Protein AF-A0A9W7DXG7-F1 (afdb_monomer_lite)

Organism: NCBI:txid2557542

Radius of gyration: 35.59 Å; chains: 1; bounding box: 80×54×127 Å

InterPro domains:
  IPR000323 Copper type II, ascorbate-dependent monooxygenase, N-terminal [PF01082] (88-221)
  IPR000945 Dopamine beta-hydroxylase-like [PTHR10157] (84-386)
  IPR006593 Cytochrome b561/ferric reductase, transmembrane domain [PF03188] (459-557)
  IPR006593 Cytochrome b561/ferric reductase, transmembrane domain [PS50939] (401-593)
  IPR006593 Cytochrome b561/ferric reductase, transmembrane domain [SM00665] (430-556)
  IPR008977 PHM/PNGase F domain superfamily [SSF49742] (87-237)
  IPR008977 PHM/PNGase F domain superfamily [SSF49742] (253-392)
  IPR014784 Copper type II, ascorbate-dependent monooxygenase-like, C-terminal [G3DSA:2.60.120.230] (261-411)
  IPR024548 Copper type II ascorbate-dependent monooxygenase, C-terminal [PF03712] (253-395)
  IPR036939 Copper type II, ascorbate-dependent monooxygenase, N-terminal domain superfamily [G3DSA:2.60.120.310] (73-242)
  IPR057626 Temptin, Cys/Cys disulfide domain [PF24784] (24-61)

Sequence (615 aa):
MGIKLSTATETLCRLLAMFVQKGRDSDGDGLTNGVELGDPNCIWSEGDTPSESSGLSHPGVSTGSDIQRSRDTCEGVDTKDLKLKPIDLNFPSYTIPSATTTYAKYAFDLANIMITDYPDSTHSPHYGIKFEPIVDSDQVHHMILYACDEKPTALTGSPQVIDKMPCTALRYAWAVGAKDFCLPIKTKAGNEDAIDTVVGVKVALETRWHALEIHYNNPDGLTNVVDNSGVRITFVDSGDPTTSSSDSIDFQSAGYLYMGSALPSLFVPGNQRHHHVQTPDCTFRQLPSSGVTAYAFILHAHGLGRQLWTEVSRDGEYLRDAGCDTQFDFDLQQTIGFADTFQIYDTDTFTAHCIYDSSERDYTTPGGDETENEMCINFLIYYPEVEGMQNKCLKAGHTVVPNIIEKECESGHTSGVYVYELSLPGWVVSHALLMIVSWCLLLPFGASSAGILRDRLGDPRWFKLHRGVQVLGLGLVLVAFFVAYSNVHEHFKGGSADLHKRVGTVVIVLAVLQPLNAFFRPHDKTSGVRKVWSTAHRSFGWVCVILGIVNCPLGMKGAVRAGYATNVGWLWSAFSFALVCMFVAVIILGLSSKKQKVGGTSGQADVMNKLNAGL

Structure (mmCIF, N/CA/C/O backbone):
data_AF-A0A9W7DXG7-F1
#
_entry.id   AF-A0A9W7DXG7-F1
#
loop_
_atom_site.group_PDB
_atom_site.id
_atom_site.type_symbol
_atom_site.label_atom_id
_atom_site.label_alt_id
_atom_site.label_comp_id
_atom_site.label_asym_id
_atom_site.label_entity_id
_atom_site.label_seq_id
_atom_site.pdbx_PDB_ins_code
_atom_site.Cartn_x
_atom_site.Cartn_y
_atom_site.Cartn_z
_atom_site.occupancy
_atom_site.B_iso_or_equiv
_atom_site.auth_seq_id
_atom_site.auth_comp_id
_atom_site.auth_asym_id
_atom_site.auth_atom_id
_atom_site.pdbx_PDB_model_num
ATOM 1 N N . MET A 1 1 ? -38.363 8.249 0.225 1.00 28.86 1 MET A N 1
ATOM 2 C CA . MET A 1 1 ? -39.112 7.745 -0.945 1.00 28.86 1 MET A CA 1
ATOM 3 C C . MET A 1 1 ? -38.195 6.718 -1.587 1.00 28.86 1 MET A C 1
ATOM 5 O O . MET A 1 1 ? -37.197 7.109 -2.166 1.00 28.86 1 MET A O 1
ATOM 9 N N . GLY A 1 2 ? -38.400 5.432 -1.290 1.00 26.36 2 GLY A N 1
ATOM 10 C CA . GLY A 1 2 ? -37.477 4.372 -1.702 1.00 26.36 2 GLY A CA 1
ATOM 11 C C . GLY A 1 2 ? -37.660 4.053 -3.180 1.00 26.36 2 GLY A C 1
ATOM 12 O O . GLY A 1 2 ? -38.775 3.738 -3.599 1.00 26.36 2 GLY A O 1
ATOM 13 N N . ILE A 1 3 ? -36.588 4.159 -3.959 1.00 24.00 3 ILE A N 1
ATOM 14 C CA . ILE A 1 3 ? -36.568 3.703 -5.346 1.00 24.00 3 ILE A CA 1
ATOM 15 C C . ILE A 1 3 ? -36.545 2.173 -5.296 1.00 24.00 3 ILE A C 1
ATOM 17 O O . ILE A 1 3 ? -35.549 1.569 -4.914 1.00 24.00 3 ILE A O 1
ATOM 21 N N . LYS A 1 4 ? -37.676 1.540 -5.622 1.00 25.00 4 LYS A N 1
ATOM 22 C CA . LYS A 1 4 ? -37.728 0.103 -5.904 1.00 25.00 4 LYS A CA 1
ATOM 23 C C . LYS A 1 4 ? -37.122 -0.121 -7.286 1.00 25.00 4 LYS A C 1
ATOM 25 O O . LYS A 1 4 ? -37.764 0.191 -8.287 1.00 25.00 4 LYS A O 1
ATOM 30 N N . LEU A 1 5 ? -35.907 -0.659 -7.329 1.00 27.61 5 LEU A N 1
ATOM 31 C CA . LEU A 1 5 ? -35.357 -1.264 -8.540 1.00 27.61 5 LEU A CA 1
ATOM 32 C C . LEU A 1 5 ? -36.223 -2.477 -8.922 1.00 27.61 5 LEU A C 1
ATOM 34 O O . LEU A 1 5 ? -36.683 -3.230 -8.064 1.00 27.61 5 LEU A O 1
ATOM 38 N N . SER A 1 6 ? -36.543 -2.589 -10.211 1.00 29.00 6 SER A N 1
ATOM 39 C CA . SER A 1 6 ? -37.453 -3.607 -10.741 1.00 29.00 6 SER A CA 1
ATOM 40 C C . SER A 1 6 ? -36.841 -5.010 -10.674 1.00 29.00 6 SER A C 1
ATOM 42 O O . SER A 1 6 ? -35.636 -5.180 -10.810 1.00 29.00 6 SER A O 1
ATOM 44 N N . THR A 1 7 ? -37.682 -6.033 -10.562 1.00 34.44 7 THR A N 1
ATOM 45 C CA . THR A 1 7 ? -37.323 -7.459 -10.427 1.00 34.44 7 THR A CA 1
ATOM 46 C C . THR A 1 7 ? -36.470 -8.047 -11.566 1.00 34.44 7 THR A C 1
ATOM 48 O O . THR A 1 7 ? -35.993 -9.174 -11.456 1.00 34.44 7 THR A O 1
ATOM 51 N N . ALA A 1 8 ? -36.248 -7.306 -12.658 1.00 28.70 8 ALA A N 1
ATOM 52 C CA . ALA A 1 8 ? -35.338 -7.701 -13.734 1.00 28.70 8 ALA A CA 1
ATOM 53 C C . ALA A 1 8 ? -33.858 -7.394 -13.415 1.00 28.70 8 ALA A C 1
ATOM 55 O O . ALA A 1 8 ? -32.985 -8.152 -13.831 1.00 28.70 8 ALA A O 1
ATOM 56 N N . THR A 1 9 ? -33.565 -6.352 -12.626 1.00 34.72 9 THR A N 1
ATOM 57 C CA . THR A 1 9 ? -32.193 -5.980 -12.229 1.00 34.72 9 THR A CA 1
ATOM 58 C C . THR A 1 9 ? -31.649 -6.861 -11.099 1.00 34.72 9 THR A C 1
ATOM 60 O O . THR A 1 9 ? -30.470 -7.198 -11.106 1.00 34.72 9 THR A O 1
ATOM 63 N N . GLU A 1 10 ? -32.506 -7.349 -10.192 1.00 32.84 10 GLU A N 1
ATOM 64 C CA . GLU A 1 10 ? -32.099 -8.305 -9.142 1.00 32.84 10 GLU A CA 1
ATOM 65 C C . GLU A 1 10 ? -31.620 -9.649 -9.708 1.00 32.84 10 GLU A C 1
ATOM 67 O O . GLU A 1 10 ? -30.749 -10.286 -9.123 1.00 32.84 10 GLU A O 1
ATOM 72 N N . THR A 1 11 ? -32.162 -10.090 -10.846 1.00 30.52 11 THR A N 1
ATOM 73 C CA . THR A 1 11 ? -31.768 -11.372 -11.456 1.00 30.52 11 THR A CA 1
ATOM 74 C C . THR A 1 11 ? -30.463 -11.241 -12.250 1.00 30.52 11 THR A C 1
ATOM 76 O O . THR A 1 11 ? -29.689 -12.192 -12.306 1.00 30.52 11 THR A O 1
ATOM 79 N N . LEU A 1 12 ? -30.174 -10.053 -12.802 1.00 32.06 12 LEU A N 1
ATOM 80 C CA . LEU A 1 12 ? -28.917 -9.773 -13.502 1.00 32.06 12 LEU A CA 1
ATOM 81 C C . LEU A 1 12 ? -27.744 -9.595 -12.518 1.00 32.06 12 LEU A C 1
ATOM 83 O O . LEU A 1 12 ? -26.686 -10.176 -12.737 1.00 32.06 12 LEU A O 1
ATOM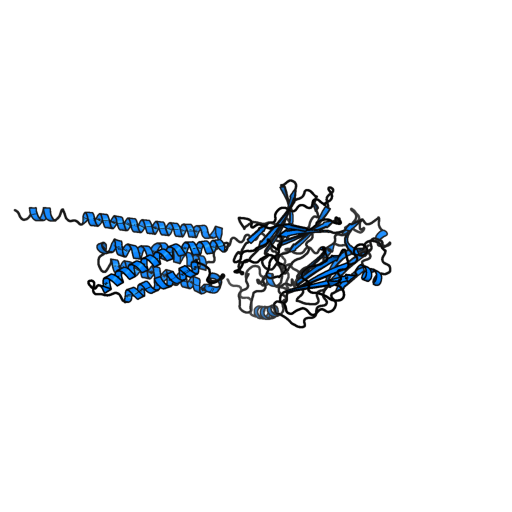 87 N N . CYS A 1 13 ? -27.957 -8.910 -11.384 1.00 33.81 13 CYS A N 1
ATOM 88 C CA . CYS A 1 13 ? -26.966 -8.826 -10.298 1.00 33.81 13 CYS A CA 1
ATOM 89 C C . CYS A 1 13 ? -26.618 -10.203 -9.710 1.00 33.81 13 CYS A C 1
ATOM 91 O O . CYS A 1 13 ? -25.453 -10.472 -9.433 1.00 33.81 13 CYS A O 1
ATOM 93 N N . ARG A 1 14 ? -27.606 -11.100 -9.567 1.00 35.88 14 ARG A N 1
ATOM 94 C CA . ARG A 1 14 ? -27.397 -12.474 -9.067 1.00 35.88 14 ARG A CA 1
ATOM 95 C C . ARG A 1 14 ? -26.564 -13.351 -10.005 1.00 35.88 14 ARG A C 1
ATOM 97 O O . ARG A 1 14 ? -25.935 -14.292 -9.541 1.00 35.88 14 ARG A O 1
ATOM 104 N N . LEU A 1 15 ? -26.560 -13.060 -11.306 1.00 31.09 15 LEU A N 1
ATOM 105 C CA . LEU A 1 15 ? -25.755 -13.782 -12.298 1.00 31.09 15 LEU A CA 1
ATOM 106 C C . LEU A 1 15 ? -24.360 -13.170 -12.480 1.00 31.09 15 LEU A C 1
ATOM 108 O O . LEU A 1 15 ? -23.407 -13.912 -12.696 1.00 31.09 15 LEU A O 1
ATOM 112 N N . LEU A 1 16 ? -24.229 -11.847 -12.347 1.00 36.28 16 LEU A N 1
ATOM 113 C CA . LEU A 1 16 ? -22.948 -11.146 -12.461 1.00 36.28 16 LEU A CA 1
ATOM 114 C C . LEU A 1 16 ? -22.055 -11.366 -11.229 1.00 36.28 16 LEU A C 1
ATOM 116 O O . LEU A 1 16 ? -20.872 -11.635 -11.387 1.00 36.28 16 LEU A O 1
ATOM 120 N N . ALA A 1 17 ? -22.605 -11.396 -10.012 1.00 38.28 17 ALA A N 1
ATOM 121 C CA . ALA A 1 17 ? -21.808 -11.625 -8.800 1.00 38.28 17 ALA A CA 1
ATOM 122 C C . ALA A 1 17 ? -21.100 -13.000 -8.744 1.00 38.28 17 ALA A C 1
ATOM 124 O O . ALA A 1 17 ? -20.135 -13.153 -8.003 1.00 38.28 17 ALA A O 1
ATOM 125 N N . MET A 1 18 ? -21.547 -13.989 -9.533 1.00 36.69 18 MET A N 1
ATOM 126 C CA . MET A 1 18 ? -20.892 -15.303 -9.647 1.00 36.69 18 MET A CA 1
ATOM 127 C C . MET A 1 18 ? -19.745 -15.347 -10.674 1.00 36.69 18 MET A C 1
ATOM 129 O O . MET A 1 18 ? -19.008 -16.327 -10.692 1.00 36.69 18 MET A O 1
ATOM 133 N N . PHE A 1 19 ? -19.594 -14.329 -11.532 1.00 37.56 19 PHE A N 1
ATOM 134 C CA . PHE A 1 19 ? -18.641 -14.341 -12.657 1.00 37.56 19 PHE A CA 1
ATOM 135 C C . PHE A 1 19 ? -17.805 -13.063 -12.811 1.00 37.56 19 PHE A C 1
ATOM 137 O O . PHE A 1 19 ? -16.930 -13.003 -13.673 1.00 37.56 19 PHE A O 1
ATOM 144 N N . VAL A 1 20 ? -18.064 -12.033 -12.012 1.00 48.97 20 VAL A N 1
ATOM 145 C CA . VAL A 1 20 ? -17.341 -10.764 -12.080 1.00 48.97 20 VAL A CA 1
ATOM 146 C C . VAL A 1 20 ? -16.058 -10.886 -11.257 1.00 48.97 20 VAL A C 1
ATOM 148 O O . VAL A 1 20 ? -16.105 -10.996 -10.033 1.00 48.97 20 VAL A O 1
ATOM 151 N N . GLN A 1 21 ? -14.907 -10.879 -11.937 1.00 53.44 21 GLN A N 1
ATOM 152 C CA . GLN A 1 21 ? -13.589 -10.708 -11.314 1.00 53.44 21 GLN A CA 1
ATOM 153 C C . GLN A 1 21 ? -13.597 -9.385 -10.535 1.00 53.44 21 GLN A C 1
ATOM 155 O O . GLN A 1 21 ? -13.496 -8.325 -11.139 1.00 53.44 21 GLN A O 1
ATOM 160 N N . LYS A 1 22 ? -13.778 -9.413 -9.212 1.00 55.50 22 LYS A N 1
ATOM 161 C CA . LYS A 1 22 ? -14.031 -8.202 -8.408 1.00 55.50 22 LYS A CA 1
ATOM 162 C C . LYS A 1 22 ? -12.882 -7.175 -8.443 1.00 55.50 22 LYS A C 1
ATOM 164 O O . LYS A 1 22 ? -13.164 -5.986 -8.406 1.00 55.50 22 LYS A O 1
ATOM 169 N N . GLY A 1 23 ? -11.631 -7.609 -8.618 1.00 49.66 23 GLY A N 1
ATOM 170 C CA . GLY A 1 23 ? -10.463 -6.724 -8.798 1.00 49.66 23 GLY A CA 1
ATOM 171 C C . GLY A 1 23 ? -10.243 -6.216 -10.231 1.00 49.66 23 GLY A C 1
ATOM 172 O O . GLY A 1 23 ? -9.299 -5.481 -10.498 1.00 49.66 23 GLY A O 1
ATOM 173 N N . ARG A 1 24 ? -11.085 -6.614 -11.189 1.00 54.41 24 ARG A N 1
ATOM 174 C CA . ARG A 1 24 ? -11.030 -6.100 -12.562 1.00 54.41 24 ARG A CA 1
ATOM 175 C C . ARG A 1 24 ? -11.796 -4.788 -12.638 1.00 54.41 24 ARG A C 1
ATOM 177 O O . ARG A 1 24 ? -12.843 -4.669 -12.024 1.00 54.41 24 ARG A O 1
ATOM 184 N N . ASP A 1 25 ? -11.308 -3.848 -13.426 1.00 61.94 25 ASP A N 1
ATOM 185 C CA . ASP A 1 25 ? -12.090 -2.715 -13.919 1.00 61.94 25 ASP A CA 1
ATOM 186 C C . ASP A 1 25 ? -12.645 -3.118 -15.296 1.00 61.94 25 ASP A C 1
ATOM 188 O O . ASP A 1 25 ? -11.898 -3.225 -16.276 1.00 61.94 25 ASP A O 1
ATOM 192 N N . SER A 1 26 ? -13.919 -3.522 -15.353 1.00 66.94 26 SER A N 1
ATOM 193 C CA . SER A 1 26 ? -14.477 -4.137 -16.570 1.00 66.94 26 SER A CA 1
ATOM 194 C C . SER A 1 26 ? -14.909 -3.130 -17.626 1.00 66.94 26 SER A C 1
ATOM 196 O O . SER A 1 26 ? -14.967 -3.498 -18.803 1.00 66.94 26 SER A O 1
ATOM 198 N N . ASP A 1 27 ? -15.242 -1.902 -17.235 1.00 60.53 27 ASP A N 1
ATOM 199 C CA . ASP A 1 27 ? -15.662 -0.837 -18.148 1.00 60.53 27 ASP A CA 1
ATOM 200 C C . ASP A 1 27 ? -14.615 0.266 -18.338 1.00 60.53 27 ASP A C 1
ATOM 202 O O . ASP A 1 27 ? -14.785 1.117 -19.215 1.00 60.53 27 ASP A O 1
ATOM 206 N N . GLY A 1 28 ? -13.486 0.174 -17.637 1.00 55.25 28 GLY A N 1
ATOM 207 C CA . GLY A 1 28 ? -12.324 1.029 -17.818 1.00 55.25 28 GLY A CA 1
ATOM 208 C C . GLY A 1 28 ? -12.497 2.415 -17.210 1.00 55.25 28 GLY A C 1
ATOM 209 O O . GLY A 1 28 ? -11.799 3.333 -17.653 1.00 55.25 28 GLY A O 1
ATOM 210 N N . ASP A 1 29 ? -13.437 2.587 -16.276 1.00 57.03 29 ASP A N 1
ATOM 211 C CA . ASP A 1 29 ? -13.742 3.876 -15.651 1.00 57.03 29 ASP A CA 1
ATOM 212 C C . ASP A 1 29 ? -12.848 4.201 -14.437 1.00 57.03 29 ASP A C 1
ATOM 214 O O . ASP A 1 29 ? -12.920 5.293 -13.867 1.00 57.03 29 ASP A O 1
ATOM 218 N N . GLY A 1 30 ? -11.913 3.303 -14.115 1.00 53.09 30 GLY A N 1
ATOM 219 C CA . GLY A 1 30 ? -10.924 3.470 -13.059 1.00 53.09 30 GLY A CA 1
ATOM 220 C C . GLY A 1 30 ? -11.408 3.019 -11.683 1.00 53.09 30 GLY A C 1
ATOM 221 O O . GLY A 1 30 ? -10.684 3.230 -10.704 1.00 53.09 30 GLY A O 1
ATOM 222 N N . LEU A 1 31 ? -12.594 2.416 -11.582 1.00 57.03 31 LEU A N 1
ATOM 223 C CA . LEU A 1 31 ? -13.074 1.726 -10.390 1.00 57.03 31 LEU A CA 1
ATOM 224 C C . LEU A 1 31 ? -12.994 0.210 -10.606 1.00 57.03 31 LEU A C 1
ATOM 226 O O . LEU A 1 31 ? -13.303 -0.309 -11.671 1.00 57.03 31 LEU A O 1
ATOM 230 N N . THR A 1 32 ? -12.556 -0.532 -9.587 1.00 59.28 32 THR A N 1
ATOM 231 C CA . THR A 1 32 ? -12.656 -1.994 -9.639 1.00 59.28 32 THR A CA 1
ATOM 232 C C . THR A 1 32 ? -14.119 -2.391 -9.484 1.00 59.28 32 THR A C 1
ATOM 234 O O . THR A 1 32 ? -14.858 -1.773 -8.714 1.00 59.28 32 THR A O 1
ATOM 237 N N . ASN A 1 33 ? -14.529 -3.479 -10.132 1.00 64.81 33 ASN A N 1
ATOM 238 C CA . ASN A 1 33 ? -15.883 -4.011 -10.022 1.00 64.81 33 ASN A CA 1
ATOM 239 C C . ASN A 1 33 ? -16.317 -4.175 -8.543 1.00 64.81 33 ASN A C 1
ATOM 241 O O . ASN A 1 33 ? -17.496 -4.058 -8.217 1.00 64.81 33 ASN A O 1
ATOM 245 N N . GLY A 1 34 ? -15.375 -4.462 -7.636 1.00 62.50 34 GLY A N 1
ATOM 246 C CA . GLY A 1 34 ? -15.578 -4.518 -6.189 1.00 62.50 34 GLY A CA 1
ATOM 247 C C . GLY A 1 34 ? -15.951 -3.165 -5.583 1.00 62.50 34 GLY A C 1
ATOM 248 O O . GLY A 1 34 ? -16.954 -3.081 -4.875 1.00 62.50 34 GLY A O 1
ATOM 249 N N . VAL A 1 35 ? -15.212 -2.095 -5.892 1.00 62.59 35 VAL A N 1
ATOM 250 C CA . VAL A 1 35 ? -15.539 -0.719 -5.466 1.00 62.59 35 VAL A CA 1
ATOM 251 C C . VAL A 1 35 ? -16.931 -0.315 -5.952 1.00 62.59 35 VAL A C 1
ATOM 253 O O . VAL A 1 35 ? -17.748 0.176 -5.173 1.00 62.59 35 VAL A O 1
ATOM 256 N N . GLU A 1 36 ? -17.231 -0.593 -7.215 1.00 64.50 36 GLU A N 1
ATOM 257 C CA . GLU A 1 36 ? -18.503 -0.249 -7.851 1.00 64.50 36 GLU A CA 1
ATOM 258 C C . GLU A 1 36 ? -19.708 -0.970 -7.235 1.00 64.50 36 GLU A C 1
ATOM 260 O O . GLU A 1 36 ? -20.794 -0.401 -7.099 1.00 64.50 36 GLU A O 1
ATOM 265 N N . LEU A 1 37 ? -19.508 -2.221 -6.814 1.00 65.25 37 LEU A N 1
ATOM 266 C CA . LEU A 1 37 ? -20.517 -3.048 -6.151 1.00 65.25 37 LEU A CA 1
ATOM 267 C C . LEU A 1 37 ? -20.562 -2.854 -4.627 1.00 65.25 37 LEU A C 1
ATOM 269 O O . LEU A 1 37 ? -21.396 -3.474 -3.962 1.00 65.25 37 LEU A O 1
ATOM 273 N N . GLY A 1 38 ? -19.708 -1.989 -4.071 1.00 57.62 38 GLY A N 1
ATOM 274 C CA . GLY A 1 38 ? -19.673 -1.688 -2.639 1.00 57.62 38 GLY A CA 1
ATOM 275 C C . GLY A 1 38 ? -18.957 -2.737 -1.789 1.00 57.62 38 GLY A C 1
ATOM 276 O O . GLY A 1 38 ? -19.137 -2.790 -0.569 1.00 57.62 38 GLY A O 1
ATOM 277 N N . ASP A 1 39 ? -18.154 -3.579 -2.428 1.00 59.25 39 ASP A N 1
ATOM 278 C CA . ASP A 1 39 ? -17.340 -4.637 -1.834 1.00 59.25 39 ASP A CA 1
ATOM 279 C C . ASP A 1 39 ? -15.874 -4.549 -2.310 1.00 59.25 39 ASP A C 1
ATOM 281 O O . ASP A 1 39 ? -15.373 -5.479 -2.946 1.00 59.25 39 ASP A O 1
ATOM 285 N N . PRO A 1 40 ? -15.162 -3.440 -2.024 1.00 52.28 40 PRO A N 1
ATOM 286 C CA . PRO A 1 40 ? -13.775 -3.252 -2.457 1.00 52.28 40 PRO A CA 1
ATOM 287 C C . PRO A 1 40 ? -12.810 -4.280 -1.853 1.00 52.28 40 PRO A C 1
ATOM 289 O O . PRO A 1 40 ? -11.766 -4.546 -2.419 1.00 52.28 40 PRO A O 1
ATOM 292 N N . ASN A 1 41 ? -13.161 -4.887 -0.715 1.00 50.66 41 ASN A N 1
ATOM 293 C CA . ASN A 1 41 ? -12.306 -5.858 -0.024 1.00 50.66 41 ASN A CA 1
ATOM 294 C C . ASN A 1 41 ? -12.676 -7.321 -0.333 1.00 50.66 41 ASN A C 1
ATOM 296 O O . ASN A 1 41 ? -12.194 -8.224 0.345 1.00 50.66 41 ASN A O 1
ATOM 300 N N . CYS A 1 42 ? -13.557 -7.570 -1.308 1.00 48.19 42 CYS A N 1
ATOM 301 C CA . CYS A 1 42 ? -13.970 -8.914 -1.730 1.00 48.19 42 CYS A CA 1
ATOM 302 C C . CYS A 1 42 ? -14.543 -9.818 -0.612 1.00 48.19 42 CYS A C 1
ATOM 304 O O . CYS A 1 42 ? -14.434 -11.043 -0.689 1.00 48.19 42 CYS A O 1
ATOM 306 N N . ILE A 1 43 ? -15.189 -9.247 0.408 1.00 51.19 43 ILE A N 1
ATOM 307 C CA . ILE A 1 43 ? -15.702 -9.973 1.587 1.00 51.19 43 ILE A CA 1
ATOM 308 C C . ILE A 1 43 ? -17.205 -10.279 1.517 1.00 51.19 43 ILE A C 1
ATOM 310 O O . ILE A 1 43 ? -17.727 -11.027 2.348 1.00 51.19 43 ILE A O 1
ATOM 314 N N . TRP A 1 44 ? -17.925 -9.711 0.548 1.00 54.47 44 TRP A N 1
ATOM 315 C CA . TRP A 1 44 ? -19.373 -9.873 0.434 1.00 54.47 44 TRP A CA 1
ATOM 316 C C . TRP A 1 44 ? -19.778 -11.295 0.020 1.00 54.47 44 TRP A C 1
ATOM 318 O O . TRP A 1 44 ? -19.272 -11.837 -0.969 1.00 54.47 44 TRP A O 1
ATOM 328 N N . SER A 1 45 ? -20.752 -11.862 0.743 1.00 49.81 45 SER A N 1
ATOM 329 C CA . SER A 1 45 ? -21.379 -13.162 0.469 1.00 49.81 45 SER A CA 1
ATOM 330 C C . SER A 1 45 ? -22.854 -13.017 0.074 1.00 49.81 45 SER A C 1
ATOM 332 O O . SER A 1 45 ? -23.528 -12.045 0.420 1.00 49.81 45 SER A O 1
ATOM 334 N N . GLU A 1 46 ? -23.380 -14.004 -0.659 1.00 40.31 46 GLU A N 1
ATOM 335 C CA . GLU A 1 46 ? -24.747 -13.968 -1.187 1.00 40.31 46 GLU A CA 1
ATOM 336 C C . GLU A 1 46 ? -25.794 -13.813 -0.064 1.00 40.31 46 GLU A C 1
ATOM 338 O O . GLU A 1 46 ? -25.983 -14.700 0.768 1.00 40.31 46 GLU A O 1
ATOM 343 N N . GLY A 1 47 ? -26.506 -12.680 -0.071 1.00 53.75 47 GLY A N 1
ATOM 344 C CA . GLY A 1 47 ? -27.537 -12.338 0.917 1.00 53.75 47 GLY A CA 1
ATOM 345 C C . GLY A 1 47 ? -27.135 -11.255 1.922 1.00 53.75 47 GLY A C 1
ATOM 346 O O . GLY A 1 47 ? -28.015 -10.739 2.615 1.00 53.75 47 GLY A O 1
ATOM 347 N N . ASP A 1 48 ? -25.859 -10.867 1.962 1.00 50.91 48 ASP A N 1
ATOM 348 C CA . ASP A 1 48 ? -25.364 -9.804 2.837 1.00 50.91 48 ASP A CA 1
ATOM 349 C C . ASP A 1 48 ? -25.552 -8.405 2.229 1.00 50.91 48 ASP A C 1
ATOM 351 O O . ASP A 1 48 ? -25.873 -8.235 1.050 1.00 50.91 48 ASP A O 1
ATOM 355 N N . THR A 1 49 ? -25.369 -7.368 3.049 1.00 48.78 49 THR A N 1
ATOM 356 C CA . THR A 1 49 ? -25.282 -5.980 2.563 1.00 48.78 49 THR A CA 1
ATOM 357 C C . THR A 1 49 ? -23.810 -5.661 2.279 1.00 48.78 49 THR A C 1
ATOM 359 O O . THR A 1 49 ? -22.987 -5.971 3.141 1.00 48.78 49 THR A O 1
ATOM 362 N N . PRO A 1 50 ? -23.455 -5.081 1.116 1.00 53.94 50 PRO A N 1
ATOM 363 C CA . PRO A 1 50 ? -22.074 -4.697 0.819 1.00 53.94 50 PRO A CA 1
ATOM 364 C C . PRO A 1 50 ? -21.521 -3.724 1.868 1.00 53.94 50 PRO A C 1
ATOM 366 O O . PRO A 1 50 ? -22.285 -2.978 2.489 1.00 53.94 50 PRO A O 1
ATOM 369 N N . SER A 1 51 ? -20.201 -3.747 2.073 1.00 50.06 51 SER A N 1
ATOM 370 C CA . SER A 1 51 ? -19.511 -2.889 3.049 1.00 50.06 51 SER A CA 1
ATOM 371 C C . SER A 1 51 ? -19.759 -1.400 2.815 1.00 50.06 51 SER A C 1
ATOM 373 O O . SER A 1 51 ? -19.849 -0.633 3.772 1.00 50.06 51 SER A O 1
ATOM 375 N N . GLU A 1 52 ? -19.949 -1.018 1.554 1.00 51.00 52 GLU A N 1
ATOM 376 C CA . GLU A 1 52 ? -20.309 0.323 1.125 1.00 51.00 52 GLU A CA 1
ATOM 377 C C . GLU A 1 52 ? -21.656 0.273 0.398 1.00 51.00 52 GLU A C 1
ATOM 379 O O . GLU A 1 52 ? -21.908 -0.589 -0.435 1.00 51.00 52 GLU A O 1
ATOM 384 N N . SER A 1 53 ? -22.566 1.190 0.725 1.00 53.38 53 SER A N 1
ATOM 385 C CA . SER A 1 53 ? -23.931 1.207 0.156 1.00 53.38 53 SER A CA 1
ATOM 386 C C . SER A 1 53 ? -24.254 2.488 -0.616 1.00 53.38 53 SER A C 1
ATOM 388 O O . SER A 1 53 ? -25.373 2.682 -1.095 1.00 53.38 53 SER A O 1
ATOM 390 N N . SER A 1 54 ? -23.273 3.381 -0.726 1.00 42.25 54 SER A N 1
ATOM 391 C CA . SER A 1 54 ? -23.383 4.700 -1.343 1.00 42.25 54 SER A CA 1
ATOM 392 C C . SER A 1 54 ? -22.285 4.887 -2.377 1.00 42.25 54 SER A C 1
ATOM 394 O O . SER A 1 54 ? -21.171 4.436 -2.155 1.00 42.25 54 SER A O 1
ATOM 396 N N . GLY A 1 55 ? -22.592 5.578 -3.478 1.00 48.84 55 GLY A N 1
ATOM 397 C CA . GLY A 1 55 ? -21.636 5.750 -4.579 1.00 48.84 55 GLY A CA 1
ATOM 398 C C . GLY A 1 55 ? -21.478 4.511 -5.464 1.00 48.84 55 GLY A C 1
ATOM 399 O O . GLY A 1 55 ? -20.534 4.456 -6.235 1.00 48.84 55 GLY A O 1
ATOM 400 N N . LEU A 1 56 ? -22.399 3.545 -5.356 1.00 56.25 56 LEU A N 1
ATOM 401 C CA . LEU A 1 56 ? -22.409 2.337 -6.179 1.00 56.25 56 LEU A CA 1
ATOM 402 C C . LEU A 1 56 ? -22.636 2.670 -7.655 1.00 56.25 56 LEU A C 1
ATOM 404 O O . LEU A 1 56 ? -23.510 3.481 -7.990 1.00 56.25 56 LEU A O 1
ATOM 408 N N . SER A 1 57 ? -21.909 1.973 -8.514 1.00 59.56 57 SER A N 1
ATOM 409 C CA . SER A 1 57 ? -21.999 2.038 -9.969 1.00 59.56 57 SER A CA 1
ATOM 410 C C . SER A 1 57 ? -22.222 0.643 -10.551 1.00 59.56 57 SER A C 1
ATOM 412 O O . SER A 1 57 ? -22.508 -0.314 -9.826 1.00 59.56 57 SER A O 1
ATOM 414 N N . HIS A 1 58 ? -22.241 0.536 -11.877 1.00 65.56 58 HIS A N 1
ATOM 415 C CA . HIS A 1 58 ? -22.420 -0.745 -12.538 1.00 65.56 58 HIS A CA 1
ATOM 416 C C . HIS A 1 58 ? -21.099 -1.138 -13.204 1.00 65.56 58 HIS A C 1
ATOM 418 O O . HIS A 1 58 ? -20.737 -0.416 -14.124 1.00 65.56 58 HIS A O 1
ATOM 424 N N . PRO A 1 59 ? -20.536 -2.330 -12.907 1.00 59.97 59 PRO A N 1
ATOM 425 C CA . PRO A 1 59 ? -19.260 -2.834 -13.447 1.00 59.97 59 PRO A CA 1
ATOM 426 C C . PRO A 1 59 ? -19.179 -3.140 -14.941 1.00 59.97 59 PRO A C 1
ATOM 428 O O . PRO A 1 59 ? -18.707 -4.177 -15.385 1.00 59.97 59 PRO A O 1
ATOM 431 N N . GLY A 1 60 ? -19.790 -2.312 -15.754 1.00 58.75 60 GLY A N 1
ATOM 432 C CA . GLY A 1 60 ? -20.011 -2.526 -17.175 1.00 58.75 60 GLY A CA 1
ATOM 433 C C . GLY A 1 60 ? -20.629 -1.297 -17.833 1.00 58.75 60 GLY A C 1
ATOM 434 O O . GLY A 1 60 ? -21.039 -1.372 -18.991 1.00 58.75 60 GLY A O 1
ATOM 435 N N . VAL A 1 61 ? -20.778 -0.205 -17.080 1.00 60.53 61 VAL A N 1
ATOM 436 C CA . VAL A 1 61 ? -21.341 1.066 -17.508 1.00 60.53 61 VAL A CA 1
ATOM 437 C C . VAL A 1 61 ? -20.524 2.167 -16.847 1.00 60.53 61 VAL A C 1
ATOM 439 O O . VAL A 1 61 ? -20.811 2.548 -15.712 1.00 60.53 61 VAL A O 1
ATOM 442 N N . SER A 1 62 ? -19.600 2.734 -17.622 1.00 61.31 62 SER A N 1
ATOM 443 C CA . SER A 1 62 ? -18.726 3.795 -17.141 1.00 61.31 62 SER A CA 1
ATOM 444 C C . SER A 1 62 ? -19.529 4.937 -16.524 1.00 61.31 62 SER A C 1
ATOM 446 O O . SER A 1 62 ? -20.418 5.544 -17.146 1.00 61.31 62 SER A O 1
ATOM 448 N N . THR A 1 63 ? -19.242 5.227 -15.260 1.00 53.28 63 THR A N 1
ATOM 449 C CA . THR A 1 63 ? -19.873 6.344 -14.571 1.00 53.28 63 THR A CA 1
ATOM 450 C C . THR A 1 63 ? -19.145 7.615 -14.955 1.00 53.28 63 THR A C 1
ATOM 452 O O . THR A 1 63 ? -18.027 7.859 -14.537 1.00 53.28 63 THR A O 1
ATOM 455 N N . GLY A 1 64 ? -19.772 8.429 -15.810 1.00 40.34 64 GLY A N 1
ATOM 456 C CA . GLY A 1 64 ? -19.186 9.620 -16.445 1.00 40.34 64 GLY A CA 1
ATOM 457 C C . GLY A 1 64 ? -18.746 10.778 -15.528 1.00 40.34 64 GLY A C 1
ATOM 458 O O . GLY A 1 64 ? -18.878 11.937 -15.917 1.00 40.34 64 GLY A O 1
ATOM 459 N N . SER A 1 65 ? -18.256 10.508 -14.319 1.00 40.12 65 SER A N 1
ATOM 460 C CA . SER A 1 65 ? -17.302 11.356 -13.616 1.00 40.12 65 SER A CA 1
ATOM 461 C C . SER A 1 65 ? -15.901 10.809 -13.871 1.00 40.12 65 SER A C 1
ATOM 463 O O . SER A 1 65 ? -15.495 9.856 -13.215 1.00 40.12 65 SER A O 1
ATOM 465 N N . ASP A 1 66 ? -15.172 11.427 -14.800 1.00 35.62 66 ASP A N 1
ATOM 466 C CA . ASP A 1 66 ? -13.753 11.171 -15.065 1.00 35.62 66 ASP A CA 1
ATOM 467 C C . ASP A 1 66 ? -12.895 11.463 -13.813 1.00 35.62 66 ASP A C 1
ATOM 469 O O . ASP A 1 66 ? -12.180 12.464 -13.742 1.00 35.62 66 ASP A O 1
ATOM 473 N N . ILE A 1 67 ? -12.934 10.609 -12.789 1.00 41.62 67 ILE A N 1
ATOM 474 C CA . ILE A 1 67 ? -11.788 10.477 -11.894 1.00 41.62 67 ILE A CA 1
ATOM 475 C C . ILE A 1 67 ? -10.805 9.631 -12.697 1.00 41.62 67 ILE A C 1
ATOM 477 O O . ILE A 1 67 ? -10.812 8.412 -12.580 1.00 41.62 67 ILE A O 1
ATOM 481 N N . GLN A 1 68 ? -9.992 10.261 -13.555 1.00 44.88 68 GLN A N 1
ATOM 482 C CA . GLN A 1 68 ? -8.878 9.583 -14.227 1.00 44.88 68 GLN A CA 1
ATOM 483 C C . GLN A 1 68 ? -7.895 9.067 -13.159 1.00 44.88 68 GLN A C 1
ATOM 485 O O . GLN A 1 68 ? -6.907 9.724 -12.838 1.00 44.88 68 GLN A O 1
ATOM 490 N N . ARG A 1 69 ? -8.187 7.901 -12.565 1.00 48.19 69 ARG A N 1
ATOM 491 C CA . ARG A 1 69 ? -7.296 7.208 -11.623 1.00 48.19 69 ARG A CA 1
ATOM 492 C C . ARG A 1 69 ? -6.104 6.578 -12.331 1.00 48.19 69 ARG A C 1
ATOM 494 O O . ARG A 1 69 ? -5.076 6.355 -11.707 1.00 48.19 69 ARG A O 1
ATOM 501 N N . SER A 1 70 ? -6.236 6.324 -13.630 1.00 50.19 70 SER A N 1
ATOM 502 C CA . SER A 1 70 ? -5.162 5.866 -14.499 1.00 50.19 70 SER A CA 1
ATOM 503 C C . SER A 1 70 ? -4.896 6.921 -15.566 1.00 50.19 70 SER A C 1
ATOM 505 O O . SER A 1 70 ? -5.765 7.179 -16.403 1.00 50.19 70 SER A O 1
ATOM 507 N N . ARG A 1 71 ? -3.698 7.506 -15.577 1.00 56.72 71 ARG A N 1
ATOM 508 C CA . ARG A 1 71 ? -3.161 8.077 -16.813 1.00 56.72 71 ARG A CA 1
ATOM 509 C C . ARG A 1 71 ? -2.482 6.953 -17.560 1.00 56.72 71 ARG A C 1
ATOM 511 O O . ARG A 1 71 ? -1.519 6.383 -17.050 1.00 56.72 71 ARG A O 1
ATOM 518 N N . ASP A 1 72 ? -3.008 6.628 -18.733 1.00 63.41 72 ASP A N 1
ATOM 519 C CA . ASP A 1 72 ? -2.348 5.675 -19.607 1.00 63.41 72 ASP A CA 1
ATOM 520 C C . ASP A 1 72 ? -0.997 6.265 -20.020 1.00 63.41 72 ASP A C 1
ATOM 522 O O . ASP A 1 72 ? -0.919 7.245 -20.757 1.00 63.41 72 ASP A O 1
ATOM 526 N N . THR A 1 73 ? 0.085 5.683 -19.504 1.00 67.81 73 THR A N 1
ATOM 527 C CA . THR A 1 73 ? 1.448 6.118 -19.833 1.00 67.81 73 THR A CA 1
ATOM 528 C C . THR A 1 73 ? 1.780 5.951 -21.318 1.00 67.81 73 THR A C 1
ATOM 530 O O . THR A 1 73 ? 2.735 6.560 -21.796 1.00 67.81 73 THR A O 1
ATOM 533 N N . CYS A 1 74 ? 1.003 5.148 -22.051 1.00 70.00 74 CYS A N 1
ATOM 534 C CA . CYS A 1 74 ? 1.128 4.945 -23.489 1.00 70.00 74 CYS A CA 1
ATOM 535 C C . CYS A 1 74 ? 0.331 5.956 -24.326 1.00 70.00 74 CYS A C 1
ATOM 537 O O . CYS A 1 74 ? 0.516 6.014 -25.546 1.00 70.00 74 CYS A O 1
ATOM 539 N N . GLU A 1 75 ? -0.535 6.767 -23.715 1.00 65.06 75 GLU A N 1
ATOM 540 C CA . GLU A 1 75 ? -1.306 7.779 -24.431 1.00 65.06 75 GLU A CA 1
ATOM 541 C C . GLU A 1 75 ? -0.380 8.874 -24.988 1.00 65.06 75 GLU A C 1
ATOM 543 O O . GLU A 1 75 ? 0.430 9.462 -24.275 1.00 65.06 75 GLU A O 1
ATOM 548 N N . GLY A 1 76 ? -0.483 9.148 -26.293 1.00 60.41 76 GLY A N 1
ATOM 549 C CA . GLY A 1 76 ? 0.316 10.184 -26.959 1.00 60.41 76 GLY A CA 1
ATOM 550 C C . GLY A 1 76 ? 1.774 9.807 -27.252 1.00 60.41 76 GLY A C 1
ATOM 551 O O . GLY A 1 76 ? 2.522 10.647 -27.750 1.00 60.41 76 GLY A O 1
ATOM 552 N N . VAL A 1 77 ? 2.187 8.561 -26.998 1.00 66.00 77 VAL A N 1
ATOM 553 C CA . VAL A 1 77 ? 3.532 8.078 -27.337 1.00 66.00 77 VAL A CA 1
ATOM 554 C C . VAL A 1 77 ? 3.638 7.848 -28.854 1.00 66.00 77 VAL A C 1
ATOM 556 O O . VAL A 1 77 ? 3.154 6.841 -29.376 1.00 66.00 77 VAL A O 1
ATOM 559 N N . ASP A 1 78 ? 4.273 8.777 -29.582 1.00 68.31 78 ASP A N 1
ATOM 560 C CA . ASP A 1 78 ? 4.562 8.616 -31.016 1.00 68.31 78 ASP A CA 1
ATOM 561 C C . ASP A 1 78 ? 5.875 7.844 -31.229 1.00 68.31 78 ASP A C 1
ATOM 563 O O . ASP A 1 78 ? 6.947 8.240 -30.771 1.00 68.31 78 ASP A O 1
ATOM 567 N N . THR A 1 79 ? 5.777 6.713 -31.926 1.00 73.12 79 THR A N 1
ATOM 568 C CA . THR A 1 79 ? 6.889 5.795 -32.215 1.00 73.12 79 THR A CA 1
ATOM 569 C C . THR A 1 79 ? 7.134 5.609 -33.710 1.00 73.12 79 THR A C 1
ATOM 571 O O . THR A 1 79 ? 7.894 4.720 -34.084 1.00 73.12 79 THR A O 1
ATOM 574 N N . LYS A 1 80 ? 6.510 6.410 -34.588 1.00 71.62 80 LYS A N 1
ATOM 575 C CA . LYS A 1 80 ? 6.540 6.190 -36.050 1.00 71.62 80 LYS A CA 1
ATOM 576 C C . LYS A 1 80 ? 7.948 6.131 -36.648 1.00 71.62 80 LYS A C 1
ATOM 578 O O . LYS A 1 80 ? 8.158 5.378 -37.596 1.00 71.62 80 LYS A O 1
ATOM 583 N N . ASP A 1 81 ? 8.895 6.867 -36.073 1.00 72.38 81 ASP A N 1
ATOM 584 C CA . ASP A 1 81 ? 10.291 6.907 -36.529 1.00 72.38 81 ASP A CA 1
ATOM 585 C C . ASP A 1 81 ? 11.192 5.868 -35.838 1.00 72.38 81 ASP A C 1
ATOM 587 O O . ASP A 1 81 ? 12.386 5.771 -36.130 1.00 72.38 81 ASP A O 1
ATOM 591 N N . LEU A 1 82 ? 10.641 5.068 -34.920 1.00 79.00 82 LEU A N 1
ATOM 592 C CA . LEU A 1 82 ? 11.375 4.040 -34.191 1.00 79.00 82 LEU A CA 1
ATOM 593 C C . LEU A 1 82 ? 11.068 2.656 -34.751 1.00 79.00 82 LEU A C 1
ATOM 595 O O . LEU A 1 82 ? 9.919 2.245 -34.914 1.00 79.00 82 LEU A O 1
ATOM 599 N N . LYS A 1 83 ? 12.120 1.870 -34.969 1.00 85.19 83 LYS A N 1
ATOM 600 C CA . LYS A 1 83 ? 11.972 0.459 -35.316 1.00 85.19 83 LYS A CA 1
ATOM 601 C C . LYS A 1 83 ? 11.822 -0.380 -34.051 1.00 85.19 83 LYS A C 1
ATOM 603 O O . LYS A 1 83 ? 12.806 -0.774 -33.424 1.00 85.19 83 LYS A O 1
ATOM 608 N N . LEU A 1 84 ? 10.572 -0.647 -33.698 1.00 87.38 84 LEU A N 1
ATOM 609 C CA . LEU A 1 84 ? 10.211 -1.391 -32.498 1.00 87.38 84 LEU A CA 1
ATOM 610 C C . LEU A 1 84 ? 10.408 -2.901 -32.674 1.00 87.38 84 LEU A C 1
ATOM 612 O O . LEU A 1 84 ? 10.067 -3.468 -33.715 1.00 87.38 84 LEU A O 1
ATOM 616 N N . LYS A 1 85 ? 10.930 -3.556 -31.636 1.00 89.44 85 LYS A N 1
ATOM 617 C CA . LYS A 1 85 ? 11.160 -5.005 -31.587 1.00 89.44 85 LYS A CA 1
ATOM 618 C C . LYS A 1 85 ? 10.528 -5.575 -30.303 1.00 89.44 85 LYS A C 1
ATOM 620 O O . LYS A 1 85 ? 10.970 -5.198 -29.220 1.00 89.44 85 LYS A O 1
ATOM 625 N N . PRO A 1 86 ? 9.484 -6.421 -30.378 1.00 93.00 86 PRO A N 1
ATOM 626 C CA . PRO A 1 86 ? 8.864 -7.030 -29.197 1.00 93.00 86 PRO A CA 1
ATOM 627 C C . PRO A 1 86 ? 9.576 -8.322 -28.760 1.00 93.00 86 PRO A C 1
ATOM 629 O O . PRO A 1 86 ? 10.022 -9.106 -29.591 1.00 93.00 86 PRO A O 1
ATOM 632 N N . ILE A 1 87 ? 9.664 -8.591 -27.462 1.00 93.00 87 ILE A N 1
ATOM 633 C CA . ILE A 1 87 ? 10.199 -9.847 -26.921 1.00 93.00 87 ILE A CA 1
ATOM 634 C C . ILE A 1 87 ? 9.372 -10.313 -25.726 1.00 93.00 87 ILE A C 1
ATOM 636 O O . ILE A 1 87 ? 9.052 -9.521 -24.842 1.00 93.00 87 ILE A O 1
ATOM 640 N N . ASP A 1 88 ? 9.063 -11.604 -25.697 1.00 95.19 88 ASP A N 1
ATOM 641 C CA . ASP A 1 88 ? 8.197 -12.218 -24.693 1.00 95.19 88 ASP A CA 1
ATOM 642 C C . ASP A 1 88 ? 9.042 -12.991 -23.677 1.00 95.19 88 ASP A C 1
ATOM 644 O O . ASP A 1 88 ? 9.781 -13.913 -24.029 1.00 95.19 88 ASP A O 1
ATOM 648 N N . LEU A 1 89 ? 8.943 -12.607 -22.404 1.00 95.25 89 LEU A N 1
ATOM 649 C CA . LEU A 1 89 ? 9.609 -13.263 -21.280 1.00 95.25 89 LEU A CA 1
ATOM 650 C C . LEU A 1 89 ? 8.576 -14.006 -20.439 1.00 95.25 89 LEU A C 1
ATOM 652 O O . LEU A 1 89 ? 8.169 -13.553 -19.368 1.00 95.25 89 LEU A O 1
ATOM 656 N N . ASN A 1 90 ? 8.147 -15.157 -20.946 1.00 96.56 90 ASN A N 1
ATOM 657 C CA . ASN A 1 90 ? 7.150 -16.001 -20.296 1.00 96.56 90 ASN A CA 1
ATOM 658 C C . ASN A 1 90 ? 7.796 -17.077 -19.436 1.00 96.56 90 ASN A C 1
ATOM 660 O O . ASN A 1 90 ? 8.836 -17.649 -19.781 1.00 96.56 90 ASN A O 1
ATOM 664 N N . PHE A 1 91 ? 7.137 -17.404 -18.331 1.00 96.56 91 PHE A N 1
ATOM 665 C CA . PHE A 1 91 ? 7.445 -18.624 -17.612 1.00 96.56 91 PHE A CA 1
ATOM 666 C C . PHE A 1 91 ? 7.242 -19.830 -18.544 1.00 96.56 91 PHE A C 1
ATOM 668 O O . PHE A 1 91 ? 6.231 -19.916 -19.256 1.00 96.56 91 PHE A O 1
ATOM 675 N N . PRO A 1 92 ? 8.176 -20.801 -18.556 1.00 94.75 92 PRO A N 1
ATOM 676 C CA . PRO A 1 92 ? 7.842 -22.121 -19.072 1.00 94.75 92 PRO A CA 1
ATOM 677 C C . PRO A 1 92 ? 6.731 -22.711 -18.192 1.00 94.75 92 PRO A C 1
ATOM 679 O O . PRO A 1 92 ? 6.595 -22.310 -17.038 1.00 94.75 92 PRO A O 1
ATOM 682 N N . SER A 1 93 ? 5.962 -23.672 -18.715 1.00 94.69 93 SER A N 1
ATOM 683 C CA . SER A 1 93 ? 4.759 -24.164 -18.027 1.00 94.69 93 SER A CA 1
ATOM 684 C C . SER A 1 93 ? 5.044 -24.536 -16.575 1.00 94.69 93 SER A C 1
ATOM 686 O O . SER A 1 93 ? 5.842 -25.434 -16.290 1.00 94.69 93 SER A O 1
ATOM 688 N N . TYR A 1 94 ? 4.388 -23.817 -15.669 1.00 96.00 94 TYR A N 1
ATOM 689 C CA . TYR A 1 94 ? 4.623 -23.882 -14.237 1.00 96.00 94 TYR A CA 1
ATOM 690 C C . TYR A 1 94 ? 3.345 -24.298 -13.522 1.00 96.00 94 TYR A C 1
ATOM 692 O O . TYR A 1 94 ? 2.296 -23.695 -13.712 1.00 96.00 94 TYR A O 1
ATOM 700 N N . THR A 1 95 ? 3.407 -25.342 -12.695 1.00 96.75 95 THR A N 1
ATOM 701 C CA . THR A 1 95 ? 2.264 -25.722 -11.858 1.00 96.75 95 THR A CA 1
ATOM 702 C C . THR A 1 95 ? 2.289 -24.908 -10.574 1.00 96.75 95 THR A C 1
ATOM 704 O O . THR A 1 95 ? 3.190 -25.082 -9.750 1.00 96.75 95 THR A O 1
ATOM 707 N N . ILE A 1 96 ? 1.290 -24.045 -10.403 1.00 95.62 96 ILE A N 1
ATOM 708 C CA . ILE A 1 96 ? 1.163 -23.169 -9.238 1.00 95.62 96 ILE A CA 1
ATOM 709 C C . ILE A 1 96 ? 0.915 -24.040 -7.992 1.00 95.62 96 ILE A C 1
ATOM 711 O O . ILE A 1 96 ? 0.023 -24.898 -8.011 1.00 95.62 96 ILE A O 1
ATOM 715 N N . PRO A 1 97 ? 1.690 -23.866 -6.905 1.00 94.81 97 PRO A N 1
ATOM 716 C CA . PRO A 1 97 ? 1.433 -24.553 -5.646 1.00 94.81 97 PRO A CA 1
ATOM 717 C C . PRO A 1 97 ? 0.054 -24.211 -5.070 1.00 94.81 97 PRO A C 1
ATOM 719 O O . PRO A 1 97 ? -0.445 -23.099 -5.215 1.00 94.81 97 PRO A O 1
ATOM 722 N N . SER A 1 98 ? -0.534 -25.145 -4.321 1.00 93.19 98 SER A N 1
ATOM 723 C CA . SER A 1 98 ? -1.810 -24.930 -3.619 1.00 93.19 98 SER A CA 1
ATOM 724 C C . SER A 1 98 ? -1.678 -24.093 -2.339 1.00 93.19 98 SER A C 1
ATOM 726 O O . SER A 1 98 ? -2.590 -24.083 -1.516 1.00 93.19 98 SER A O 1
ATOM 728 N N . ALA A 1 99 ? -0.511 -23.492 -2.098 1.00 89.75 99 ALA A N 1
ATOM 729 C CA . ALA A 1 99 ? -0.298 -22.594 -0.972 1.00 89.75 99 ALA A CA 1
ATOM 730 C C . ALA A 1 99 ? -0.959 -21.245 -1.267 1.00 89.75 99 ALA A C 1
ATOM 732 O O . ALA A 1 99 ? -0.920 -20.792 -2.407 1.00 89.75 99 ALA A O 1
ATOM 733 N N . THR A 1 100 ? -1.497 -20.594 -0.233 1.00 83.50 100 THR A N 1
ATOM 734 C CA . THR A 1 100 ? -2.195 -19.304 -0.351 1.00 83.50 100 THR A CA 1
ATOM 735 C C . THR A 1 100 ? -1.366 -18.235 -1.050 1.00 83.50 100 THR A C 1
ATOM 737 O O . THR A 1 100 ? -1.894 -17.486 -1.858 1.00 83.50 100 THR A O 1
ATOM 740 N N . THR A 1 101 ? -0.063 -18.201 -0.793 1.00 85.25 101 THR A N 1
ATOM 741 C CA . THR A 1 101 ? 0.853 -17.228 -1.382 1.00 85.25 101 THR A CA 1
ATOM 742 C C . THR A 1 101 ? 2.088 -17.955 -1.896 1.00 85.25 101 THR A C 1
ATOM 744 O O . THR A 1 101 ? 2.685 -18.757 -1.175 1.00 85.25 101 THR A O 1
ATOM 747 N N . THR A 1 102 ? 2.483 -17.690 -3.142 1.00 91.06 102 THR A N 1
ATOM 748 C CA . THR A 1 102 ? 3.713 -18.242 -3.732 1.00 91.06 102 THR A CA 1
ATOM 749 C C . THR A 1 102 ? 4.458 -17.185 -4.538 1.00 91.06 102 THR A C 1
ATOM 751 O O . THR A 1 102 ? 3.879 -16.570 -5.423 1.00 91.06 102 THR A O 1
ATOM 754 N N . TYR A 1 103 ? 5.767 -17.053 -4.310 1.00 91.62 103 TYR A N 1
ATOM 755 C CA . TYR A 1 103 ? 6.662 -16.218 -5.118 1.00 91.62 103 TYR A CA 1
ATOM 756 C C . TYR A 1 103 ? 7.582 -17.100 -5.958 1.00 91.62 103 TYR A C 1
ATOM 758 O O . TYR A 1 103 ? 8.616 -17.578 -5.476 1.00 91.62 103 TYR A O 1
ATOM 766 N N . ALA A 1 104 ? 7.212 -17.326 -7.214 1.00 95.31 104 ALA A N 1
ATOM 767 C CA . ALA A 1 104 ? 8.033 -18.092 -8.141 1.00 95.31 104 ALA A CA 1
ATOM 768 C C . ALA A 1 104 ? 8.924 -17.158 -8.960 1.00 95.31 104 ALA A C 1
ATOM 770 O O . ALA A 1 104 ? 8.530 -16.055 -9.326 1.00 95.31 104 ALA A O 1
ATOM 771 N N . LYS A 1 105 ? 10.144 -17.601 -9.248 1.00 96.38 105 LYS A N 1
ATOM 772 C CA . LYS A 1 105 ? 11.179 -16.804 -9.905 1.00 96.38 105 LYS A CA 1
ATOM 773 C C . LYS A 1 105 ? 11.790 -17.600 -11.049 1.00 96.38 105 LYS A C 1
ATOM 775 O O . LYS A 1 105 ? 12.079 -18.787 -10.883 1.00 96.38 105 LYS A O 1
ATOM 780 N N . TYR A 1 106 ? 12.043 -16.954 -12.179 1.00 96.75 106 TYR A N 1
ATOM 781 C CA . TYR A 1 106 ? 12.693 -17.579 -13.329 1.00 96.75 106 TYR A CA 1
ATOM 782 C C . TYR A 1 106 ? 13.599 -16.590 -14.056 1.00 96.75 106 TYR A C 1
ATOM 784 O O . TYR A 1 106 ? 13.241 -15.426 -14.226 1.00 96.75 106 TYR A O 1
ATOM 792 N N . ALA A 1 107 ? 14.784 -17.045 -14.467 1.00 95.88 107 ALA A N 1
ATOM 793 C CA . ALA A 1 107 ? 15.775 -16.201 -15.119 1.00 95.88 107 ALA A CA 1
ATOM 794 C C . ALA A 1 107 ? 15.939 -16.492 -16.614 1.00 95.88 107 ALA A C 1
ATOM 796 O O . ALA A 1 107 ? 16.083 -17.639 -17.040 1.00 95.88 107 ALA A O 1
ATOM 797 N N . PHE A 1 108 ? 16.025 -15.413 -17.383 1.00 94.38 108 PHE A N 1
ATOM 798 C CA . PHE A 1 108 ? 16.201 -15.370 -18.825 1.00 94.38 108 PHE A CA 1
ATOM 799 C C . PHE A 1 108 ? 17.609 -14.882 -19.177 1.00 94.38 108 PHE A C 1
ATOM 801 O O . PHE A 1 108 ? 18.102 -13.897 -18.618 1.00 94.38 108 PHE A O 1
ATOM 808 N N . ASP A 1 109 ? 18.243 -15.545 -20.146 1.00 92.94 109 ASP A N 1
ATOM 809 C CA . ASP A 1 109 ? 19.448 -15.043 -20.817 1.00 92.94 109 ASP A CA 1
ATOM 810 C C . ASP A 1 109 ? 19.022 -14.075 -21.927 1.00 92.94 109 ASP A C 1
ATOM 812 O O . ASP A 1 109 ? 19.031 -14.416 -23.112 1.00 92.94 109 ASP A O 1
ATOM 816 N N . LEU A 1 110 ? 18.561 -12.889 -21.528 1.00 90.38 110 LEU A N 1
ATOM 817 C CA . LEU A 1 110 ? 17.916 -11.939 -22.431 1.00 90.38 110 LEU A CA 1
ATOM 818 C C . LEU A 1 110 ? 18.844 -11.500 -23.567 1.00 90.38 110 LEU A C 1
ATOM 820 O O . LEU A 1 110 ? 18.404 -11.411 -24.709 1.00 90.38 110 LEU A O 1
ATOM 824 N N . ALA A 1 111 ? 20.140 -11.315 -23.296 1.00 87.19 111 ALA A N 1
ATOM 825 C CA . ALA A 1 111 ? 21.088 -10.985 -24.360 1.00 87.19 111 ALA A CA 1
ATOM 826 C C . ALA A 1 111 ? 21.190 -12.103 -25.410 1.00 87.19 111 ALA A C 1
ATOM 828 O O . ALA A 1 111 ? 21.242 -11.812 -26.601 1.00 87.19 111 ALA A O 1
ATOM 829 N N . ASN A 1 112 ? 21.187 -13.377 -24.999 1.00 88.75 112 ASN A N 1
ATOM 830 C CA . ASN A 1 112 ? 21.221 -14.488 -25.949 1.00 88.75 112 ASN A CA 1
ATOM 831 C C . ASN A 1 112 ? 19.912 -14.620 -26.744 1.00 88.75 112 ASN A C 1
ATOM 833 O O . ASN A 1 112 ? 19.963 -14.897 -27.942 1.00 88.75 112 ASN A O 1
ATOM 837 N N . ILE A 1 113 ? 18.757 -14.405 -26.102 1.00 89.50 113 ILE A N 1
ATOM 838 C CA . ILE A 1 113 ? 17.457 -14.407 -26.794 1.00 89.50 113 ILE A CA 1
ATOM 839 C C . ILE A 1 113 ? 17.441 -13.294 -27.848 1.00 89.50 113 ILE A C 1
ATOM 841 O O . ILE A 1 113 ? 17.163 -13.565 -29.010 1.00 89.50 113 ILE A O 1
ATOM 845 N N . MET A 1 114 ? 17.861 -12.075 -27.493 1.00 85.81 114 MET A N 1
ATOM 846 C CA . MET A 1 114 ? 17.911 -10.962 -28.445 1.00 85.81 114 MET A CA 1
ATOM 847 C C . MET A 1 114 ? 18.864 -11.211 -29.619 1.00 85.81 114 MET A C 1
ATOM 849 O O . MET A 1 114 ? 18.482 -10.961 -30.756 1.00 85.81 114 MET A O 1
ATOM 853 N N . ILE A 1 115 ? 20.065 -11.751 -29.377 1.00 83.88 115 ILE A N 1
ATOM 854 C CA . ILE A 1 115 ? 21.009 -12.109 -30.455 1.00 83.88 115 ILE A CA 1
ATOM 855 C C . ILE A 1 115 ? 20.404 -13.160 -31.400 1.00 83.88 115 ILE A C 1
ATOM 857 O O . ILE A 1 115 ? 20.681 -13.148 -32.598 1.00 83.88 115 ILE A O 1
ATOM 861 N N . THR A 1 116 ? 19.601 -14.081 -30.865 1.00 87.81 116 THR A N 1
ATOM 862 C CA . THR A 1 116 ? 18.993 -15.171 -31.641 1.00 87.81 116 THR A CA 1
ATOM 863 C C . THR A 1 116 ? 17.802 -14.683 -32.463 1.00 87.81 116 THR A C 1
ATOM 865 O O . THR A 1 116 ? 17.716 -14.991 -33.651 1.00 87.81 116 THR A O 1
ATOM 868 N N . ASP A 1 117 ? 16.908 -13.914 -31.844 1.00 88.94 117 ASP A N 1
ATOM 869 C CA . ASP A 1 117 ? 15.645 -13.483 -32.450 1.00 88.94 117 ASP A CA 1
ATOM 870 C C . ASP A 1 117 ? 15.831 -12.266 -33.367 1.00 88.94 117 ASP A C 1
ATOM 872 O O . ASP A 1 117 ? 15.107 -12.099 -34.351 1.00 88.94 117 ASP A O 1
ATOM 876 N N . TYR A 1 118 ? 16.838 -11.437 -33.081 1.00 88.50 118 TYR A N 1
ATOM 877 C CA . TYR A 1 118 ? 17.146 -10.208 -33.807 1.00 88.50 118 TYR A CA 1
ATOM 878 C C . TYR A 1 118 ? 18.617 -10.165 -34.252 1.00 88.50 118 TYR A C 1
ATOM 880 O O . TYR A 1 118 ? 19.340 -9.250 -33.868 1.00 88.50 118 TYR A O 1
ATOM 888 N N . PRO A 1 119 ? 19.083 -11.091 -35.111 1.00 83.75 119 PRO A N 1
ATOM 889 C CA . PRO A 1 119 ? 20.496 -11.188 -35.501 1.00 83.75 119 PRO A CA 1
ATOM 890 C C . PRO A 1 119 ? 21.029 -9.945 -36.234 1.00 83.75 119 PRO A C 1
ATOM 892 O O . PRO A 1 119 ? 22.236 -9.716 -36.258 1.00 83.75 119 PRO A O 1
ATOM 895 N N . ASP A 1 120 ? 20.135 -9.135 -36.808 1.00 81.62 120 ASP A N 1
ATOM 896 C CA . ASP A 1 120 ? 20.461 -7.872 -37.477 1.00 81.62 120 ASP A CA 1
ATOM 897 C C . ASP A 1 120 ? 20.522 -6.669 -36.512 1.00 81.62 120 ASP A C 1
ATOM 899 O O . ASP A 1 120 ? 20.752 -5.542 -36.954 1.00 81.62 120 ASP A O 1
ATOM 903 N N . SER A 1 121 ? 20.268 -6.859 -35.208 1.00 81.19 121 SER A N 1
ATOM 904 C CA . SER A 1 121 ? 20.438 -5.792 -34.215 1.00 81.19 121 SER A CA 1
ATOM 905 C C . SER A 1 121 ? 21.901 -5.400 -34.072 1.00 81.19 121 SER A C 1
ATOM 907 O O . SER A 1 121 ? 22.797 -6.245 -34.135 1.00 81.19 121 SER A O 1
ATOM 909 N N . THR A 1 122 ? 22.150 -4.122 -33.824 1.00 74.69 122 THR A N 1
ATOM 910 C CA . THR A 1 122 ? 23.502 -3.644 -33.566 1.00 74.69 122 THR A CA 1
ATOM 911 C C . THR A 1 122 ? 23.985 -4.071 -32.176 1.00 74.69 122 THR A C 1
ATOM 913 O O . THR A 1 122 ? 23.215 -4.517 -31.328 1.00 74.69 122 THR A O 1
ATOM 916 N N . HIS A 1 123 ? 25.287 -3.929 -31.916 1.00 75.94 123 HIS A N 1
ATOM 917 C CA . HIS A 1 123 ? 25.846 -4.136 -30.575 1.00 75.94 123 HIS A CA 1
ATOM 918 C C . HIS A 1 123 ? 25.627 -2.922 -29.641 1.00 75.94 123 HIS A C 1
ATOM 920 O O . HIS A 1 123 ? 26.251 -2.844 -28.582 1.00 75.94 123 HIS A O 1
ATOM 926 N N . SER A 1 124 ? 24.788 -1.959 -30.036 1.00 78.75 124 SER A N 1
ATOM 927 C CA . SER A 1 124 ? 24.457 -0.779 -29.236 1.00 78.75 124 SER A CA 1
ATOM 928 C C . SER A 1 124 ? 23.402 -1.095 -28.167 1.00 78.75 124 SER A C 1
ATOM 930 O O . SER A 1 124 ? 22.659 -2.068 -28.304 1.00 78.75 124 SER A O 1
ATOM 932 N N . PRO A 1 125 ? 23.296 -0.289 -27.094 1.00 83.50 125 PRO A N 1
ATOM 933 C CA . PRO A 1 125 ? 22.331 -0.536 -26.029 1.00 83.50 125 PRO A CA 1
ATOM 934 C C . PRO A 1 125 ? 20.884 -0.603 -26.533 1.00 83.50 125 PRO A C 1
ATOM 936 O O . PRO A 1 125 ? 20.453 0.201 -27.367 1.00 83.50 125 PRO A O 1
ATOM 939 N N . HIS A 1 126 ? 20.134 -1.554 -25.977 1.00 87.94 126 HIS A N 1
ATOM 940 C CA . HIS A 1 126 ? 18.716 -1.751 -26.256 1.00 87.94 126 HIS A CA 1
ATOM 941 C C . HIS A 1 126 ? 17.863 -1.184 -25.124 1.00 87.94 126 HIS A C 1
ATOM 943 O O . HIS A 1 126 ? 18.077 -1.512 -23.951 1.00 87.94 126 HIS A O 1
ATOM 949 N N . TYR A 1 127 ? 16.882 -0.366 -25.495 1.00 88.44 127 TYR A N 1
ATOM 950 C CA . TYR A 1 127 ? 16.025 0.372 -24.573 1.00 88.44 127 TYR A CA 1
ATOM 951 C C . TYR A 1 127 ? 14.592 -0.144 -24.665 1.00 88.44 127 TYR A C 1
ATOM 953 O O . TYR A 1 127 ? 13.936 0.041 -25.687 1.00 88.44 127 TYR A O 1
ATOM 961 N N . GLY A 1 128 ? 14.107 -0.798 -23.611 1.00 90.69 128 GLY A N 1
ATOM 962 C CA . GLY A 1 128 ? 12.701 -1.155 -23.449 1.00 90.69 128 GLY A CA 1
ATOM 963 C C . GLY A 1 128 ? 11.874 0.105 -23.218 1.00 90.69 128 GLY A C 1
ATOM 964 O O . GLY A 1 128 ? 12.138 0.840 -22.267 1.00 90.69 128 GLY A O 1
ATOM 965 N N . ILE A 1 129 ? 10.906 0.356 -24.095 1.00 86.19 129 ILE A N 1
ATOM 966 C CA . ILE A 1 129 ? 10.065 1.564 -24.084 1.00 86.19 129 ILE A CA 1
ATOM 967 C C . ILE A 1 129 ? 8.597 1.265 -23.774 1.00 86.19 129 ILE A C 1
ATOM 969 O O . ILE A 1 129 ? 7.854 2.179 -23.434 1.00 86.19 129 ILE A O 1
ATOM 973 N N . LYS A 1 130 ? 8.176 0.001 -23.889 1.00 88.00 130 LYS A N 1
ATOM 974 C CA . LYS A 1 130 ? 6.834 -0.459 -23.532 1.00 88.00 130 LYS A CA 1
ATOM 975 C C . LYS A 1 130 ? 6.917 -1.838 -22.882 1.00 88.00 130 LYS A C 1
ATOM 977 O O . LYS A 1 130 ? 7.635 -2.707 -23.377 1.00 88.00 130 LYS A O 1
ATOM 982 N N . PHE A 1 131 ? 6.177 -2.019 -21.796 1.00 90.44 131 PHE A N 1
ATOM 983 C CA . PHE A 1 131 ? 6.079 -3.254 -21.028 1.00 90.44 131 PHE A CA 1
ATOM 984 C C . PHE A 1 131 ? 4.611 -3.647 -20.883 1.00 90.44 131 PHE A C 1
ATOM 986 O O . PHE A 1 131 ? 3.802 -2.865 -20.384 1.00 90.44 131 PHE A O 1
ATOM 993 N N . GLU A 1 132 ? 4.283 -4.855 -21.321 1.00 91.62 132 GLU A N 1
ATOM 994 C CA . GLU A 1 132 ? 2.918 -5.372 -21.378 1.00 91.62 132 GLU A CA 1
ATOM 995 C C . GLU A 1 132 ? 2.837 -6.648 -20.527 1.00 91.62 132 GLU A C 1
ATOM 997 O O . GLU A 1 132 ? 3.628 -7.577 -20.743 1.00 91.62 132 GLU A O 1
ATOM 1002 N N . PRO A 1 133 ? 1.913 -6.730 -19.558 1.00 90.94 133 PRO A N 1
ATOM 1003 C CA . PRO A 1 133 ? 1.711 -7.946 -18.783 1.00 90.94 133 PRO A CA 1
ATOM 1004 C C . PRO A 1 133 ? 1.084 -9.037 -19.666 1.00 90.94 133 PRO A C 1
ATOM 1006 O O . PRO A 1 133 ? 0.105 -8.804 -20.373 1.00 90.94 133 PRO A O 1
ATOM 1009 N N . ILE A 1 134 ? 1.616 -10.256 -19.606 1.00 93.75 134 ILE A N 1
ATOM 1010 C CA . ILE A 1 134 ? 0.989 -11.446 -20.188 1.00 93.75 134 ILE A CA 1
ATOM 1011 C C . ILE A 1 134 ? 0.459 -12.279 -19.026 1.00 93.75 134 ILE A C 1
ATOM 1013 O O . ILE A 1 134 ? 1.244 -12.889 -18.306 1.00 93.75 134 ILE A O 1
ATOM 1017 N N . VAL A 1 135 ? -0.860 -12.296 -18.839 1.00 91.50 135 VAL A N 1
ATOM 1018 C CA . VAL A 1 135 ? -1.519 -13.011 -17.736 1.00 91.50 135 VAL A CA 1
ATOM 1019 C C . VAL A 1 135 ? -2.298 -14.200 -18.290 1.00 91.50 135 VAL A C 1
ATOM 1021 O O . VAL A 1 135 ? -3.250 -14.027 -19.048 1.00 91.50 135 VAL A O 1
ATOM 1024 N N . ASP A 1 136 ? -1.870 -15.402 -17.918 1.00 91.69 136 ASP A N 1
ATOM 1025 C CA . ASP A 1 136 ? -2.458 -16.689 -18.312 1.00 91.69 136 ASP A CA 1
ATOM 1026 C C . ASP A 1 136 ? -3.315 -17.306 -17.190 1.00 91.69 136 ASP A C 1
ATOM 1028 O O . ASP A 1 136 ? -4.244 -18.069 -17.452 1.00 91.69 136 ASP A O 1
ATOM 1032 N N . SER A 1 137 ? -3.044 -16.943 -15.931 1.00 88.94 137 SER A N 1
ATOM 1033 C CA . SER A 1 137 ? -3.735 -17.465 -14.750 1.00 88.94 137 SER A CA 1
ATOM 1034 C C . SER A 1 137 ? -4.337 -16.355 -13.894 1.00 88.94 137 SER A C 1
ATOM 1036 O O . SER A 1 137 ? -3.664 -15.379 -13.562 1.00 88.94 137 SER A O 1
ATOM 1038 N N . ASP A 1 138 ? -5.569 -16.570 -13.424 1.00 86.31 138 ASP A N 1
ATOM 1039 C CA . ASP A 1 138 ? -6.263 -15.688 -12.472 1.00 86.31 138 ASP A CA 1
ATOM 1040 C C . ASP A 1 138 ? -5.547 -15.580 -11.114 1.00 86.31 138 ASP A C 1
ATOM 1042 O O . ASP A 1 138 ? -5.876 -14.722 -10.303 1.00 86.31 138 ASP A O 1
ATOM 1046 N N . GLN A 1 139 ? -4.595 -16.474 -10.830 1.00 85.94 139 GLN A N 1
ATOM 1047 C CA . GLN A 1 139 ? -3.837 -16.459 -9.577 1.00 85.94 139 GLN A CA 1
ATOM 1048 C C . GLN A 1 139 ? -2.694 -15.440 -9.594 1.00 85.94 139 GLN A C 1
ATOM 1050 O O . GLN A 1 139 ? -2.110 -15.179 -8.546 1.00 85.94 139 GLN A O 1
ATOM 1055 N N . VAL A 1 140 ? -2.328 -14.893 -10.758 1.00 88.69 140 VAL A N 1
ATOM 1056 C CA . VAL A 1 140 ? -1.238 -13.919 -10.878 1.00 88.69 140 VAL A CA 1
ATOM 1057 C C . VAL A 1 140 ? -1.668 -12.591 -10.271 1.00 88.69 140 VAL A C 1
ATOM 1059 O O . VAL A 1 140 ? -2.555 -11.915 -10.784 1.00 88.69 140 VAL A O 1
ATOM 1062 N N . HIS A 1 141 ? -0.998 -12.200 -9.193 1.00 84.00 141 HIS A N 1
ATOM 1063 C CA . HIS A 1 141 ? -1.305 -10.970 -8.476 1.00 84.00 141 HIS A CA 1
ATOM 1064 C C . HIS A 1 141 ? -0.363 -9.824 -8.854 1.00 84.00 141 HIS A C 1
ATOM 1066 O O . HIS A 1 141 ? -0.796 -8.690 -9.038 1.00 84.00 141 HIS A O 1
ATOM 1072 N N . HIS A 1 142 ? 0.942 -10.093 -8.945 1.00 87.31 142 HIS A N 1
ATOM 1073 C CA . HIS A 1 142 ? 1.920 -9.116 -9.421 1.00 87.31 142 HIS A CA 1
ATOM 1074 C C . HIS A 1 142 ? 3.138 -9.787 -10.061 1.00 87.31 142 HIS A C 1
ATOM 1076 O O . HIS A 1 142 ? 3.449 -10.949 -9.790 1.00 87.31 142 HIS A O 1
ATOM 1082 N N . MET A 1 143 ? 3.830 -9.032 -10.912 1.00 92.44 143 MET A N 1
ATOM 1083 C CA . MET A 1 143 ? 5.016 -9.448 -11.651 1.00 92.44 143 MET A CA 1
ATOM 1084 C C . MET A 1 143 ? 6.116 -8.403 -11.501 1.00 92.44 143 MET A C 1
ATOM 1086 O O . MET A 1 143 ? 5.869 -7.206 -11.648 1.00 92.44 143 MET A O 1
ATOM 1090 N N . ILE A 1 144 ? 7.342 -8.850 -11.231 1.00 92.25 144 ILE A N 1
ATOM 1091 C CA . ILE A 1 144 ? 8.491 -7.962 -11.056 1.00 92.25 144 ILE A CA 1
ATOM 1092 C C . ILE A 1 144 ? 9.681 -8.487 -11.853 1.00 92.25 144 ILE A C 1
ATOM 1094 O O . ILE A 1 144 ? 10.141 -9.608 -11.646 1.00 92.25 144 ILE A O 1
ATOM 1098 N N . LEU A 1 145 ? 10.204 -7.667 -12.762 1.00 93.50 145 LEU A N 1
ATOM 1099 C CA . LEU A 1 145 ? 11.383 -7.980 -13.561 1.00 93.50 145 LEU A CA 1
ATOM 1100 C C . LEU A 1 145 ? 12.615 -7.295 -12.976 1.00 93.50 145 LEU A C 1
ATOM 1102 O O . LEU A 1 145 ? 12.643 -6.075 -12.804 1.00 93.50 145 LEU A O 1
ATOM 1106 N N . TYR A 1 146 ? 13.666 -8.073 -12.761 1.00 91.94 146 TYR A N 1
ATOM 1107 C CA . TYR A 1 146 ? 14.961 -7.604 -12.290 1.00 91.94 146 TYR A CA 1
ATOM 1108 C C . TYR A 1 146 ? 16.055 -7.881 -13.315 1.00 91.94 146 TYR A C 1
ATOM 1110 O O . TYR A 1 146 ? 16.033 -8.893 -14.007 1.00 91.94 146 TYR A O 1
ATOM 1118 N N . ALA A 1 147 ? 17.055 -7.016 -13.351 1.00 90.44 147 ALA A N 1
ATOM 1119 C CA . ALA A 1 147 ? 18.353 -7.237 -13.959 1.00 90.44 147 ALA A CA 1
ATOM 1120 C C . ALA A 1 147 ? 19.322 -7.849 -12.936 1.00 90.44 147 ALA A C 1
ATOM 1122 O O . ALA A 1 147 ? 19.310 -7.493 -11.752 1.00 90.44 147 ALA A O 1
ATOM 1123 N N . CYS A 1 148 ? 20.175 -8.754 -13.409 1.00 90.00 148 CYS A N 1
ATOM 1124 C CA . CYS A 1 148 ? 21.161 -9.463 -12.604 1.00 90.00 148 CYS A CA 1
ATOM 1125 C C . CYS A 1 148 ? 22.583 -9.125 -13.075 1.00 90.00 148 CYS A C 1
ATOM 1127 O O . CYS A 1 148 ? 22.865 -9.190 -14.274 1.00 90.00 148 CYS A O 1
ATOM 1129 N N . ASP A 1 149 ? 23.483 -8.848 -12.130 1.00 87.69 149 ASP A N 1
ATOM 1130 C CA . ASP A 1 149 ? 24.904 -8.591 -12.419 1.00 87.69 149 ASP A CA 1
ATOM 1131 C C . ASP A 1 149 ? 25.624 -9.861 -12.903 1.00 87.69 149 ASP A C 1
ATOM 1133 O O . ASP A 1 149 ? 26.491 -9.828 -13.776 1.00 87.69 149 ASP A O 1
ATOM 1137 N N . GLU A 1 150 ? 25.226 -11.012 -12.358 1.00 89.19 150 GLU A N 1
ATOM 1138 C CA . GLU A 1 150 ? 25.777 -12.327 -12.677 1.00 89.19 150 GLU A CA 1
ATOM 1139 C C . GLU A 1 150 ? 24.667 -13.322 -13.027 1.00 89.19 150 GLU A C 1
ATOM 1141 O O . GLU A 1 150 ? 23.486 -13.091 -12.768 1.00 89.19 150 GLU A O 1
ATOM 1146 N N . LYS A 1 151 ? 25.047 -14.474 -13.596 1.00 92.56 151 LYS A N 1
ATOM 1147 C CA . LYS A 1 151 ? 24.108 -15.558 -13.905 1.00 92.56 151 LYS A CA 1
ATOM 1148 C C . LYS A 1 151 ? 23.462 -16.095 -12.615 1.00 92.56 151 LYS A C 1
ATOM 1150 O O . LYS A 1 151 ? 24.154 -16.766 -11.838 1.00 92.56 151 LYS A O 1
ATOM 1155 N N . PRO A 1 152 ? 22.140 -15.941 -12.414 1.00 92.62 152 PRO A N 1
ATOM 1156 C CA . PRO A 1 152 ? 21.463 -16.448 -11.226 1.00 92.62 152 PRO A CA 1
ATOM 1157 C C . PRO A 1 152 ? 21.205 -17.953 -11.376 1.00 92.62 152 PRO A C 1
ATOM 1159 O O . PRO A 1 152 ? 20.105 -18.384 -11.700 1.00 92.62 152 PRO A O 1
ATOM 1162 N N . THR A 1 153 ? 22.233 -18.778 -11.162 1.00 91.56 153 THR A N 1
ATOM 1163 C CA . THR A 1 153 ? 22.200 -20.227 -11.459 1.00 91.56 153 THR A CA 1
ATOM 1164 C C . THR A 1 153 ? 21.005 -20.949 -10.822 1.00 91.56 153 THR A C 1
ATOM 1166 O O . THR A 1 153 ? 20.416 -21.821 -11.457 1.00 91.56 153 THR A O 1
ATOM 1169 N N . ALA A 1 154 ? 20.599 -20.539 -9.615 1.00 90.06 154 ALA A N 1
ATOM 1170 C CA . ALA A 1 154 ? 19.441 -21.091 -8.913 1.00 90.06 154 ALA A CA 1
ATOM 1171 C C . ALA A 1 154 ? 18.098 -20.854 -9.626 1.00 90.06 154 ALA A C 1
ATOM 1173 O O . ALA A 1 154 ? 17.154 -21.570 -9.341 1.00 90.06 154 ALA A O 1
ATOM 1174 N N . LEU A 1 155 ? 18.004 -19.881 -10.535 1.00 93.06 155 LEU A N 1
ATOM 1175 C CA . LEU A 1 155 ? 16.778 -19.509 -11.252 1.00 93.06 155 LEU A CA 1
ATOM 1176 C C . LEU A 1 155 ? 16.787 -19.937 -12.727 1.00 93.06 155 LEU A C 1
ATOM 1178 O O . LEU A 1 155 ? 15.873 -19.595 -13.475 1.00 93.06 155 LEU A O 1
ATOM 1182 N N . THR A 1 156 ? 17.832 -20.642 -13.173 1.00 90.62 156 THR A N 1
ATOM 1183 C CA . THR A 1 156 ? 17.967 -21.073 -14.573 1.00 90.62 156 THR A CA 1
ATOM 1184 C C . THR A 1 156 ? 17.428 -22.485 -14.793 1.00 90.62 156 THR A C 1
ATOM 1186 O O . THR A 1 156 ? 17.632 -23.370 -13.966 1.00 90.62 156 THR A O 1
ATOM 1189 N N . GLY A 1 157 ? 16.781 -22.715 -15.939 1.00 89.62 157 GLY A N 1
ATOM 1190 C CA . GLY A 1 157 ? 16.283 -24.028 -16.369 1.00 89.62 157 GLY A CA 1
ATOM 1191 C C . GLY A 1 157 ? 14.805 -24.279 -16.057 1.00 89.62 157 GLY A C 1
ATOM 1192 O O . GLY A 1 157 ? 14.086 -24.742 -16.935 1.00 89.62 157 GLY A O 1
ATOM 1193 N N . SER A 1 158 ? 14.333 -23.931 -14.857 1.00 92.56 158 SER A N 1
ATOM 1194 C CA . SER A 1 158 ? 12.903 -23.952 -14.515 1.00 92.56 158 SER A CA 1
ATOM 1195 C C . SER A 1 158 ? 12.561 -22.904 -13.447 1.00 92.56 158 SER A C 1
ATOM 1197 O O . SER A 1 158 ? 13.461 -22.506 -12.704 1.00 92.56 158 SER A O 1
ATOM 1199 N N . PRO A 1 159 ? 11.289 -22.482 -13.325 1.00 95.56 159 PRO A N 1
ATOM 1200 C CA . PRO A 1 159 ? 10.843 -21.605 -12.250 1.00 95.56 159 PRO A CA 1
ATOM 1201 C C . PRO A 1 159 ? 11.081 -22.239 -10.878 1.00 95.56 159 PRO A C 1
ATOM 1203 O O . PRO A 1 159 ? 10.913 -23.449 -10.707 1.00 95.56 159 PRO A O 1
ATOM 1206 N N . GLN A 1 160 ? 11.488 -21.422 -9.908 1.00 94.94 160 GLN A N 1
ATOM 1207 C CA . GLN A 1 160 ? 11.824 -21.850 -8.550 1.00 94.94 160 GLN A CA 1
ATOM 1208 C C . GLN A 1 160 ? 11.173 -20.950 -7.505 1.00 94.94 160 GLN A C 1
ATOM 1210 O O . GLN A 1 160 ? 11.082 -19.737 -7.687 1.00 94.94 160 GLN A O 1
ATOM 1215 N N . VAL A 1 161 ? 10.791 -21.540 -6.374 1.00 92.75 161 VAL A N 1
ATOM 1216 C CA . VAL A 1 161 ? 10.367 -20.803 -5.180 1.00 92.75 161 VAL A CA 1
ATOM 1217 C C . VAL A 1 161 ? 11.567 -20.731 -4.245 1.00 92.75 161 VAL A C 1
ATOM 1219 O O . VAL A 1 161 ? 11.949 -21.728 -3.634 1.00 92.75 161 VAL A O 1
ATOM 1222 N N . ILE A 1 162 ? 12.202 -19.562 -4.190 1.00 88.19 162 ILE A N 1
ATOM 1223 C CA . ILE A 1 162 ? 13.304 -19.276 -3.267 1.00 88.19 162 ILE A CA 1
ATOM 1224 C C . ILE A 1 162 ? 13.010 -17.989 -2.500 1.00 88.19 162 ILE A C 1
ATOM 1226 O O . ILE A 1 162 ? 12.427 -17.052 -3.052 1.00 88.19 162 ILE A O 1
ATOM 1230 N N . ASP A 1 163 ? 13.467 -17.939 -1.251 1.00 80.00 163 ASP A N 1
ATOM 1231 C CA . ASP A 1 163 ? 13.146 -16.849 -0.324 1.00 80.00 163 ASP A CA 1
ATOM 1232 C C . ASP A 1 163 ? 13.667 -15.486 -0.794 1.00 80.00 163 ASP A C 1
ATOM 1234 O O . ASP A 1 163 ? 13.032 -14.465 -0.569 1.00 80.00 163 ASP A O 1
ATOM 1238 N N . LYS A 1 164 ? 14.838 -15.440 -1.441 1.00 81.00 164 LYS A N 1
ATOM 1239 C CA . LYS A 1 164 ? 15.488 -14.177 -1.823 1.00 81.00 164 LYS A CA 1
ATOM 1240 C C . LYS A 1 164 ? 15.698 -14.084 -3.321 1.00 81.00 164 LYS A C 1
ATOM 1242 O O . LYS A 1 164 ? 16.235 -15.007 -3.929 1.00 81.00 164 LYS A O 1
ATOM 1247 N N . MET A 1 165 ? 15.347 -12.934 -3.892 1.00 87.81 165 MET A N 1
ATOM 1248 C CA . MET A 1 165 ? 15.718 -12.589 -5.259 1.00 87.81 165 MET A CA 1
ATOM 1249 C C . MET A 1 165 ? 17.237 -12.306 -5.325 1.00 87.81 165 MET A C 1
ATOM 1251 O O . MET A 1 165 ? 17.711 -11.403 -4.632 1.00 87.81 165 MET A O 1
ATOM 1255 N N . PRO A 1 166 ? 18.024 -13.060 -6.123 1.00 86.81 166 PRO A N 1
ATOM 1256 C CA . PRO A 1 166 ? 19.464 -12.831 -6.283 1.00 86.81 166 PRO A CA 1
ATOM 1257 C C . PRO A 1 166 ? 19.795 -11.598 -7.138 1.00 86.81 166 PRO A C 1
ATOM 1259 O O . PRO A 1 166 ? 20.954 -11.206 -7.215 1.00 86.81 166 PRO A O 1
ATOM 1262 N N . CYS A 1 167 ? 18.794 -11.000 -7.784 1.00 88.75 167 CYS A N 1
ATOM 1263 C CA . CYS A 1 167 ? 18.917 -9.854 -8.677 1.00 88.75 167 CYS A CA 1
ATOM 1264 C C . CYS A 1 167 ? 18.326 -8.605 -8.007 1.00 88.75 167 CYS A C 1
ATOM 1266 O O . CYS A 1 167 ? 17.300 -8.679 -7.334 1.00 88.75 167 CYS A O 1
ATOM 1268 N N . THR A 1 168 ? 18.981 -7.453 -8.125 1.00 79.50 168 THR A N 1
ATOM 1269 C CA . THR A 1 168 ? 18.656 -6.283 -7.284 1.00 79.50 168 THR A CA 1
ATOM 1270 C C . THR A 1 168 ? 18.147 -5.080 -8.067 1.00 79.50 168 THR A C 1
ATOM 1272 O O . THR A 1 168 ? 17.441 -4.251 -7.485 1.00 79.50 168 THR A O 1
ATOM 1275 N N . ALA A 1 169 ? 18.463 -4.992 -9.361 1.00 86.06 169 ALA A N 1
ATOM 1276 C CA . ALA A 1 169 ? 18.105 -3.869 -10.216 1.00 86.06 169 ALA A CA 1
ATOM 1277 C C . ALA A 1 169 ? 16.710 -4.071 -10.820 1.00 86.06 169 ALA A C 1
ATOM 1279 O O . ALA A 1 169 ? 16.544 -4.851 -11.748 1.00 86.06 169 ALA A O 1
ATOM 1280 N N . LEU A 1 170 ? 15.695 -3.385 -10.298 1.00 87.25 170 LEU A N 1
ATOM 1281 C CA . LEU A 1 170 ? 14.341 -3.410 -10.864 1.00 87.25 170 LEU A CA 1
ATOM 1282 C C . LEU A 1 170 ? 14.318 -2.802 -12.265 1.00 87.25 170 LEU A C 1
ATOM 1284 O O . LEU A 1 170 ? 14.910 -1.751 -12.510 1.00 87.25 170 LEU A O 1
ATOM 1288 N N . ARG A 1 171 ? 13.617 -3.483 -13.166 1.00 88.50 171 ARG A N 1
ATOM 1289 C CA . ARG A 1 171 ? 13.426 -3.095 -14.565 1.00 88.50 171 ARG A CA 1
ATOM 1290 C C . ARG A 1 171 ? 11.958 -2.876 -14.906 1.00 88.50 171 ARG A C 1
ATOM 1292 O O . ARG A 1 171 ? 11.674 -2.073 -15.782 1.00 88.50 171 ARG A O 1
ATOM 1299 N N . TYR A 1 172 ? 11.050 -3.568 -14.221 1.00 89.75 172 TYR A N 1
ATOM 1300 C CA . TYR A 1 172 ? 9.609 -3.432 -14.407 1.00 89.75 172 TYR A CA 1
ATOM 1301 C C . TYR A 1 172 ? 8.859 -3.999 -13.198 1.00 89.75 172 TYR A C 1
ATOM 1303 O O . TYR A 1 172 ? 9.305 -4.987 -12.615 1.00 89.75 172 TYR A O 1
ATOM 1311 N N . ALA A 1 173 ? 7.732 -3.390 -12.839 1.00 88.31 173 ALA A N 1
ATOM 1312 C CA . ALA A 1 173 ? 6.805 -3.891 -11.832 1.00 88.31 173 ALA A CA 1
ATOM 1313 C C . ALA A 1 173 ? 5.370 -3.695 -12.328 1.00 88.31 173 ALA A C 1
ATOM 1315 O O . ALA A 1 173 ? 5.046 -2.662 -12.914 1.00 88.31 173 ALA A O 1
ATOM 1316 N N . TRP A 1 174 ? 4.527 -4.686 -12.075 1.00 87.75 174 TRP A N 1
ATOM 1317 C CA . TRP A 1 174 ? 3.121 -4.700 -12.452 1.00 87.75 174 TRP A CA 1
ATOM 1318 C C . TRP A 1 174 ? 2.314 -5.422 -11.385 1.00 87.75 174 TRP A C 1
ATOM 1320 O O . TRP A 1 174 ? 2.786 -6.427 -10.860 1.00 87.75 174 TRP A O 1
ATOM 1330 N N . ALA A 1 175 ? 1.101 -4.961 -11.108 1.00 78.94 175 ALA A N 1
ATOM 1331 C CA . ALA A 1 175 ? 0.117 -5.689 -10.318 1.00 78.94 175 ALA A CA 1
ATOM 1332 C C . ALA A 1 175 ? -1.225 -5.738 -11.050 1.00 78.94 175 ALA A C 1
ATOM 1334 O O . ALA A 1 175 ? -1.442 -5.002 -12.017 1.00 78.94 175 ALA A O 1
ATOM 1335 N N . VAL A 1 176 ? -2.123 -6.594 -10.565 1.00 71.06 176 VAL A N 1
ATOM 1336 C CA . VAL A 1 176 ? -3.487 -6.708 -11.083 1.00 71.06 176 VAL A CA 1
ATOM 1337 C C . VAL A 1 176 ? -4.163 -5.329 -11.182 1.00 71.06 176 VAL A C 1
ATOM 1339 O O . VAL A 1 176 ? -3.863 -4.404 -10.425 1.00 71.06 176 VAL A O 1
ATOM 1342 N N . GLY A 1 177 ? -4.972 -5.153 -12.230 1.00 67.75 177 GLY A N 1
ATOM 1343 C CA . GLY A 1 177 ? -5.619 -3.881 -12.570 1.00 67.75 177 GLY A CA 1
ATOM 1344 C C . GLY A 1 177 ? -4.752 -2.886 -13.358 1.00 67.75 177 GLY A C 1
ATOM 1345 O O . GLY A 1 177 ? -5.302 -2.027 -14.047 1.00 67.75 177 GLY A O 1
ATOM 1346 N N . ALA A 1 178 ? -3.418 -2.999 -13.339 1.00 71.75 178 ALA A N 1
ATOM 1347 C CA . ALA A 1 178 ? -2.550 -2.086 -14.085 1.00 71.75 178 ALA A CA 1
ATOM 1348 C C . ALA A 1 178 ? -2.534 -2.377 -15.598 1.00 71.75 178 ALA A C 1
ATOM 1350 O O . ALA A 1 178 ? -2.500 -3.533 -16.031 1.00 71.75 178 ALA A O 1
ATOM 1351 N N . LYS A 1 179 ? -2.515 -1.310 -16.406 1.00 75.44 179 LYS A N 1
ATOM 1352 C CA . LYS A 1 179 ? -2.379 -1.365 -17.872 1.00 75.44 179 LYS A CA 1
ATOM 1353 C C . LYS A 1 179 ? -0.905 -1.452 -18.297 1.00 75.44 179 LYS A C 1
ATOM 1355 O O . LYS A 1 179 ? -0.002 -1.553 -17.463 1.00 75.44 179 LYS A O 1
ATOM 1360 N N . ASP A 1 180 ? -0.679 -1.414 -19.606 1.00 81.56 180 ASP A N 1
ATOM 1361 C CA . ASP A 1 180 ? 0.644 -1.305 -20.214 1.00 81.56 180 ASP A CA 1
ATOM 1362 C C . ASP A 1 180 ? 1.423 -0.114 -19.634 1.00 81.56 180 ASP A C 1
ATOM 1364 O O . ASP A 1 180 ? 0.869 0.954 -19.363 1.00 81.56 180 ASP A O 1
ATOM 1368 N N . PHE A 1 181 ? 2.732 -0.294 -19.475 1.00 81.44 181 PHE A N 1
ATOM 1369 C CA . PHE A 1 181 ? 3.631 0.773 -19.055 1.00 81.44 181 PHE A CA 1
ATOM 1370 C C . PHE A 1 181 ? 4.492 1.218 -20.232 1.00 81.44 181 PHE A C 1
ATOM 1372 O O . PHE A 1 181 ? 5.315 0.443 -20.723 1.00 81.44 181 PHE A O 1
ATOM 1379 N N . CYS A 1 182 ? 4.330 2.466 -20.661 1.00 78.00 182 CYS A N 1
ATOM 1380 C CA . CYS A 1 182 ? 5.183 3.100 -21.654 1.00 78.00 182 CYS A CA 1
ATOM 1381 C C . CYS A 1 182 ? 6.076 4.161 -21.018 1.00 78.00 182 CYS A C 1
ATOM 1383 O O . CYS A 1 182 ? 5.692 4.872 -20.088 1.00 78.00 182 CYS A O 1
ATOM 1385 N N . LEU A 1 183 ? 7.291 4.269 -21.544 1.00 79.88 183 LEU A N 1
ATOM 1386 C CA . LEU A 1 183 ? 8.255 5.265 -21.112 1.00 79.88 183 LEU A CA 1
ATOM 1387 C C . LEU A 1 183 ? 8.179 6.527 -21.987 1.00 79.88 183 LEU A C 1
ATOM 1389 O O . LEU A 1 183 ? 7.803 6.440 -23.158 1.00 79.88 183 LEU A O 1
ATOM 1393 N N . PRO A 1 184 ? 8.540 7.706 -21.442 1.00 74.12 184 PRO A N 1
ATOM 1394 C CA . PRO A 1 184 ? 8.425 8.964 -22.167 1.00 74.12 184 PRO A CA 1
ATOM 1395 C C . PRO A 1 184 ? 9.242 9.001 -23.464 1.00 74.12 184 PRO A C 1
ATOM 1397 O O . PRO A 1 184 ? 10.446 8.733 -23.470 1.00 74.12 184 PRO A O 1
ATOM 1400 N N . ILE A 1 185 ? 8.603 9.457 -24.539 1.00 72.06 185 ILE A N 1
ATOM 1401 C CA . ILE A 1 185 ? 9.252 9.849 -25.793 1.00 72.06 185 ILE A CA 1
ATOM 1402 C C . ILE A 1 185 ? 8.975 11.334 -26.001 1.00 72.06 185 ILE A C 1
ATOM 1404 O O . ILE A 1 185 ? 7.828 11.773 -25.922 1.00 72.06 185 ILE A O 1
ATOM 1408 N N . LYS A 1 186 ? 10.028 12.120 -26.223 1.00 72.50 186 LYS A N 1
ATOM 1409 C CA . LYS A 1 186 ? 9.920 13.565 -26.448 1.00 72.50 186 LYS A CA 1
ATOM 1410 C C . LYS A 1 186 ? 10.197 13.892 -27.901 1.00 72.50 186 LYS A C 1
ATOM 14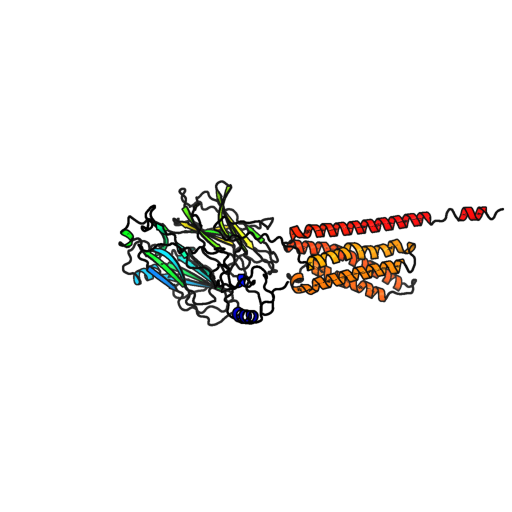12 O O . LYS A 1 186 ? 11.160 13.388 -28.477 1.00 72.50 186 LYS A O 1
ATOM 1417 N N . THR A 1 187 ? 9.381 14.776 -28.457 1.00 68.12 187 THR A N 1
ATOM 1418 C CA . THR A 1 187 ? 9.529 15.311 -29.810 1.00 68.12 187 THR A CA 1
ATOM 1419 C C . THR A 1 187 ? 10.210 16.677 -29.779 1.00 68.12 187 THR A C 1
ATOM 1421 O O . THR A 1 187 ? 10.295 17.339 -28.738 1.00 68.12 187 THR A O 1
ATOM 1424 N N . LYS A 1 188 ? 10.746 17.104 -30.921 1.00 68.94 188 LYS A N 1
ATOM 1425 C CA . LYS A 1 188 ? 11.470 18.366 -31.051 1.00 68.94 188 LYS A CA 1
ATOM 1426 C C . LYS A 1 188 ? 10.528 19.548 -30.886 1.00 68.94 188 LYS A C 1
ATOM 1428 O O . LYS A 1 188 ? 9.455 19.611 -31.484 1.00 68.94 188 LYS A O 1
ATOM 1433 N N . ALA A 1 189 ? 10.972 20.554 -30.137 1.00 65.44 189 ALA A N 1
ATOM 1434 C CA . ALA A 1 189 ? 10.221 21.793 -29.983 1.00 65.44 189 ALA A CA 1
ATOM 1435 C C . ALA A 1 189 ? 9.949 22.442 -31.356 1.00 65.44 189 ALA A C 1
ATOM 1437 O O . ALA A 1 189 ? 10.877 22.828 -32.068 1.00 65.44 189 ALA A O 1
ATOM 1438 N N . GLY A 1 190 ? 8.669 22.569 -31.720 1.00 65.31 190 GLY A N 1
ATOM 1439 C CA . GLY A 1 190 ? 8.237 23.112 -33.013 1.00 65.31 190 GLY A CA 1
ATOM 1440 C C . GLY A 1 190 ? 8.207 22.108 -34.174 1.00 65.31 190 GLY A C 1
ATOM 1441 O O . GLY A 1 190 ? 7.920 22.523 -35.296 1.00 65.31 190 GLY A O 1
ATOM 1442 N N . ASN A 1 191 ? 8.480 20.821 -33.927 1.00 65.62 191 ASN A N 1
ATOM 1443 C CA . ASN A 1 191 ? 8.292 19.729 -34.881 1.00 65.62 191 ASN A CA 1
ATOM 1444 C C . ASN A 1 191 ? 7.832 18.454 -34.151 1.00 65.62 191 ASN A C 1
ATOM 1446 O O . ASN A 1 191 ? 8.649 17.628 -33.745 1.00 65.62 191 ASN A O 1
ATOM 1450 N N . GLU A 1 192 ? 6.516 18.315 -33.993 1.00 64.00 192 GLU A N 1
ATOM 1451 C CA . GLU A 1 192 ? 5.884 17.197 -33.277 1.00 64.00 192 GLU A CA 1
ATOM 1452 C C . GLU A 1 192 ? 6.084 15.842 -33.970 1.00 64.00 192 GLU A C 1
ATOM 1454 O O . GLU A 1 192 ? 5.964 14.815 -33.314 1.00 64.00 192 GLU A O 1
ATOM 1459 N N . ASP A 1 193 ? 6.449 15.833 -35.255 1.00 66.06 193 ASP A N 1
ATOM 1460 C CA . ASP A 1 193 ? 6.721 14.607 -36.009 1.00 66.06 193 ASP A CA 1
ATOM 1461 C C . ASP A 1 193 ? 8.164 14.102 -35.836 1.00 66.06 193 ASP A C 1
ATOM 1463 O O . ASP A 1 193 ? 8.461 13.002 -36.274 1.00 66.06 193 ASP A O 1
ATOM 1467 N N . ALA A 1 194 ? 9.079 14.878 -35.236 1.00 69.88 194 ALA A N 1
ATOM 1468 C CA . ALA A 1 194 ? 10.482 14.480 -35.084 1.00 69.88 194 ALA A CA 1
ATOM 1469 C C . ALA A 1 194 ? 10.825 14.155 -33.630 1.00 69.88 194 ALA A C 1
ATOM 1471 O O . ALA A 1 194 ? 10.720 15.015 -32.755 1.00 69.88 194 ALA A O 1
ATOM 1472 N N . ILE A 1 195 ? 11.312 12.942 -33.379 1.00 73.94 195 ILE A N 1
ATOM 1473 C CA . ILE A 1 195 ? 11.754 12.503 -32.050 1.00 73.94 195 ILE A CA 1
ATOM 1474 C C . ILE A 1 195 ? 13.078 13.188 -31.669 1.00 73.94 195 ILE A C 1
ATOM 1476 O O . ILE A 1 195 ? 13.999 13.293 -32.478 1.00 73.94 195 ILE A O 1
ATOM 1480 N N . ASP A 1 196 ? 13.164 13.662 -30.425 1.00 79.25 196 ASP A N 1
ATOM 1481 C CA . ASP A 1 196 ? 14.349 14.298 -29.833 1.00 79.25 196 ASP A CA 1
ATOM 1482 C C . ASP A 1 196 ? 14.994 13.405 -28.768 1.00 79.25 196 ASP A C 1
ATOM 1484 O O . ASP A 1 196 ? 16.204 13.186 -28.773 1.00 79.25 196 ASP A O 1
ATOM 1488 N N . THR A 1 197 ? 14.183 12.848 -27.861 1.00 82.50 197 THR A N 1
ATOM 1489 C CA . THR A 1 197 ? 14.661 12.035 -26.734 1.00 82.50 197 THR A CA 1
ATOM 1490 C C . THR A 1 197 ? 13.811 10.786 -26.554 1.00 82.50 197 THR A C 1
ATOM 1492 O O . THR A 1 197 ? 12.582 10.866 -26.532 1.00 82.50 197 THR A O 1
ATOM 1495 N N . VAL A 1 198 ? 14.463 9.646 -26.335 1.00 84.19 198 VAL A N 1
ATOM 1496 C CA . VAL A 1 198 ? 13.818 8.388 -25.943 1.00 84.19 198 VAL A CA 1
ATOM 1497 C C . VAL A 1 198 ? 14.272 8.023 -24.537 1.00 84.19 198 VAL A C 1
ATOM 1499 O O . VAL A 1 198 ? 15.458 7.786 -24.300 1.00 84.19 198 VAL A O 1
ATOM 1502 N N . VAL A 1 199 ? 13.326 7.958 -23.600 1.00 84.88 199 VAL A N 1
ATOM 1503 C CA . VAL A 1 199 ? 13.566 7.394 -22.271 1.00 84.88 199 VAL A CA 1
ATOM 1504 C C . VAL A 1 199 ? 13.226 5.910 -22.322 1.00 84.88 199 VAL A C 1
ATOM 1506 O O . VAL A 1 199 ? 12.157 5.527 -22.786 1.00 84.88 199 VAL A O 1
ATOM 1509 N N . GLY A 1 200 ? 14.131 5.058 -21.850 1.00 87.81 200 GLY A N 1
ATOM 1510 C CA . GLY A 1 200 ? 13.934 3.614 -21.890 1.00 87.81 200 GLY A CA 1
ATOM 1511 C C . GLY A 1 200 ? 14.635 2.887 -20.754 1.00 87.81 200 GLY A C 1
ATOM 1512 O O . GLY A 1 200 ? 15.609 3.371 -20.186 1.00 87.81 200 GLY A O 1
ATOM 1513 N N . VAL A 1 201 ? 14.170 1.690 -20.428 1.00 88.94 201 VAL A N 1
ATOM 1514 C CA . VAL A 1 201 ? 14.868 0.798 -19.500 1.00 88.94 201 VAL A CA 1
ATOM 1515 C C . VAL A 1 201 ? 15.922 0.023 -20.287 1.00 88.94 201 VAL A C 1
ATOM 1517 O O . VAL A 1 201 ? 15.598 -0.617 -21.285 1.00 88.94 201 VAL A O 1
ATOM 1520 N N . LYS A 1 202 ? 17.186 0.040 -19.860 1.00 87.12 202 LYS A N 1
ATOM 1521 C CA . LYS A 1 202 ? 18.227 -0.781 -20.499 1.00 87.12 202 LYS A CA 1
ATOM 1522 C C . LYS A 1 202 ? 17.942 -2.269 -20.267 1.00 87.12 202 LYS A C 1
ATOM 1524 O O . LYS A 1 202 ? 17.885 -2.710 -19.120 1.00 87.12 202 LYS A O 1
ATOM 1529 N N . VAL A 1 203 ? 17.775 -3.033 -21.349 1.00 81.75 203 VAL A N 1
ATOM 1530 C CA . VAL A 1 203 ? 17.347 -4.448 -21.294 1.00 81.75 203 VAL A CA 1
ATOM 1531 C C . VAL A 1 203 ? 18.347 -5.444 -21.891 1.00 81.75 203 VAL A C 1
ATOM 1533 O O . VAL A 1 203 ? 18.228 -6.634 -21.620 1.00 81.75 203 VAL A O 1
ATOM 1536 N N . ALA A 1 204 ? 19.354 -5.025 -22.668 1.00 71.31 204 ALA A N 1
ATOM 1537 C CA . ALA A 1 204 ? 20.341 -5.970 -23.207 1.00 71.31 204 ALA A CA 1
ATOM 1538 C C . ALA A 1 204 ? 21.719 -5.370 -23.528 1.00 71.31 204 ALA A C 1
ATOM 1540 O O . ALA A 1 204 ? 21.893 -4.156 -23.610 1.00 71.31 204 ALA A O 1
ATOM 1541 N N . LEU A 1 205 ? 22.679 -6.284 -23.735 1.00 66.19 205 LEU A N 1
ATOM 1542 C CA . LEU A 1 205 ? 24.107 -6.117 -24.062 1.00 66.19 205 LEU A CA 1
ATOM 1543 C C . LEU A 1 205 ? 25.016 -5.596 -22.942 1.00 66.19 205 LEU A C 1
ATOM 1545 O O . LEU A 1 205 ? 26.123 -6.110 -22.803 1.00 66.19 205 LEU A O 1
ATOM 1549 N N . GLU A 1 206 ? 24.541 -4.697 -22.085 1.00 66.44 206 GLU A N 1
ATOM 1550 C CA . GLU A 1 206 ? 25.226 -4.380 -20.817 1.00 66.44 206 GLU A CA 1
ATOM 1551 C C . GLU A 1 206 ? 24.739 -5.280 -19.671 1.00 66.44 206 GLU A C 1
ATOM 1553 O O . GLU A 1 206 ? 25.497 -5.610 -18.763 1.00 66.44 206 GLU A O 1
ATOM 1558 N N . THR A 1 207 ? 23.487 -5.748 -19.738 1.00 74.06 207 THR A N 1
ATOM 1559 C CA . THR A 1 207 ? 22.870 -6.611 -18.722 1.00 74.06 207 THR A CA 1
ATOM 1560 C C . THR A 1 207 ? 22.347 -7.886 -19.374 1.00 74.06 207 THR A C 1
ATOM 1562 O O . THR A 1 207 ? 21.375 -7.870 -20.126 1.00 74.06 207 THR A O 1
ATOM 1565 N N . ARG A 1 208 ? 23.038 -9.010 -19.146 1.00 87.00 208 ARG A N 1
ATOM 1566 C CA . ARG A 1 208 ? 22.750 -10.281 -19.834 1.00 87.00 208 ARG A CA 1
ATOM 1567 C C . ARG A 1 208 ? 21.549 -11.017 -19.251 1.00 87.00 208 ARG A C 1
ATOM 1569 O O . ARG A 1 208 ? 20.733 -11.549 -20.000 1.00 87.00 208 ARG A O 1
ATOM 1576 N N . TRP A 1 209 ? 21.477 -11.074 -17.927 1.00 92.19 209 TRP A N 1
ATOM 1577 C CA . TRP A 1 209 ? 20.524 -11.903 -17.202 1.00 92.19 209 TRP A CA 1
ATOM 1578 C C . TRP A 1 209 ? 19.422 -11.052 -16.595 1.00 92.19 209 TRP A C 1
ATOM 1580 O O . TRP A 1 209 ? 19.701 -10.041 -15.952 1.00 92.19 209 TRP A O 1
ATOM 1590 N N . HIS A 1 210 ? 18.183 -11.499 -16.776 1.00 94.19 210 HIS A N 1
ATOM 1591 C CA . HIS A 1 210 ? 17.010 -10.898 -16.156 1.00 94.19 210 HIS A CA 1
ATOM 1592 C C . HIS A 1 210 ? 16.209 -11.969 -15.430 1.00 94.19 210 HIS A C 1
ATOM 1594 O O . HIS A 1 210 ?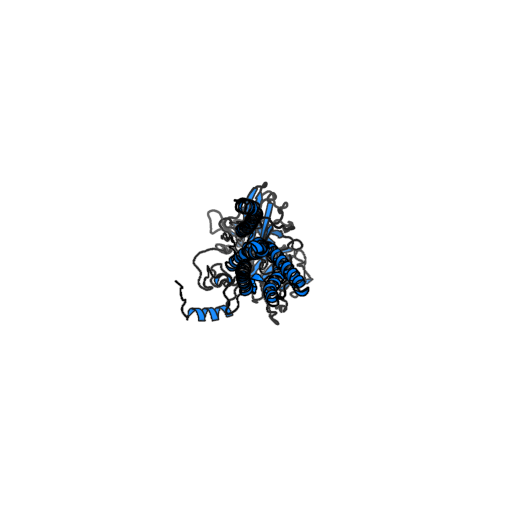 16.069 -13.073 -15.946 1.00 94.19 210 HIS A O 1
ATOM 1600 N N . ALA A 1 211 ? 15.694 -11.668 -14.244 1.00 95.81 211 ALA A N 1
ATOM 1601 C CA . ALA A 1 211 ? 14.860 -12.571 -13.464 1.00 95.81 211 ALA A CA 1
ATOM 1602 C C . ALA A 1 211 ? 13.460 -11.982 -13.308 1.00 95.81 211 ALA A C 1
ATOM 1604 O O . ALA A 1 211 ? 13.318 -10.862 -12.825 1.00 95.81 211 ALA A O 1
ATOM 1605 N N . LEU A 1 212 ? 12.445 -12.740 -13.711 1.00 96.38 212 LEU A N 1
ATOM 1606 C CA . LEU A 1 212 ? 11.046 -12.415 -13.474 1.00 96.38 212 LEU A CA 1
ATOM 1607 C C . LEU A 1 212 ? 10.580 -13.140 -12.210 1.00 96.38 212 LEU A C 1
ATOM 1609 O O . LEU A 1 212 ? 10.738 -14.357 -12.093 1.00 96.38 212 LEU A O 1
ATOM 1613 N N . GLU A 1 213 ? 10.023 -12.386 -11.273 1.00 95.75 213 GLU A N 1
ATOM 1614 C CA . GLU A 1 213 ? 9.264 -12.881 -10.132 1.00 95.75 213 GLU A CA 1
ATOM 1615 C C . GLU A 1 213 ? 7.776 -12.744 -10.422 1.00 95.75 213 GLU A C 1
ATOM 1617 O O . GLU A 1 213 ? 7.330 -11.680 -10.844 1.00 95.75 213 GLU A O 1
ATOM 1622 N N . ILE A 1 214 ? 7.019 -13.808 -10.176 1.00 95.00 214 ILE A N 1
ATOM 1623 C CA . ILE A 1 214 ? 5.562 -13.798 -10.224 1.00 95.00 214 ILE A CA 1
ATOM 1624 C C . ILE A 1 214 ? 5.054 -14.191 -8.843 1.00 95.00 214 ILE A C 1
ATOM 1626 O O . ILE A 1 214 ? 5.388 -15.264 -8.323 1.00 95.00 214 ILE A O 1
ATOM 1630 N N . HIS A 1 215 ? 4.254 -13.306 -8.259 1.00 90.69 215 HIS A N 1
ATOM 1631 C CA . HIS A 1 215 ? 3.509 -13.573 -7.043 1.00 90.69 215 HIS A CA 1
ATOM 1632 C C . HIS A 1 215 ? 2.130 -14.115 -7.397 1.00 90.69 215 HIS A C 1
ATOM 1634 O O . HIS A 1 215 ? 1.353 -13.461 -8.099 1.00 90.69 215 HIS A O 1
ATOM 1640 N N . TYR A 1 216 ? 1.835 -15.299 -6.871 1.00 89.81 216 TYR A N 1
ATOM 1641 C CA . TYR A 1 216 ? 0.536 -15.938 -6.972 1.00 89.81 216 TYR A CA 1
ATOM 1642 C C . TYR A 1 216 ? -0.224 -15.832 -5.655 1.00 89.81 216 TYR A C 1
ATOM 1644 O O . TYR A 1 216 ? 0.293 -16.261 -4.619 1.00 89.81 216 TYR A O 1
ATOM 1652 N N . ASN A 1 217 ? -1.459 -15.341 -5.730 1.00 83.81 217 ASN A N 1
ATOM 1653 C CA . ASN A 1 217 ? -2.436 -15.386 -4.649 1.00 83.81 217 ASN A CA 1
ATOM 1654 C C . ASN A 1 217 ? -3.460 -16.494 -4.951 1.00 83.81 217 ASN A C 1
ATOM 1656 O O . ASN A 1 217 ? -4.196 -16.408 -5.931 1.00 83.81 217 ASN A O 1
ATOM 1660 N N . ASN A 1 218 ? -3.478 -17.543 -4.127 1.00 85.94 218 ASN A N 1
ATOM 1661 C CA . ASN A 1 218 ? -4.311 -18.741 -4.272 1.00 85.94 218 ASN A CA 1
ATOM 1662 C C . ASN A 1 218 ? -5.073 -19.069 -2.975 1.00 85.94 218 ASN A C 1
ATOM 1664 O O . ASN A 1 218 ? -4.832 -20.107 -2.346 1.00 85.94 218 ASN A O 1
ATOM 1668 N N . PRO A 1 219 ? -5.990 -18.186 -2.537 1.00 80.25 219 PRO A N 1
ATOM 1669 C CA . PRO A 1 219 ? -6.709 -18.340 -1.271 1.00 80.25 219 PRO A CA 1
ATOM 1670 C C . PRO A 1 219 ? -7.581 -19.600 -1.225 1.00 80.25 219 PRO A C 1
ATOM 1672 O O . PRO A 1 219 ? -7.735 -20.200 -0.161 1.00 80.25 219 PRO A O 1
ATOM 1675 N N . ASP A 1 220 ? -8.083 -20.048 -2.377 1.00 85.50 220 ASP A N 1
ATOM 1676 C CA . ASP A 1 220 ? -8.930 -21.238 -2.500 1.00 85.50 220 ASP A CA 1
ATOM 1677 C C . ASP A 1 220 ? -8.138 -22.558 -2.496 1.00 85.50 220 ASP A C 1
ATOM 1679 O O . ASP A 1 220 ? -8.726 -23.644 -2.488 1.00 85.50 220 ASP A O 1
ATOM 1683 N N . GLY A 1 221 ? -6.801 -22.497 -2.505 1.00 89.69 221 GLY A N 1
ATOM 1684 C CA . GLY A 1 221 ? -5.939 -23.678 -2.481 1.00 89.69 221 GLY A CA 1
ATOM 1685 C C . GLY A 1 221 ? -6.115 -24.575 -3.709 1.00 89.69 221 GLY A C 1
ATOM 1686 O O . GLY A 1 221 ? -6.058 -25.806 -3.601 1.00 89.69 221 GLY A O 1
ATOM 1687 N N . LEU A 1 222 ? -6.346 -23.973 -4.879 1.00 90.12 222 LEU A N 1
ATOM 1688 C CA . LEU A 1 222 ? -6.527 -24.681 -6.142 1.00 90.12 222 LEU A CA 1
ATOM 1689 C C . LEU A 1 222 ? -5.301 -25.548 -6.459 1.00 90.12 222 LEU A C 1
ATOM 1691 O O . LEU A 1 222 ? -4.159 -25.186 -6.172 1.00 90.12 222 LEU A O 1
ATOM 1695 N N . THR A 1 223 ? -5.540 -26.710 -7.069 1.00 94.31 223 THR A N 1
ATOM 1696 C CA . THR A 1 223 ? -4.493 -27.671 -7.450 1.00 94.31 223 THR A CA 1
ATOM 1697 C C . THR A 1 223 ? -4.480 -27.877 -8.958 1.00 94.31 223 THR A C 1
ATOM 1699 O O . THR A 1 223 ? -5.517 -27.779 -9.610 1.00 94.31 223 THR A O 1
ATOM 1702 N N . ASN A 1 224 ? -3.313 -28.223 -9.510 1.00 93.56 224 ASN A N 1
ATOM 1703 C CA . ASN A 1 224 ? -3.110 -28.468 -10.946 1.00 93.56 224 ASN A CA 1
ATOM 1704 C C . ASN A 1 224 ? -3.402 -27.254 -11.848 1.00 93.56 224 ASN A C 1
ATOM 1706 O O . ASN A 1 224 ? -3.665 -27.429 -13.037 1.00 93.56 224 ASN A O 1
ATOM 1710 N N . VAL A 1 225 ? -3.337 -26.038 -11.301 1.00 94.75 225 VAL A N 1
ATOM 1711 C CA . VAL A 1 225 ? -3.365 -24.810 -12.100 1.00 94.75 225 VAL A CA 1
ATOM 1712 C C . VAL A 1 225 ? -1.999 -24.657 -12.762 1.00 94.75 225 VAL A C 1
ATOM 1714 O O . VAL A 1 225 ? -0.970 -24.717 -12.085 1.00 94.75 225 VAL A O 1
ATOM 1717 N N . VAL A 1 226 ? -1.987 -24.523 -14.085 1.00 95.69 226 VAL A N 1
ATOM 1718 C CA . VAL A 1 226 ? -0.771 -24.305 -14.874 1.00 95.69 226 VAL A CA 1
ATOM 1719 C C . VAL A 1 226 ? -0.751 -22.856 -15.326 1.00 95.69 226 VAL A C 1
ATOM 1721 O O . VAL A 1 226 ? -1.784 -22.340 -15.736 1.00 95.69 226 VAL A O 1
ATOM 1724 N N . ASP A 1 227 ? 0.415 -22.233 -15.228 1.00 95.88 227 ASP A N 1
ATOM 1725 C CA . ASP A 1 227 ? 0.664 -20.857 -15.628 1.00 95.88 227 ASP A CA 1
ATOM 1726 C C . ASP A 1 227 ? 1.797 -20.774 -16.661 1.00 95.88 227 ASP A C 1
ATOM 1728 O O . ASP A 1 227 ? 2.816 -21.476 -16.562 1.00 95.88 227 ASP A O 1
ATOM 1732 N N . ASN A 1 228 ? 1.601 -19.896 -17.643 1.00 96.56 228 ASN A N 1
ATOM 1733 C CA . ASN A 1 228 ? 2.584 -19.470 -18.634 1.00 96.56 228 ASN A CA 1
ATOM 1734 C C . ASN A 1 228 ? 2.685 -17.932 -18.735 1.00 96.56 228 ASN A C 1
ATOM 1736 O O . ASN A 1 228 ? 3.041 -17.391 -19.789 1.00 96.56 228 ASN A O 1
ATOM 1740 N N . SER A 1 229 ? 2.380 -17.226 -17.645 1.00 96.94 229 SER A N 1
ATOM 1741 C CA . SER A 1 229 ? 2.396 -15.766 -17.562 1.00 96.94 229 SER A CA 1
ATOM 1742 C C . SER A 1 229 ? 3.804 -15.190 -17.715 1.00 96.94 229 SER A C 1
ATOM 1744 O O . SER A 1 229 ? 4.822 -15.882 -17.607 1.00 96.94 229 SER A O 1
ATOM 1746 N N . GLY A 1 230 ? 3.878 -13.899 -18.019 1.00 96.31 230 GLY A N 1
ATOM 1747 C CA . GLY A 1 230 ? 5.124 -13.235 -18.357 1.00 96.31 230 GLY A CA 1
ATOM 1748 C C . GLY A 1 230 ? 4.978 -11.746 -18.608 1.00 96.31 230 GLY A C 1
ATOM 1749 O O . GLY A 1 230 ? 3.962 -11.126 -18.311 1.00 96.31 230 GLY A O 1
ATOM 1750 N N . VAL A 1 231 ? 6.011 -11.179 -19.216 1.00 95.94 231 VAL A N 1
ATOM 1751 C CA . VAL A 1 231 ? 6.013 -9.789 -19.674 1.00 95.94 231 VAL A CA 1
ATOM 1752 C C . VAL A 1 231 ? 6.486 -9.727 -21.119 1.00 95.94 231 VAL A C 1
ATOM 1754 O O . VAL A 1 231 ? 7.494 -10.342 -21.471 1.00 95.94 231 VAL A O 1
ATOM 1757 N N . ARG A 1 232 ? 5.780 -8.962 -21.950 1.00 94.94 232 ARG A N 1
ATOM 1758 C CA . ARG A 1 232 ? 6.266 -8.542 -23.263 1.00 94.94 232 ARG A CA 1
ATOM 1759 C C . ARG A 1 232 ? 6.961 -7.200 -23.132 1.00 94.94 232 ARG A C 1
ATOM 1761 O O . ARG A 1 232 ? 6.412 -6.250 -22.585 1.00 94.94 232 ARG A O 1
ATOM 1768 N N . ILE A 1 233 ? 8.174 -7.123 -23.656 1.00 93.56 233 ILE A N 1
ATOM 1769 C CA . ILE A 1 233 ? 8.973 -5.904 -23.699 1.00 93.56 233 ILE A CA 1
ATOM 1770 C C . ILE A 1 233 ? 9.091 -5.487 -25.155 1.00 93.56 233 ILE A C 1
ATOM 1772 O O . ILE A 1 233 ? 9.624 -6.228 -25.974 1.00 93.56 233 ILE A O 1
ATOM 1776 N N . THR A 1 234 ? 8.647 -4.284 -25.486 1.00 91.62 234 THR A N 1
ATOM 1777 C CA . THR A 1 234 ? 8.946 -3.673 -26.781 1.00 91.62 234 THR A CA 1
ATOM 1778 C C . THR A 1 234 ? 10.118 -2.721 -26.618 1.00 91.62 234 THR A C 1
ATOM 1780 O O . THR A 1 234 ? 10.076 -1.804 -25.794 1.00 91.62 234 THR A O 1
ATOM 1783 N N . PHE A 1 235 ? 11.179 -2.947 -27.390 1.00 90.31 235 PHE A N 1
ATOM 1784 C CA . PHE A 1 235 ? 12.428 -2.204 -27.279 1.00 90.31 235 PHE A CA 1
ATOM 1785 C C . PHE A 1 235 ? 12.868 -1.565 -28.596 1.00 90.31 235 PHE A C 1
ATOM 1787 O O . PHE A 1 235 ? 12.415 -1.935 -29.682 1.00 90.31 235 PHE A O 1
ATOM 1794 N N . VAL A 1 236 ? 13.788 -0.610 -28.470 1.00 88.62 236 VAL A N 1
ATOM 1795 C CA . VAL A 1 236 ? 14.454 0.091 -29.569 1.00 88.62 236 VAL A CA 1
ATOM 1796 C C . VAL A 1 236 ? 15.953 -0.176 -29.516 1.00 88.62 236 VAL A C 1
ATOM 1798 O O . VAL A 1 236 ? 16.569 -0.171 -28.448 1.00 88.62 236 VAL A O 1
ATOM 1801 N N . ASP A 1 237 ? 16.531 -0.415 -30.689 1.00 87.88 237 ASP A N 1
ATOM 1802 C CA . ASP A 1 237 ? 17.972 -0.526 -30.905 1.00 87.88 237 ASP A CA 1
ATOM 1803 C C . ASP A 1 237 ? 18.543 0.868 -31.200 1.00 87.88 237 ASP A C 1
ATOM 1805 O O . ASP A 1 237 ? 18.283 1.443 -32.262 1.00 87.88 237 ASP A O 1
ATOM 1809 N N . SER A 1 238 ? 19.300 1.421 -30.248 1.00 84.94 238 SER A N 1
ATOM 1810 C CA . SER A 1 238 ? 19.851 2.782 -30.353 1.00 84.94 238 SER A CA 1
ATOM 1811 C C . SER A 1 238 ? 20.879 2.945 -31.477 1.00 84.94 238 SER A C 1
ATOM 1813 O O . SER A 1 238 ? 21.166 4.067 -31.889 1.00 84.94 238 SER A O 1
ATOM 1815 N N . GLY A 1 239 ? 21.434 1.843 -31.992 1.00 81.00 239 GLY A N 1
ATOM 1816 C CA . GLY A 1 239 ? 22.380 1.858 -33.103 1.00 81.00 239 GLY A CA 1
ATOM 1817 C C . GLY A 1 239 ? 21.754 1.614 -34.472 1.00 81.00 239 GLY A C 1
ATOM 1818 O O . GLY A 1 239 ? 22.487 1.663 -35.462 1.00 81.00 239 GLY A O 1
ATOM 1819 N N . ASP A 1 240 ? 20.448 1.330 -34.562 1.00 78.56 240 ASP A N 1
ATOM 1820 C CA . ASP A 1 240 ? 19.823 1.051 -35.857 1.00 78.56 240 ASP A CA 1
ATOM 1821 C C . ASP A 1 240 ? 19.901 2.312 -36.762 1.00 78.56 240 ASP A C 1
ATOM 1823 O O . ASP A 1 240 ? 19.470 3.402 -36.369 1.00 78.56 240 ASP A O 1
ATOM 1827 N N . PRO A 1 241 ? 20.477 2.201 -37.980 1.00 66.12 241 PRO A N 1
ATOM 1828 C CA . PRO A 1 241 ? 20.689 3.339 -38.877 1.00 66.12 241 PRO A CA 1
ATOM 1829 C C . PRO A 1 241 ? 19.404 4.063 -39.288 1.00 66.12 241 PRO A C 1
ATOM 1831 O O . PRO A 1 241 ? 19.456 5.229 -39.673 1.00 66.12 241 PRO A O 1
ATOM 1834 N N . THR A 1 242 ? 18.257 3.379 -39.237 1.00 64.62 242 THR A N 1
ATOM 1835 C CA . THR A 1 242 ? 16.951 3.956 -39.583 1.00 64.62 242 THR A CA 1
ATOM 1836 C C . THR A 1 242 ? 16.426 4.874 -38.481 1.00 64.62 242 THR A C 1
ATOM 1838 O O . THR A 1 242 ? 15.914 5.949 -38.791 1.00 64.62 242 THR A O 1
ATOM 1841 N N . THR A 1 243 ? 16.700 4.538 -37.218 1.00 60.91 243 THR A N 1
ATOM 1842 C CA . THR A 1 243 ? 16.503 5.390 -36.032 1.00 60.91 243 THR A CA 1
ATOM 1843 C C . THR A 1 243 ? 17.462 6.588 -36.006 1.00 60.91 243 THR A C 1
ATOM 1845 O O . THR A 1 243 ? 17.229 7.561 -35.303 1.00 60.91 243 THR A O 1
ATOM 1848 N N . SER A 1 244 ? 18.551 6.529 -36.779 1.00 52.44 244 SER A N 1
ATOM 1849 C CA . SER A 1 244 ? 19.601 7.557 -36.875 1.00 52.44 244 SER A CA 1
ATOM 1850 C C . SER A 1 244 ? 19.403 8.544 -38.042 1.00 52.44 244 SER A C 1
ATOM 1852 O O . SER A 1 244 ? 20.291 9.345 -38.337 1.00 52.44 244 SER A O 1
ATOM 1854 N N . SER A 1 245 ? 18.274 8.460 -38.761 1.00 48.94 245 SER A N 1
ATOM 1855 C CA . SER A 1 245 ? 18.034 9.244 -39.985 1.00 48.94 245 SER A CA 1
ATOM 1856 C C . SER A 1 245 ? 17.449 10.645 -39.748 1.00 48.94 245 SER A C 1
ATOM 1858 O O . SER A 1 245 ? 17.579 11.510 -40.617 1.00 48.94 245 SER A O 1
ATOM 1860 N N . SER A 1 246 ? 16.899 10.908 -38.561 1.00 49.75 246 SER A N 1
ATOM 1861 C CA . SER A 1 246 ? 16.689 12.253 -38.019 1.00 49.75 246 SER A CA 1
ATOM 1862 C C . SER A 1 246 ? 17.841 12.571 -37.065 1.00 49.75 246 SER A C 1
ATOM 1864 O O . SER A 1 246 ? 18.234 11.688 -36.312 1.00 49.75 246 SER A O 1
ATOM 1866 N N . ASP A 1 247 ? 18.397 13.786 -37.111 1.00 57.28 247 ASP A N 1
ATOM 1867 C CA . ASP A 1 247 ? 19.277 14.389 -36.089 1.00 57.28 247 ASP A CA 1
ATOM 1868 C C . ASP A 1 247 ? 19.412 13.577 -34.779 1.00 57.28 247 ASP A C 1
ATOM 1870 O O . ASP A 1 247 ? 18.407 13.355 -34.112 1.00 57.28 247 ASP A O 1
ATOM 1874 N N . SER A 1 248 ? 20.635 13.175 -34.410 1.00 72.06 248 SER A N 1
ATOM 1875 C CA . SER A 1 248 ? 20.962 12.283 -33.276 1.00 72.06 248 SER A CA 1
ATOM 1876 C C . SER A 1 248 ? 19.940 12.283 -32.122 1.00 72.06 248 SER A C 1
ATOM 1878 O O . SER A 1 248 ? 19.953 13.202 -31.301 1.00 72.06 248 SER A O 1
ATOM 1880 N N . ILE A 1 249 ? 19.096 11.247 -32.056 1.00 80.00 249 ILE A N 1
ATOM 1881 C CA . ILE A 1 249 ? 18.162 11.017 -30.944 1.00 80.00 249 ILE A CA 1
ATOM 1882 C C . ILE A 1 249 ? 18.959 10.808 -29.650 1.00 80.00 249 ILE A C 1
ATOM 1884 O O . ILE A 1 249 ? 19.895 10.005 -29.615 1.00 80.00 249 ILE A O 1
ATOM 1888 N N . ASP A 1 250 ? 18.575 11.509 -28.584 1.00 86.56 250 ASP A N 1
ATOM 1889 C CA . ASP A 1 250 ? 19.157 11.346 -27.252 1.00 86.56 250 ASP A CA 1
ATOM 1890 C C . ASP A 1 250 ? 18.484 10.181 -26.505 1.00 86.56 250 ASP A C 1
ATOM 1892 O O . ASP A 1 250 ? 17.286 10.212 -26.221 1.00 86.56 250 ASP A O 1
ATOM 1896 N N . PHE A 1 251 ? 19.242 9.131 -26.187 1.00 86.88 251 PHE A N 1
ATOM 1897 C CA . PHE A 1 251 ? 18.730 7.965 -25.462 1.00 86.88 251 PHE A CA 1
ATOM 1898 C C . PHE A 1 251 ? 19.086 8.050 -23.978 1.00 86.88 251 PHE A C 1
ATOM 1900 O O . PHE A 1 251 ? 20.257 7.983 -23.597 1.00 86.88 251 PHE A O 1
ATOM 1907 N N . GLN A 1 252 ? 18.068 8.114 -23.119 1.00 89.19 252 GLN A N 1
ATOM 1908 C CA . GLN A 1 252 ? 18.232 8.212 -21.669 1.00 89.19 252 GLN A CA 1
ATOM 1909 C C . GLN A 1 252 ? 17.691 6.969 -20.964 1.00 89.19 252 GLN A C 1
ATOM 1911 O O . GLN A 1 252 ? 16.632 6.443 -21.297 1.00 89.19 252 GLN A O 1
ATOM 1916 N N . SER A 1 253 ? 18.433 6.482 -19.970 1.00 90.00 253 SER A N 1
ATOM 1917 C CA . SER A 1 253 ? 18.033 5.288 -19.213 1.00 90.00 253 SER A CA 1
ATOM 1918 C C . SER A 1 253 ? 17.087 5.666 -18.077 1.00 90.00 253 SER A C 1
ATOM 1920 O O . SER A 1 253 ? 17.314 6.681 -17.424 1.00 90.00 253 SER A O 1
ATOM 1922 N N . ALA A 1 254 ? 16.056 4.868 -17.819 1.00 90.19 254 ALA A N 1
ATOM 1923 C CA . ALA A 1 254 ? 15.185 5.036 -16.661 1.00 90.19 254 ALA A CA 1
ATOM 1924 C C . ALA A 1 254 ? 15.702 4.250 -15.447 1.00 90.19 254 ALA A C 1
ATOM 1926 O O . ALA A 1 254 ? 16.091 3.088 -15.565 1.00 90.19 254 ALA A O 1
ATOM 1927 N N . GLY A 1 255 ? 15.670 4.884 -14.276 1.00 90.00 255 GLY A N 1
ATOM 1928 C CA . GLY A 1 255 ? 16.011 4.298 -12.985 1.00 90.00 255 GLY A CA 1
ATOM 1929 C C . GLY A 1 255 ? 14.846 4.353 -11.997 1.00 90.00 255 GLY A C 1
ATOM 1930 O O . GLY A 1 255 ? 13.873 5.081 -12.189 1.00 90.00 255 GLY A O 1
ATOM 1931 N N . TYR A 1 256 ? 14.977 3.596 -10.909 1.00 91.19 256 TYR A N 1
ATOM 1932 C CA . TYR A 1 256 ? 13.998 3.518 -9.822 1.00 91.19 256 TYR A CA 1
ATOM 1933 C C . TYR A 1 256 ? 14.641 3.939 -8.508 1.00 91.19 256 TYR A C 1
ATOM 1935 O O . TYR A 1 256 ? 15.755 3.501 -8.228 1.00 91.19 256 TYR A O 1
ATOM 1943 N N . LEU A 1 257 ? 13.933 4.717 -7.691 1.00 93.19 257 LEU A N 1
ATOM 1944 C CA . LEU A 1 257 ? 14.235 4.972 -6.281 1.00 93.19 257 LEU A CA 1
ATOM 1945 C C . LEU A 1 257 ? 13.164 4.317 -5.413 1.00 93.19 257 LEU A C 1
ATOM 1947 O O . LEU A 1 257 ? 11.985 4.384 -5.740 1.00 93.19 257 LEU A O 1
ATOM 1951 N N . TYR A 1 258 ? 13.575 3.718 -4.300 1.00 92.19 258 TYR A N 1
ATOM 1952 C CA . TYR A 1 258 ? 12.701 3.010 -3.373 1.00 92.19 258 TYR A CA 1
ATOM 1953 C C . TYR A 1 258 ? 12.776 3.708 -2.033 1.00 92.19 258 TYR A C 1
ATOM 1955 O O . TYR A 1 258 ? 13.865 3.873 -1.469 1.00 92.19 258 TYR A O 1
ATOM 1963 N N . MET A 1 259 ? 11.622 4.054 -1.495 1.00 94.31 259 MET A N 1
ATOM 1964 C CA . MET A 1 259 ? 11.502 4.671 -0.187 1.00 94.31 259 MET A CA 1
ATOM 1965 C C . MET A 1 259 ? 10.325 4.072 0.554 1.00 94.31 259 MET A C 1
ATOM 1967 O O . MET A 1 259 ? 9.316 3.729 -0.051 1.00 94.31 259 MET A O 1
ATOM 1971 N N . GLY A 1 260 ? 10.471 3.869 1.857 1.00 95.25 260 GLY A N 1
ATOM 1972 C CA . GLY A 1 260 ? 9.470 3.100 2.573 1.00 95.25 260 GLY A CA 1
ATOM 1973 C C . GLY A 1 260 ? 9.923 2.578 3.921 1.00 95.25 260 GLY A C 1
ATOM 1974 O O . GLY A 1 260 ? 11.020 2.877 4.411 1.00 95.25 260 GLY A O 1
ATOM 1975 N N . SER A 1 261 ? 9.046 1.793 4.534 1.00 95.06 261 SER A N 1
ATOM 1976 C CA . SER A 1 261 ? 9.332 1.152 5.808 1.00 95.06 261 SER A CA 1
ATOM 1977 C C . SER A 1 261 ? 10.096 -0.150 5.587 1.00 95.06 261 SER A C 1
ATOM 1979 O O . SER A 1 261 ? 9.734 -0.974 4.750 1.00 95.06 261 SER A O 1
ATOM 1981 N N . ALA A 1 262 ? 11.160 -0.367 6.355 1.00 91.31 262 ALA A N 1
ATOM 1982 C CA . ALA A 1 262 ? 11.855 -1.645 6.382 1.00 91.31 262 ALA A CA 1
ATOM 1983 C C . ALA A 1 262 ? 10.948 -2.713 7.012 1.00 91.31 262 ALA A C 1
ATOM 1985 O O . ALA A 1 262 ? 10.500 -2.536 8.146 1.00 91.31 262 ALA A O 1
ATOM 1986 N N . LEU A 1 263 ? 10.741 -3.837 6.314 1.00 89.50 263 LEU A N 1
ATOM 1987 C CA . LEU A 1 263 ? 9.816 -4.905 6.729 1.00 89.50 263 LEU A CA 1
ATOM 1988 C C . LEU A 1 263 ? 9.972 -5.330 8.203 1.00 89.50 263 LEU A C 1
ATOM 1990 O O . LEU A 1 263 ? 8.974 -5.315 8.919 1.00 89.50 263 LEU A O 1
ATOM 1994 N N . PRO A 1 264 ? 11.191 -5.583 8.739 1.00 88.00 264 PRO A N 1
ATOM 1995 C CA . PRO A 1 264 ? 11.345 -6.019 10.133 1.00 88.00 264 PRO A CA 1
ATOM 1996 C C . PRO A 1 264 ? 10.954 -4.964 11.181 1.00 88.00 264 PRO A C 1
ATOM 1998 O O . PRO A 1 264 ? 10.954 -5.250 12.376 1.00 88.00 264 PRO A O 1
ATOM 2001 N N . SER A 1 265 ? 10.729 -3.720 10.757 1.00 86.62 265 SER A N 1
ATOM 2002 C CA . SER A 1 265 ? 10.393 -2.575 11.608 1.00 86.62 265 SER A CA 1
ATOM 2003 C C . SER A 1 265 ? 8.983 -2.037 11.357 1.00 86.62 265 SER A C 1
ATOM 2005 O O . SER A 1 265 ? 8.582 -1.083 12.021 1.00 86.62 265 SER A O 1
ATOM 2007 N N . LEU A 1 266 ? 8.232 -2.625 10.423 1.00 92.44 266 LEU A N 1
ATOM 2008 C CA . LEU A 1 266 ? 6.845 -2.267 10.158 1.00 92.44 266 LEU A CA 1
ATOM 2009 C C . LEU A 1 266 ? 5.919 -3.124 11.027 1.00 92.44 266 LEU A C 1
ATOM 2011 O O . LEU A 1 266 ? 6.005 -4.349 11.024 1.00 92.44 266 LEU A O 1
ATOM 2015 N N . PHE A 1 267 ? 5.028 -2.474 11.770 1.00 89.81 267 PHE A N 1
ATOM 2016 C CA . PHE A 1 267 ? 4.019 -3.141 12.587 1.00 89.81 267 PHE A CA 1
ATOM 2017 C C . PHE A 1 267 ? 2.724 -2.346 12.527 1.00 89.81 267 PHE A C 1
ATOM 2019 O O . PHE A 1 267 ? 2.707 -1.184 12.926 1.00 89.81 267 PHE A O 1
ATOM 2026 N N . VAL A 1 268 ? 1.645 -2.986 12.088 1.00 91.19 268 VAL A N 1
ATOM 2027 C CA . VAL A 1 268 ? 0.302 -2.405 12.058 1.00 91.19 268 VAL A CA 1
ATOM 2028 C C . VAL A 1 268 ? -0.516 -3.041 13.186 1.00 91.19 268 VAL A C 1
ATOM 2030 O O . VAL A 1 268 ? -0.869 -4.220 13.101 1.00 91.19 268 VAL A O 1
ATOM 2033 N N . PRO A 1 269 ? -0.795 -2.324 14.292 1.00 86.81 269 PRO A N 1
ATOM 2034 C CA . PRO A 1 269 ? -1.601 -2.855 15.387 1.00 86.81 269 PRO A CA 1
ATOM 2035 C C . PRO A 1 269 ? -3.001 -3.230 14.902 1.00 86.81 269 PRO A C 1
ATOM 2037 O O . PRO A 1 269 ? -3.581 -2.491 14.114 1.00 86.81 269 PRO A O 1
ATOM 2040 N N . GLY A 1 270 ? -3.563 -4.331 15.403 1.00 81.88 270 GLY A N 1
ATOM 2041 C CA . GLY A 1 270 ? -4.938 -4.735 15.091 1.00 81.88 270 GLY A CA 1
ATOM 2042 C C . GLY A 1 270 ? -6.002 -3.807 15.691 1.00 81.88 270 GLY A C 1
ATOM 2043 O O . GLY A 1 270 ? -5.752 -3.064 16.647 1.00 81.88 270 GLY A O 1
ATOM 2044 N N . ASN A 1 271 ? -7.225 -3.902 15.173 1.00 73.75 271 ASN A N 1
ATOM 2045 C CA . ASN A 1 271 ? -8.391 -3.099 15.546 1.00 73.75 271 ASN A CA 1
ATOM 2046 C C . ASN A 1 271 ? -8.185 -1.581 15.356 1.00 73.75 271 ASN A C 1
ATOM 2048 O O . ASN A 1 271 ? -8.706 -0.789 16.146 1.00 73.75 271 ASN A O 1
ATOM 2052 N N . GLN A 1 272 ? -7.395 -1.158 14.365 1.00 70.62 272 GLN A N 1
ATOM 2053 C CA . GLN A 1 272 ? -7.188 0.255 14.037 1.00 70.62 272 GLN A CA 1
ATOM 2054 C C . GLN A 1 272 ? -7.811 0.560 12.678 1.00 70.62 272 GLN A C 1
ATOM 2056 O O . GLN A 1 272 ? -7.312 0.102 11.665 1.00 70.62 272 GLN A O 1
ATOM 2061 N N . ARG A 1 273 ? -8.861 1.386 12.630 1.00 70.94 273 ARG A N 1
ATOM 2062 C CA . ARG A 1 273 ? -9.411 1.846 11.340 1.00 70.94 273 ARG A CA 1
ATOM 2063 C C . ARG A 1 273 ? -8.478 2.819 10.605 1.00 70.94 273 ARG A C 1
ATOM 2065 O O . ARG A 1 273 ? -8.600 3.024 9.408 1.00 70.94 273 ARG A O 1
ATOM 2072 N N . HIS A 1 274 ? -7.580 3.455 11.352 1.00 77.25 274 HIS A N 1
ATOM 2073 C CA . HIS A 1 274 ? -6.584 4.375 10.825 1.00 77.25 274 HIS A CA 1
ATOM 2074 C C . HIS A 1 274 ? -5.282 4.182 11.594 1.00 77.25 274 HIS A C 1
ATOM 2076 O O . HIS A 1 274 ? -5.195 4.500 12.786 1.00 77.25 274 HIS A O 1
ATOM 2082 N N . HIS A 1 275 ? -4.272 3.654 10.918 1.00 82.94 275 HIS A N 1
ATOM 2083 C CA . HIS A 1 275 ? -2.918 3.569 11.436 1.00 82.94 275 HIS A CA 1
ATOM 2084 C C . HIS A 1 275 ? -1.961 4.212 10.443 1.00 82.94 275 HIS A C 1
ATOM 2086 O O . HIS A 1 275 ? -1.817 3.711 9.333 1.00 82.94 275 HIS A O 1
ATOM 2092 N N . HIS A 1 276 ? -1.319 5.315 10.829 1.00 88.25 276 HIS A N 1
ATOM 2093 C CA . HIS A 1 276 ? -0.415 6.041 9.944 1.00 88.25 276 HIS A CA 1
ATOM 2094 C C . HIS A 1 276 ? 1.037 5.727 10.292 1.00 88.25 276 HIS A C 1
ATOM 2096 O O . HIS A 1 276 ? 1.496 5.986 11.406 1.00 88.25 276 HIS A O 1
ATOM 2102 N N . VAL A 1 277 ? 1.755 5.176 9.318 1.00 92.00 277 VAL A N 1
ATOM 2103 C CA . VAL A 1 277 ? 3.199 4.969 9.362 1.00 92.00 277 VAL A CA 1
ATOM 2104 C C . VAL A 1 277 ? 3.877 6.003 8.475 1.00 92.00 277 VAL A C 1
ATOM 2106 O O . VAL A 1 277 ? 3.553 6.124 7.295 1.00 92.00 277 VAL A O 1
ATOM 2109 N N . GLN A 1 278 ? 4.853 6.705 9.042 1.00 92.12 278 GLN A N 1
ATOM 2110 C CA . GLN A 1 278 ? 5.736 7.620 8.327 1.00 92.12 278 GLN A CA 1
ATOM 2111 C C . GLN A 1 278 ? 7.188 7.166 8.470 1.00 92.12 278 GLN A C 1
ATOM 2113 O O . GLN A 1 278 ? 7.633 6.749 9.546 1.00 92.12 278 GLN A O 1
ATOM 2118 N N . THR A 1 279 ? 7.959 7.259 7.394 1.00 94.00 279 THR A N 1
ATOM 2119 C CA . THR A 1 279 ? 9.392 6.954 7.421 1.00 94.00 279 THR A CA 1
ATOM 2120 C C . THR A 1 279 ? 10.212 8.185 7.800 1.00 94.00 279 THR A C 1
ATOM 2122 O O . THR A 1 279 ? 9.816 9.303 7.496 1.00 94.00 279 THR A O 1
ATOM 2125 N N . PRO A 1 280 ? 11.385 8.023 8.430 1.00 93.12 280 PRO A N 1
ATOM 2126 C CA . PRO A 1 280 ? 12.405 9.067 8.416 1.00 93.12 280 PRO A CA 1
ATOM 2127 C C . PRO A 1 280 ? 12.797 9.461 6.987 1.00 93.12 280 PRO A C 1
ATOM 2129 O O . PRO A 1 280 ? 12.731 8.622 6.084 1.00 93.12 280 PRO A O 1
ATOM 2132 N N . ASP A 1 281 ? 13.290 10.687 6.829 1.00 94.25 281 ASP A N 1
ATOM 2133 C CA . ASP A 1 281 ? 13.750 11.227 5.552 1.00 94.25 281 ASP A CA 1
ATOM 2134 C C . ASP A 1 281 ? 14.805 10.338 4.878 1.00 94.25 281 ASP A C 1
ATOM 2136 O O . ASP A 1 281 ? 15.835 9.948 5.453 1.00 94.25 281 ASP A O 1
ATOM 2140 N N . CYS A 1 282 ? 14.561 10.069 3.605 1.00 94.31 282 CYS A N 1
ATOM 2141 C CA . CYS A 1 282 ? 15.487 9.454 2.678 1.00 94.31 282 CYS A CA 1
ATOM 2142 C C . CYS A 1 282 ? 16.233 10.525 1.884 1.00 94.31 282 CYS A C 1
ATOM 2144 O O . CYS A 1 282 ? 15.641 11.505 1.452 1.00 94.31 282 CYS A O 1
ATOM 2146 N N . THR A 1 283 ? 17.537 10.331 1.672 1.00 93.56 283 THR A N 1
ATOM 2147 C CA . THR A 1 283 ? 18.349 11.189 0.792 1.00 93.56 283 THR A CA 1
ATOM 2148 C C . THR A 1 283 ? 19.150 10.325 -0.166 1.00 93.56 283 THR A C 1
ATOM 2150 O O . THR A 1 283 ? 19.763 9.337 0.245 1.00 93.56 283 THR A O 1
ATOM 2153 N N . PHE A 1 284 ? 19.179 10.716 -1.438 1.00 94.62 284 PHE A N 1
ATOM 2154 C CA . PHE A 1 284 ? 19.896 10.004 -2.496 1.00 94.62 284 PHE A CA 1
ATOM 2155 C C . PHE A 1 284 ? 21.121 10.815 -2.931 1.00 94.62 284 PHE A C 1
ATOM 2157 O O . PHE A 1 284 ? 21.178 11.384 -4.014 1.00 94.62 284 PHE A O 1
ATOM 2164 N N . ARG A 1 285 ? 22.137 10.853 -2.058 1.00 93.12 285 ARG A N 1
ATOM 2165 C CA . ARG A 1 285 ? 23.354 11.683 -2.205 1.00 93.12 285 ARG A CA 1
ATOM 2166 C C . ARG A 1 285 ? 24.221 11.372 -3.430 1.00 93.12 285 ARG A C 1
ATOM 2168 O O . ARG A 1 285 ? 25.159 12.104 -3.709 1.00 93.12 285 ARG A O 1
ATOM 2175 N N . GLN A 1 286 ? 23.965 10.252 -4.099 1.00 94.62 286 GLN A N 1
ATOM 2176 C CA . GLN A 1 286 ? 24.677 9.847 -5.311 1.00 94.62 286 GLN A CA 1
ATOM 2177 C C . GLN A 1 286 ? 24.048 10.430 -6.583 1.00 94.62 286 GLN A C 1
ATOM 2179 O O . GLN A 1 286 ? 24.579 10.202 -7.666 1.00 94.62 286 GLN A O 1
ATOM 2184 N N . LEU A 1 287 ? 22.919 11.145 -6.477 1.00 94.88 287 LEU A N 1
ATOM 2185 C CA . LEU A 1 287 ? 22.343 11.856 -7.613 1.00 94.88 287 LEU A CA 1
ATOM 2186 C C . LEU A 1 287 ? 23.337 12.921 -8.106 1.00 94.88 287 LEU A C 1
ATOM 2188 O O . LEU A 1 287 ? 24.090 13.483 -7.307 1.00 94.88 287 LEU A O 1
ATOM 2192 N N . PRO A 1 288 ? 23.377 13.209 -9.415 1.00 94.19 288 PRO A N 1
ATOM 2193 C CA . PRO A 1 288 ? 24.197 14.292 -9.927 1.00 94.19 288 PRO A CA 1
ATOM 2194 C C . PRO A 1 288 ? 23.688 15.637 -9.396 1.00 94.19 288 PRO A C 1
ATOM 2196 O O . PRO A 1 288 ? 22.484 15.864 -9.292 1.00 94.19 288 PRO A O 1
ATOM 2199 N N . SER A 1 289 ? 24.602 16.574 -9.139 1.00 92.19 289 SER A N 1
ATOM 2200 C CA . SER A 1 289 ? 24.247 17.934 -8.704 1.00 92.19 289 SER A CA 1
ATOM 2201 C C . SER A 1 289 ? 23.473 18.730 -9.764 1.00 92.19 289 SER A C 1
ATOM 2203 O O . SER A 1 289 ? 22.823 19.720 -9.441 1.00 92.19 289 SER A O 1
ATOM 2205 N N . SER A 1 290 ? 23.512 18.295 -11.030 1.00 93.25 290 SER A N 1
ATOM 2206 C CA . SER A 1 290 ? 22.657 18.815 -12.103 1.00 93.25 290 SER A CA 1
ATOM 2207 C C . SER A 1 290 ? 21.193 18.378 -11.985 1.00 93.25 290 SER A C 1
ATOM 2209 O O . SER A 1 290 ? 20.348 18.946 -12.672 1.00 93.25 290 SER A O 1
ATOM 2211 N N . GLY A 1 291 ? 20.900 17.400 -11.125 1.00 94.25 291 GLY A N 1
ATOM 2212 C CA . GLY A 1 291 ? 19.585 16.799 -10.953 1.00 94.25 291 GLY A CA 1
ATOM 2213 C C . GLY A 1 291 ? 19.264 15.714 -11.981 1.00 94.25 291 GLY A C 1
ATOM 2214 O O . GLY A 1 291 ? 19.990 15.507 -12.959 1.00 94.25 291 GLY A O 1
ATOM 2215 N N . VAL A 1 292 ? 18.165 15.012 -11.718 1.00 94.94 292 VAL A N 1
ATOM 2216 C CA . VAL A 1 292 ? 17.513 14.061 -12.628 1.00 94.94 292 VAL A CA 1
ATOM 2217 C C . VAL A 1 292 ? 16.013 14.348 -12.674 1.00 94.94 292 VAL A C 1
ATOM 2219 O O . VAL A 1 292 ? 15.459 14.986 -11.781 1.00 94.94 292 VAL A O 1
ATOM 2222 N N . THR A 1 293 ? 15.334 13.849 -13.699 1.00 88.00 293 THR A N 1
ATOM 2223 C CA . THR A 1 293 ? 13.912 14.105 -13.935 1.00 88.00 293 THR A CA 1
ATOM 2224 C C . THR A 1 293 ? 13.054 12.940 -13.456 1.00 88.00 293 THR A C 1
ATOM 2226 O O . THR A 1 293 ? 13.148 11.847 -14.006 1.00 88.00 293 THR A O 1
ATOM 2229 N N . ALA A 1 294 ? 12.182 13.173 -12.477 1.00 88.38 294 ALA A N 1
ATOM 2230 C CA . ALA A 1 294 ? 11.129 12.242 -12.084 1.00 88.38 294 ALA A CA 1
ATOM 2231 C C . ALA A 1 294 ? 9.921 12.366 -13.027 1.00 88.38 294 ALA A C 1
ATOM 2233 O O . ALA A 1 294 ? 9.497 13.480 -13.353 1.00 88.38 294 ALA A O 1
ATOM 2234 N N . TYR A 1 295 ? 9.370 11.231 -13.468 1.00 79.00 295 TYR A N 1
ATOM 2235 C CA . TYR A 1 295 ? 8.279 11.208 -14.456 1.00 79.00 295 TYR A CA 1
ATOM 2236 C C . TYR A 1 295 ? 7.131 10.244 -14.133 1.00 79.00 295 TYR A C 1
ATOM 2238 O O . TYR A 1 295 ? 6.032 10.448 -14.641 1.00 79.00 295 TYR A O 1
ATOM 2246 N N . ALA A 1 296 ? 7.343 9.248 -13.275 1.00 82.56 296 ALA A N 1
ATOM 2247 C CA . ALA A 1 296 ? 6.290 8.333 -12.846 1.00 82.56 296 ALA A CA 1
ATOM 2248 C C . ALA A 1 296 ? 6.556 7.792 -11.437 1.00 82.56 296 ALA A C 1
ATOM 2250 O O . ALA A 1 296 ? 7.662 7.928 -10.910 1.00 82.56 296 ALA A O 1
ATOM 2251 N N . PHE A 1 297 ? 5.550 7.167 -10.834 1.00 88.25 297 PHE A N 1
ATOM 2252 C CA . PHE A 1 297 ? 5.645 6.542 -9.518 1.00 88.25 297 PHE A CA 1
ATOM 2253 C C . PHE A 1 297 ? 4.793 5.268 -9.431 1.00 88.25 297 PHE A C 1
ATOM 2255 O O . PHE A 1 297 ? 3.890 5.054 -10.240 1.00 88.25 297 PHE A O 1
ATOM 2262 N N . ILE A 1 298 ? 5.093 4.427 -8.438 1.00 87.44 298 ILE A N 1
ATOM 2263 C CA . ILE A 1 298 ? 4.297 3.253 -8.048 1.00 87.44 298 ILE A CA 1
ATOM 2264 C C . ILE A 1 298 ? 4.180 3.276 -6.524 1.00 87.44 298 ILE A C 1
ATOM 2266 O O . ILE A 1 298 ? 5.168 3.532 -5.836 1.00 87.44 298 ILE A O 1
ATOM 2270 N N . LEU A 1 299 ? 2.996 3.009 -5.984 1.00 90.06 299 LEU A N 1
ATOM 2271 C CA . LEU A 1 299 ? 2.768 2.880 -4.544 1.00 90.06 299 LEU A CA 1
ATOM 2272 C C . LEU A 1 299 ? 2.442 1.419 -4.237 1.00 90.06 299 LEU A C 1
ATOM 2274 O O . LEU A 1 299 ? 1.746 0.778 -5.020 1.00 90.06 299 LEU A O 1
ATOM 2278 N N . HIS A 1 300 ? 2.969 0.887 -3.136 1.00 90.56 300 HIS A N 1
ATOM 2279 C CA . HIS A 1 300 ? 2.823 -0.520 -2.782 1.00 90.56 300 HIS A CA 1
ATOM 2280 C C . HIS A 1 300 ? 2.614 -0.716 -1.275 1.00 90.56 300 HIS A C 1
ATOM 2282 O O . HIS A 1 300 ? 3.445 -0.325 -0.447 1.00 90.56 300 HIS A O 1
ATOM 2288 N N . ALA A 1 301 ? 1.512 -1.382 -0.948 1.00 90.69 301 ALA A N 1
ATOM 2289 C CA . ALA A 1 301 ? 1.168 -1.939 0.356 1.00 90.69 301 ALA A CA 1
ATOM 2290 C C . ALA A 1 301 ? 0.398 -3.253 0.146 1.00 90.69 301 ALA A C 1
ATOM 2292 O O . ALA A 1 301 ? 0.069 -3.592 -0.995 1.00 90.69 301 ALA A O 1
ATOM 2293 N N . HIS A 1 302 ? 0.128 -3.996 1.222 1.00 87.75 302 HIS A N 1
ATOM 2294 C CA . HIS A 1 302 ? -0.734 -5.177 1.172 1.00 87.75 302 HIS A CA 1
ATOM 2295 C C . HIS A 1 302 ? -2.183 -4.817 1.551 1.00 87.75 302 HIS A C 1
ATOM 2297 O O . HIS A 1 302 ? -2.593 -3.656 1.464 1.00 87.75 302 HIS A O 1
ATOM 2303 N N . GLY A 1 303 ? -2.991 -5.821 1.908 1.00 83.19 303 GLY A N 1
ATOM 2304 C CA . GLY A 1 303 ? -4.450 -5.716 1.997 1.00 83.19 303 GLY A CA 1
ATOM 2305 C C . GLY A 1 303 ? -4.997 -4.710 3.018 1.00 83.19 303 GLY A C 1
ATOM 2306 O O . GLY A 1 303 ? -6.159 -4.314 2.911 1.00 83.19 303 GLY A O 1
ATOM 2307 N N . LEU A 1 304 ? -4.204 -4.256 3.994 1.00 87.75 304 LEU A N 1
ATOM 2308 C CA . LEU A 1 304 ? -4.608 -3.223 4.951 1.00 87.75 304 LEU A CA 1
ATOM 2309 C C . LEU A 1 304 ? -4.356 -1.804 4.425 1.00 87.75 304 LEU A C 1
ATOM 2311 O O . LEU A 1 304 ? -4.890 -0.866 5.011 1.00 87.75 304 LEU A O 1
ATOM 2315 N N . GLY A 1 305 ? -3.550 -1.609 3.376 1.00 89.00 305 GLY A N 1
ATOM 2316 C CA . GLY A 1 305 ? -3.216 -0.287 2.833 1.00 89.00 305 GLY A CA 1
ATOM 2317 C C . GLY A 1 305 ? -4.441 0.468 2.306 1.00 89.00 305 GLY A C 1
ATOM 2318 O O . GLY A 1 305 ? -5.297 -0.114 1.647 1.00 89.00 305 GLY A O 1
ATOM 2319 N N . ARG A 1 306 ? -4.552 1.765 2.612 1.00 84.12 306 ARG A N 1
ATOM 2320 C CA . ARG A 1 306 ? -5.680 2.625 2.191 1.00 84.12 306 ARG A CA 1
ATOM 2321 C C . ARG A 1 306 ? -5.256 3.968 1.615 1.00 84.12 306 ARG A C 1
ATOM 2323 O O . ARG A 1 306 ? -5.958 4.509 0.769 1.00 84.12 306 ARG A O 1
ATOM 2330 N N . GLN A 1 307 ? -4.141 4.528 2.084 1.00 87.38 307 GLN A N 1
ATOM 2331 C CA . GLN A 1 307 ? -3.591 5.771 1.535 1.00 87.38 307 GLN A CA 1
ATOM 2332 C C . GLN A 1 307 ? -2.071 5.725 1.558 1.00 87.38 307 GLN A C 1
ATOM 2334 O O . GLN A 1 307 ? -1.490 5.371 2.586 1.00 87.38 307 GLN A O 1
ATOM 2339 N N . LEU A 1 308 ? -1.429 6.106 0.462 1.00 91.69 308 LEU A N 1
ATOM 2340 C CA . LEU A 1 308 ? 0.023 6.151 0.351 1.00 91.69 308 LEU A CA 1
ATOM 2341 C C . LEU A 1 308 ? 0.450 7.438 -0.352 1.00 91.69 308 LEU A C 1
ATOM 2343 O O . LEU A 1 308 ? -0.171 7.856 -1.322 1.00 91.69 308 LEU A O 1
ATOM 2347 N N . TRP A 1 309 ? 1.523 8.071 0.109 1.00 92.94 309 TRP A N 1
ATOM 2348 C CA . TRP A 1 309 ? 2.144 9.178 -0.622 1.00 92.94 309 TRP A CA 1
ATOM 2349 C C . TRP A 1 309 ? 3.615 9.336 -0.265 1.00 92.94 309 TRP A C 1
ATOM 2351 O O . TRP A 1 309 ? 4.091 8.828 0.755 1.00 92.94 309 TRP A O 1
ATOM 2361 N N . THR A 1 310 ? 4.331 10.049 -1.126 1.00 94.69 310 THR A N 1
ATOM 2362 C CA . THR A 1 310 ? 5.716 10.457 -0.914 1.00 94.69 310 THR A CA 1
ATOM 2363 C C . THR A 1 310 ? 5.795 11.972 -0.915 1.00 94.69 310 THR A C 1
ATOM 2365 O O . THR A 1 310 ? 5.438 12.592 -1.909 1.00 94.69 310 THR A O 1
ATOM 2368 N N . GLU A 1 311 ? 6.333 12.570 0.138 1.00 93.31 311 GLU A N 1
ATOM 2369 C CA . GLU A 1 311 ? 6.645 14.000 0.177 1.00 93.31 311 GLU A CA 1
ATOM 2370 C C . GLU A 1 311 ? 8.080 14.237 -0.292 1.00 93.31 311 GLU A C 1
ATOM 2372 O O . GLU A 1 311 ? 8.991 13.497 0.087 1.00 93.31 311 GLU A O 1
ATOM 2377 N N . VAL A 1 312 ? 8.288 15.285 -1.087 1.00 92.94 312 VAL A N 1
ATOM 2378 C CA . VAL A 1 312 ? 9.615 15.804 -1.436 1.00 92.94 312 VAL A CA 1
ATOM 2379 C C . VAL A 1 312 ? 9.813 17.137 -0.743 1.00 92.94 312 VAL A C 1
ATOM 2381 O O . VAL A 1 312 ? 8.982 18.037 -0.871 1.00 92.94 312 VAL A O 1
ATOM 2384 N N . SER A 1 313 ? 10.939 17.288 -0.056 1.00 93.25 313 SER A N 1
ATOM 2385 C CA . SER A 1 313 ? 11.350 18.545 0.564 1.00 93.25 313 SER A CA 1
ATOM 2386 C C . SER A 1 313 ? 12.752 18.952 0.111 1.00 93.25 313 SER A C 1
ATOM 2388 O O . SER A 1 313 ? 13.596 18.109 -0.199 1.00 93.25 313 SER A O 1
ATOM 2390 N N . ARG A 1 314 ? 13.016 20.260 0.076 1.00 90.94 314 ARG A N 1
ATOM 2391 C CA . ARG A 1 314 ? 14.329 20.844 -0.242 1.00 90.94 314 ARG A CA 1
ATOM 2392 C C . ARG A 1 314 ? 14.639 21.938 0.757 1.00 90.94 314 ARG A C 1
ATOM 2394 O O . ARG A 1 314 ? 13.783 22.756 1.068 1.00 90.94 314 ARG A O 1
ATOM 2401 N N . ASP A 1 315 ? 15.857 21.918 1.287 1.00 88.56 315 ASP A N 1
ATOM 2402 C CA . ASP A 1 315 ? 16.306 22.857 2.323 1.00 88.56 315 ASP A CA 1
ATOM 2403 C C . ASP A 1 315 ? 15.398 22.890 3.574 1.00 88.56 315 ASP A C 1
ATOM 2405 O O . ASP A 1 315 ? 15.336 23.888 4.288 1.00 88.56 315 ASP A O 1
ATOM 2409 N N . GLY A 1 316 ? 14.720 21.771 3.865 1.00 86.69 316 GLY A N 1
ATOM 2410 C CA . GLY A 1 316 ? 13.809 21.617 5.005 1.00 86.69 316 GLY A CA 1
ATOM 2411 C C . GLY A 1 316 ? 12.372 22.084 4.759 1.00 86.69 316 GLY A C 1
ATOM 2412 O O . GLY A 1 316 ? 11.550 21.961 5.662 1.00 86.69 316 GLY A O 1
ATOM 2413 N N . GLU A 1 317 ? 12.061 22.581 3.562 1.00 87.25 317 GLU A N 1
ATOM 2414 C CA . GLU A 1 317 ? 10.723 23.034 3.179 1.00 87.25 317 GLU A CA 1
ATOM 2415 C C . GLU A 1 317 ? 10.058 22.024 2.237 1.00 87.25 317 GLU A C 1
ATOM 2417 O O . GLU A 1 317 ? 10.696 21.514 1.309 1.00 87.25 317 GLU A O 1
ATOM 2422 N N . TYR A 1 318 ? 8.766 21.765 2.456 1.00 89.88 318 TYR A N 1
ATOM 2423 C CA . TYR A 1 318 ? 7.949 20.945 1.560 1.00 89.88 318 TYR A CA 1
ATOM 2424 C C . TYR A 1 318 ? 7.903 21.571 0.162 1.00 89.88 318 TYR A C 1
ATOM 2426 O O . TYR A 1 318 ? 7.640 22.767 0.013 1.00 89.88 318 TYR A O 1
ATOM 2434 N N . LEU A 1 319 ? 8.138 20.753 -0.864 1.00 86.44 319 LEU A N 1
ATOM 2435 C CA . LEU A 1 319 ? 8.050 21.166 -2.261 1.00 86.44 319 LEU A CA 1
ATOM 2436 C C . LEU A 1 319 ? 6.783 20.664 -2.946 1.00 86.44 319 LEU A C 1
ATOM 2438 O O . LEU A 1 319 ? 6.123 21.458 -3.613 1.00 86.44 319 LEU A O 1
ATOM 2442 N N . ARG A 1 320 ? 6.537 19.349 -2.881 1.00 86.00 320 ARG A N 1
ATOM 2443 C CA . ARG A 1 320 ? 5.454 18.650 -3.592 1.00 86.00 320 ARG A CA 1
ATOM 2444 C C . ARG A 1 320 ? 5.321 17.195 -3.150 1.00 86.00 320 ARG A C 1
ATOM 2446 O O . ARG A 1 320 ? 6.231 16.654 -2.516 1.00 86.00 320 ARG A O 1
ATOM 2453 N N . ASP A 1 321 ? 4.275 16.533 -3.631 1.00 89.12 321 ASP A N 1
ATOM 2454 C CA . ASP A 1 321 ? 4.184 15.076 -3.625 1.00 89.12 321 ASP A CA 1
ATOM 2455 C C . ASP A 1 321 ? 4.955 14.457 -4.808 1.00 89.12 321 ASP A C 1
ATOM 2457 O O . ASP A 1 321 ? 4.830 14.880 -5.957 1.00 89.12 321 ASP A O 1
ATOM 2461 N N . ALA A 1 322 ? 5.719 13.397 -4.548 1.00 88.62 322 ALA A N 1
ATOM 2462 C CA . ALA A 1 322 ? 6.313 12.510 -5.550 1.00 88.62 322 ALA A CA 1
ATOM 2463 C C . ALA A 1 322 ? 5.537 11.189 -5.633 1.00 88.62 322 ALA A C 1
ATOM 2465 O O . ALA A 1 322 ? 6.092 10.101 -5.470 1.00 88.62 322 ALA A O 1
ATOM 2466 N N . GLY A 1 323 ? 4.236 11.315 -5.879 1.00 86.31 323 GLY A N 1
ATOM 2467 C CA . GLY A 1 323 ? 3.286 10.211 -5.907 1.00 86.31 323 GLY A CA 1
ATOM 2468 C C . GLY A 1 323 ? 2.369 10.254 -4.696 1.00 86.31 323 GLY A C 1
ATOM 2469 O O . GLY A 1 323 ? 2.828 10.401 -3.564 1.00 86.31 323 GLY A O 1
ATOM 2470 N N . CYS A 1 324 ? 1.069 10.155 -4.945 1.00 86.00 324 CYS A N 1
ATOM 2471 C CA . CYS A 1 324 ? 0.040 10.240 -3.921 1.00 86.00 324 CYS A CA 1
ATOM 2472 C C . CYS A 1 324 ? -1.196 9.479 -4.384 1.00 86.00 324 CYS A C 1
ATOM 2474 O O . CYS A 1 324 ? -1.635 9.658 -5.523 1.00 86.00 324 CYS A O 1
ATOM 2476 N N . ASP A 1 325 ? -1.718 8.642 -3.492 1.00 80.25 325 ASP A N 1
ATOM 2477 C CA . ASP A 1 325 ? -3.005 7.993 -3.631 1.00 80.25 325 ASP A CA 1
ATOM 2478 C C . ASP A 1 325 ? -3.740 7.906 -2.295 1.00 80.25 325 ASP A C 1
ATOM 2480 O O . ASP A 1 325 ? -3.351 7.170 -1.386 1.00 80.25 325 ASP A O 1
ATOM 2484 N N . THR A 1 326 ? -4.821 8.675 -2.172 1.00 80.25 326 THR A N 1
ATOM 2485 C CA . THR A 1 326 ? -5.695 8.687 -0.991 1.00 80.25 326 THR A CA 1
ATOM 2486 C C . THR A 1 326 ? -6.814 7.647 -1.055 1.00 80.25 326 THR A C 1
ATOM 2488 O O . THR A 1 326 ? -7.631 7.572 -0.136 1.00 80.25 326 THR A O 1
ATOM 2491 N N . GLN A 1 327 ? -6.875 6.857 -2.127 1.00 73.50 327 GLN A N 1
ATOM 2492 C CA . GLN A 1 327 ? -7.844 5.782 -2.333 1.00 73.50 327 GLN A CA 1
ATOM 2493 C C . GLN A 1 327 ? -7.140 4.517 -2.823 1.00 73.50 327 GLN A C 1
ATOM 2495 O O . GLN A 1 327 ? -7.639 3.833 -3.719 1.00 73.50 327 GLN A O 1
ATOM 2500 N N . PHE A 1 328 ? -5.977 4.248 -2.230 1.00 79.50 328 PHE A N 1
ATOM 2501 C CA . PHE A 1 328 ? -5.150 3.108 -2.578 1.00 79.50 328 PHE A CA 1
ATOM 2502 C C . PHE A 1 328 ? -5.936 1.809 -2.401 1.00 79.50 328 PHE A C 1
ATOM 2504 O O . PHE A 1 328 ? -6.541 1.574 -1.350 1.00 79.50 328 PHE A O 1
ATOM 2511 N N . ASP A 1 329 ? -5.873 0.971 -3.429 1.00 72.38 329 ASP A N 1
ATOM 2512 C CA . ASP A 1 329 ? -6.468 -0.355 -3.468 1.00 72.38 329 ASP A CA 1
ATOM 2513 C C . ASP A 1 329 ? -5.357 -1.377 -3.740 1.00 72.38 329 ASP A C 1
ATOM 2515 O O . ASP A 1 329 ? -4.552 -1.230 -4.662 1.00 72.38 329 ASP A O 1
ATOM 2519 N N . PHE A 1 330 ? -5.298 -2.410 -2.903 1.00 75.06 330 PHE A N 1
ATOM 2520 C CA . PHE A 1 330 ? -4.327 -3.489 -3.035 1.00 75.06 330 PHE A CA 1
ATOM 2521 C C . PHE A 1 330 ? -4.454 -4.215 -4.381 1.00 75.06 330 PHE A C 1
ATOM 2523 O O . PHE A 1 330 ? -3.431 -4.623 -4.939 1.00 75.06 330 PHE A O 1
ATOM 2530 N N . ASP A 1 331 ? -5.673 -4.299 -4.917 1.00 70.06 331 ASP A N 1
ATOM 2531 C CA . ASP A 1 331 ? -5.984 -4.935 -6.196 1.00 70.06 331 ASP A CA 1
ATOM 2532 C C . ASP A 1 331 ? -5.827 -3.969 -7.392 1.00 70.06 331 ASP A C 1
ATOM 2534 O O . ASP A 1 331 ? -6.144 -4.324 -8.526 1.00 70.06 331 ASP A O 1
ATOM 2538 N N . LEU A 1 332 ? -5.332 -2.743 -7.173 1.00 71.38 332 LEU A N 1
ATOM 2539 C CA . LEU A 1 332 ? -5.034 -1.780 -8.235 1.00 71.38 332 LEU A CA 1
ATOM 2540 C C . LEU A 1 332 ? -3.732 -1.028 -7.944 1.00 71.38 332 LEU A C 1
ATOM 2542 O O . LEU A 1 332 ? -3.728 0.095 -7.440 1.00 71.38 332 LEU A O 1
ATOM 2546 N N . GLN A 1 333 ? -2.603 -1.624 -8.328 1.00 77.12 333 GLN A N 1
ATOM 2547 C CA . GLN A 1 333 ? -1.284 -1.002 -8.154 1.00 77.12 333 GLN A CA 1
ATOM 2548 C C . GLN A 1 333 ? -0.624 -0.789 -9.509 1.00 77.12 333 GLN A C 1
ATOM 2550 O O . GLN A 1 333 ? -0.013 -1.680 -10.100 1.00 77.12 333 GLN A O 1
ATOM 2555 N N . GLN A 1 334 ? -0.780 0.426 -10.012 1.00 73.62 334 GLN A N 1
ATOM 2556 C CA . GLN A 1 334 ? -0.372 0.815 -11.353 1.00 73.62 334 GLN A CA 1
ATOM 2557 C C . GLN A 1 334 ? 0.806 1.784 -11.327 1.00 73.62 334 GLN A C 1
ATOM 2559 O O . GLN A 1 334 ? 1.037 2.499 -10.352 1.00 73.62 334 GLN A O 1
ATOM 2564 N N . THR A 1 335 ? 1.542 1.819 -12.437 1.00 77.88 335 THR A N 1
ATOM 2565 C CA . THR A 1 335 ? 2.520 2.881 -12.665 1.00 77.88 335 THR A CA 1
ATOM 2566 C C . THR A 1 335 ? 1.791 4.114 -13.164 1.00 77.88 335 THR A C 1
ATOM 2568 O O . THR A 1 335 ? 1.158 4.075 -14.215 1.00 77.88 335 THR A O 1
ATOM 2571 N N . ILE A 1 336 ? 1.889 5.208 -12.415 1.00 76.94 336 ILE A N 1
ATOM 2572 C CA . ILE A 1 336 ? 1.200 6.458 -12.731 1.00 76.94 336 ILE A CA 1
ATOM 2573 C C . ILE A 1 336 ? 2.234 7.491 -13.168 1.00 76.94 336 ILE A C 1
ATOM 2575 O O . ILE A 1 336 ? 3.182 7.788 -12.438 1.00 76.94 336 ILE A O 1
ATOM 2579 N N . GLY A 1 337 ? 2.044 8.049 -14.364 1.00 73.12 337 GLY A N 1
ATOM 2580 C CA . GLY A 1 337 ? 2.825 9.182 -14.856 1.00 73.12 337 GLY A CA 1
ATOM 2581 C C . GLY A 1 337 ? 2.417 10.497 -14.186 1.00 73.12 337 GLY A C 1
ATOM 2582 O O . GLY A 1 337 ? 1.230 10.756 -13.968 1.00 73.12 337 GLY A O 1
ATOM 2583 N N . PHE A 1 338 ? 3.390 11.358 -13.885 1.00 73.62 338 PHE A N 1
ATOM 2584 C CA . PHE A 1 338 ? 3.105 12.721 -13.429 1.00 73.62 338 PHE A CA 1
ATOM 2585 C C . PHE A 1 338 ? 2.492 13.554 -14.561 1.00 73.62 338 PHE A C 1
ATOM 2587 O O . PHE A 1 338 ? 2.853 13.384 -15.724 1.00 73.62 338 PHE A O 1
ATOM 2594 N N . ALA A 1 339 ? 1.606 14.497 -14.211 1.00 66.19 339 ALA A N 1
ATOM 2595 C CA . ALA A 1 339 ? 1.118 15.504 -15.164 1.00 66.19 339 ALA A CA 1
ATOM 2596 C C . ALA A 1 339 ? 2.289 16.312 -15.736 1.00 66.19 339 ALA A C 1
ATOM 2598 O O . ALA A 1 339 ? 2.432 16.468 -16.944 1.00 66.19 339 ALA A O 1
ATOM 2599 N N . ASP A 1 340 ? 3.134 16.776 -14.815 1.00 66.62 340 ASP A N 1
ATOM 2600 C CA . ASP A 1 340 ? 4.309 17.581 -15.075 1.00 66.62 340 ASP A CA 1
ATOM 2601 C C . ASP A 1 340 ? 5.519 16.879 -14.459 1.00 66.62 340 ASP A C 1
ATOM 2603 O O . ASP A 1 340 ? 5.620 16.713 -13.239 1.00 66.62 340 ASP A O 1
ATOM 2607 N N . THR A 1 341 ? 6.462 16.468 -15.305 1.00 78.44 341 THR A N 1
ATOM 2608 C CA . THR A 1 341 ? 7.748 15.930 -14.842 1.00 78.44 341 THR A CA 1
ATOM 2609 C C . THR A 1 341 ? 8.530 16.996 -14.071 1.00 78.44 341 THR A C 1
ATOM 2611 O O . THR A 1 341 ? 8.440 18.181 -14.399 1.00 78.44 341 THR A O 1
ATOM 2614 N N . PHE A 1 342 ? 9.353 16.606 -13.097 1.00 82.00 342 PHE A N 1
ATOM 2615 C CA . PHE A 1 342 ? 10.089 17.566 -12.265 1.00 82.00 342 PHE A CA 1
ATOM 2616 C C . PHE A 1 342 ? 11.502 17.109 -11.911 1.00 82.00 342 PHE A C 1
ATOM 2618 O O . PHE A 1 342 ? 11.822 15.926 -11.974 1.00 82.00 342 PHE A O 1
ATOM 2625 N N . GLN A 1 343 ? 12.356 18.070 -11.550 1.00 91.31 343 GLN A N 1
ATOM 2626 C CA . GLN A 1 343 ? 13.747 17.811 -11.179 1.00 91.31 343 GLN A CA 1
ATOM 2627 C C . GLN A 1 343 ? 13.880 17.446 -9.701 1.00 91.31 343 GLN A C 1
ATOM 2629 O O . GLN A 1 343 ? 13.367 18.162 -8.833 1.00 91.31 343 GLN A O 1
ATOM 2634 N N . ILE A 1 344 ? 14.643 16.390 -9.437 1.00 94.62 344 ILE A N 1
ATOM 2635 C CA . ILE A 1 344 ? 15.105 15.992 -8.107 1.00 94.62 344 ILE A CA 1
ATOM 2636 C C . ILE A 1 344 ? 16.632 16.082 -8.034 1.00 94.62 344 ILE A C 1
ATOM 2638 O O . ILE A 1 344 ? 17.322 15.813 -9.019 1.00 94.62 344 ILE A O 1
ATOM 2642 N N . TYR A 1 345 ? 17.158 16.454 -6.870 1.00 95.56 345 TYR A N 1
ATOM 2643 C CA . TYR A 1 345 ? 18.588 16.692 -6.647 1.00 95.56 345 TYR A CA 1
ATOM 2644 C C . TYR A 1 345 ? 19.117 15.876 -5.463 1.00 95.56 345 TYR A C 1
ATOM 2646 O O . TYR A 1 345 ? 18.363 15.331 -4.659 1.00 95.56 345 TYR A O 1
ATOM 2654 N N . ASP A 1 346 ? 20.441 15.817 -5.326 1.00 94.69 346 ASP A N 1
ATOM 2655 C CA . ASP A 1 346 ? 21.150 15.107 -4.254 1.00 94.69 346 ASP A CA 1
ATOM 2656 C C . ASP A 1 346 ? 20.916 15.693 -2.850 1.00 94.69 346 ASP A C 1
ATOM 2658 O O . ASP A 1 346 ? 21.206 15.042 -1.841 1.00 94.69 346 ASP A O 1
ATOM 2662 N N . THR A 1 347 ? 20.391 16.914 -2.773 1.00 93.69 347 THR A N 1
ATOM 2663 C CA . THR A 1 347 ? 20.019 17.599 -1.530 1.00 93.69 347 THR A CA 1
ATOM 2664 C C . THR A 1 347 ? 18.587 17.342 -1.080 1.00 93.69 347 THR A C 1
ATOM 2666 O O . THR A 1 347 ? 18.266 17.665 0.063 1.00 93.69 347 THR A O 1
ATOM 2669 N N . ASP A 1 348 ? 17.738 16.792 -1.949 1.00 96.31 348 ASP A N 1
ATOM 2670 C CA . ASP A 1 348 ? 16.320 16.606 -1.649 1.00 96.31 348 ASP A CA 1
ATOM 2671 C C . ASP A 1 348 ? 16.115 15.487 -0.625 1.00 96.31 348 ASP A C 1
ATOM 2673 O O . ASP A 1 348 ? 16.825 14.470 -0.619 1.00 96.31 348 ASP A O 1
ATOM 2677 N N . THR A 1 349 ? 15.131 15.685 0.249 1.00 96.31 349 THR A N 1
ATOM 2678 C CA . THR A 1 349 ? 14.658 14.668 1.185 1.00 96.31 349 THR A CA 1
ATOM 2679 C C . THR A 1 349 ? 13.316 14.116 0.730 1.00 96.31 349 THR A C 1
ATOM 2681 O O . THR A 1 349 ? 12.474 14.838 0.198 1.00 96.31 349 THR A O 1
ATOM 2684 N N . PHE A 1 350 ? 13.134 12.814 0.939 1.00 96.12 350 PHE A N 1
ATOM 2685 C CA . PHE A 1 350 ? 11.929 12.086 0.566 1.00 96.12 350 PHE A CA 1
ATOM 2686 C C . PHE A 1 350 ? 11.344 11.374 1.777 1.00 96.12 350 PHE A C 1
ATOM 2688 O O . PHE A 1 350 ? 12.063 10.643 2.465 1.00 96.12 350 PHE A O 1
ATOM 2695 N N . THR A 1 351 ? 10.045 11.525 1.993 1.00 95.19 351 THR A N 1
ATOM 2696 C CA . THR A 1 351 ? 9.351 10.952 3.149 1.00 95.19 351 THR A CA 1
ATOM 2697 C C . THR A 1 351 ? 8.175 10.126 2.662 1.00 95.19 351 THR A C 1
ATOM 2699 O O . THR A 1 351 ? 7.310 10.640 1.965 1.00 95.19 351 THR A O 1
ATOM 2702 N N . ALA A 1 352 ? 8.150 8.835 2.998 1.00 95.69 352 ALA A N 1
ATOM 2703 C CA . ALA A 1 352 ? 7.069 7.937 2.612 1.00 95.69 352 ALA A CA 1
ATOM 2704 C C . ALA A 1 352 ? 6.043 7.809 3.741 1.00 95.69 352 ALA A C 1
ATOM 2706 O O . ALA A 1 352 ? 6.395 7.680 4.920 1.00 95.69 352 ALA A O 1
ATOM 2707 N N . HIS A 1 353 ? 4.773 7.806 3.356 1.00 94.38 353 HIS A N 1
ATOM 2708 C CA . HIS A 1 353 ? 3.631 7.717 4.250 1.00 94.38 353 HIS A CA 1
ATOM 2709 C C . HIS A 1 353 ? 2.704 6.599 3.782 1.00 94.38 353 HIS A C 1
ATOM 2711 O O . HIS A 1 353 ? 2.401 6.506 2.594 1.00 94.38 353 HIS A O 1
ATOM 2717 N N . CYS A 1 354 ? 2.240 5.782 4.727 1.00 94.50 354 CYS A N 1
ATOM 2718 C CA . CYS A 1 354 ? 1.285 4.704 4.488 1.00 94.50 354 CYS A CA 1
ATOM 2719 C C . CYS A 1 354 ? 0.236 4.678 5.602 1.00 94.50 354 CYS A C 1
ATOM 2721 O O . CYS A 1 354 ? 0.574 4.666 6.790 1.00 94.50 354 CYS A O 1
ATOM 2723 N N . ILE A 1 355 ? -1.036 4.665 5.222 1.00 91.38 355 ILE A N 1
ATOM 2724 C CA . ILE A 1 355 ? -2.184 4.570 6.119 1.00 91.38 355 ILE A CA 1
ATOM 2725 C C . ILE A 1 355 ? -2.844 3.213 5.928 1.00 91.38 355 ILE A C 1
ATOM 2727 O O . ILE A 1 355 ? -3.138 2.826 4.798 1.00 91.38 355 ILE A O 1
ATOM 2731 N N . TYR A 1 356 ? -3.112 2.537 7.043 1.00 88.62 356 TYR A N 1
ATOM 2732 C CA . TYR A 1 356 ? -3.716 1.211 7.071 1.00 88.62 356 TYR A CA 1
ATOM 2733 C C . TYR A 1 356 ? -5.058 1.183 7.807 1.00 88.62 356 TYR A C 1
ATOM 2735 O O . TYR A 1 356 ? -5.234 1.891 8.806 1.00 88.62 356 TYR A O 1
ATOM 2743 N N . ASP A 1 357 ? -5.945 0.289 7.370 1.00 82.88 357 ASP A N 1
ATOM 2744 C CA . ASP A 1 357 ? -7.145 -0.145 8.087 1.00 82.88 357 ASP A CA 1
ATOM 2745 C C . ASP A 1 357 ? -7.004 -1.616 8.505 1.00 82.88 357 ASP A C 1
ATOM 2747 O O . ASP A 1 357 ? -7.132 -2.539 7.708 1.00 82.88 357 ASP A O 1
ATOM 2751 N N . SER A 1 358 ? -6.742 -1.831 9.790 1.00 83.81 358 SER A N 1
ATOM 2752 C CA . SER A 1 358 ? -6.658 -3.133 10.451 1.00 83.81 358 SER A CA 1
ATOM 2753 C C . SER A 1 358 ? -7.875 -3.419 11.337 1.00 83.81 358 SER A C 1
ATOM 2755 O O . SER A 1 358 ? -7.793 -4.233 12.264 1.00 83.81 358 SER A O 1
ATOM 2757 N N . SER A 1 359 ? -9.008 -2.742 11.113 1.00 76.81 359 SER A N 1
ATOM 2758 C CA . SER A 1 359 ? -10.219 -2.873 11.939 1.00 76.81 359 SER A CA 1
ATOM 2759 C C . SER A 1 359 ? -10.764 -4.304 12.010 1.00 76.81 359 SER A C 1
ATOM 2761 O O . SER A 1 359 ? -11.442 -4.658 12.978 1.00 76.81 359 SER A O 1
ATOM 2763 N N . GLU A 1 360 ? -10.420 -5.140 11.030 1.00 77.25 360 GLU A N 1
ATOM 2764 C CA . GLU A 1 360 ? -10.831 -6.542 10.942 1.00 77.25 360 GLU A CA 1
ATOM 2765 C C . GLU A 1 360 ? -9.823 -7.533 11.545 1.00 77.25 360 GLU A C 1
ATOM 2767 O O . GLU A 1 360 ? -10.172 -8.687 11.795 1.00 77.25 360 GLU A O 1
ATOM 2772 N N . ARG A 1 361 ? -8.591 -7.095 11.832 1.00 76.38 361 ARG A N 1
ATOM 2773 C CA . ARG A 1 361 ? -7.523 -7.925 12.410 1.00 76.38 361 ARG A CA 1
ATOM 2774 C C . ARG A 1 361 ? -7.475 -7.735 13.926 1.00 76.38 361 ARG A C 1
ATOM 2776 O O . ARG A 1 361 ? -7.406 -6.609 14.415 1.00 76.38 361 ARG A O 1
ATOM 2783 N N . ASP A 1 362 ? -7.452 -8.821 14.697 1.00 81.31 362 ASP A N 1
ATOM 2784 C CA . ASP A 1 362 ? -7.339 -8.765 16.165 1.00 81.31 362 ASP A CA 1
ATOM 2785 C C . ASP A 1 362 ? -5.897 -8.893 16.692 1.00 81.31 362 ASP A C 1
ATOM 2787 O O . ASP A 1 362 ? -5.659 -8.747 17.895 1.00 81.31 362 ASP A O 1
ATOM 2791 N N . TYR A 1 363 ? -4.932 -9.084 15.791 1.00 80.88 363 TYR A N 1
ATOM 2792 C CA . TYR A 1 363 ? -3.500 -9.179 16.064 1.00 80.88 363 TYR A CA 1
ATOM 2793 C C . TYR A 1 363 ? -2.712 -8.056 15.375 1.00 80.88 363 TYR A C 1
ATOM 2795 O O . TYR A 1 363 ? -3.200 -7.386 14.466 1.00 80.88 363 TYR A O 1
ATOM 2803 N N . THR A 1 364 ? -1.477 -7.827 15.827 1.00 89.44 364 THR A N 1
ATOM 2804 C CA . THR A 1 364 ? -0.547 -6.914 15.149 1.00 89.44 364 THR A CA 1
ATOM 2805 C C . THR A 1 364 ? -0.024 -7.575 13.884 1.00 89.44 364 THR A C 1
ATOM 2807 O O . THR A 1 364 ? 0.639 -8.607 13.970 1.00 89.44 364 THR A O 1
ATOM 2810 N N . THR A 1 365 ? -0.280 -6.957 12.738 1.00 92.44 365 THR A N 1
ATOM 2811 C CA . THR A 1 365 ? 0.223 -7.414 11.442 1.00 92.44 365 THR A CA 1
ATOM 2812 C C . THR A 1 365 ? 1.674 -6.948 11.283 1.00 92.44 365 THR A C 1
ATOM 2814 O O . THR A 1 365 ? 1.927 -5.740 11.370 1.00 92.44 365 THR A O 1
ATOM 2817 N N . PRO A 1 366 ? 2.652 -7.862 11.153 1.00 92.88 366 PRO A N 1
ATOM 2818 C CA . PRO A 1 366 ? 4.046 -7.487 10.955 1.00 92.88 366 PRO A CA 1
ATOM 2819 C C . PRO A 1 366 ? 4.300 -7.110 9.493 1.00 92.88 366 PRO A C 1
ATOM 2821 O O . PRO A 1 366 ? 3.533 -7.473 8.605 1.00 92.88 366 PRO A O 1
ATOM 2824 N N . GLY A 1 367 ? 5.402 -6.411 9.236 1.00 91.88 367 GLY A N 1
ATOM 2825 C CA . GLY A 1 367 ? 5.907 -6.253 7.882 1.00 91.88 367 GLY A CA 1
ATOM 2826 C C . GLY A 1 367 ? 6.519 -7.548 7.360 1.00 91.88 367 GLY A C 1
ATOM 2827 O O . GLY A 1 367 ? 7.252 -8.226 8.086 1.00 91.88 367 GLY A O 1
ATOM 2828 N N . GLY A 1 368 ? 6.249 -7.891 6.106 1.00 86.06 368 GLY A N 1
ATOM 2829 C CA . GLY A 1 368 ? 6.737 -9.130 5.508 1.00 86.06 368 GLY A CA 1
ATOM 2830 C C . GLY A 1 368 ? 6.242 -9.331 4.085 1.00 86.06 368 GLY A C 1
ATOM 2831 O O . GLY A 1 368 ? 5.417 -8.565 3.604 1.00 86.06 368 GLY A O 1
ATOM 2832 N N . ASP A 1 369 ? 6.755 -10.374 3.437 1.00 77.94 369 ASP A N 1
ATOM 2833 C CA . ASP A 1 369 ? 6.479 -10.628 2.022 1.00 77.94 369 ASP A CA 1
ATOM 2834 C C . ASP A 1 369 ? 5.095 -11.248 1.791 1.00 77.94 369 ASP A C 1
ATOM 2836 O O . ASP A 1 369 ? 4.487 -11.001 0.768 1.00 77.94 369 ASP A O 1
ATOM 2840 N N . GLU A 1 370 ? 4.550 -12.012 2.741 1.00 74.75 370 GLU A N 1
ATOM 2841 C CA . GLU A 1 370 ? 3.222 -12.629 2.586 1.00 74.75 370 GLU A CA 1
ATOM 2842 C C . GLU A 1 370 ? 2.091 -11.589 2.528 1.00 74.75 370 GLU A C 1
ATOM 2844 O O . GLU A 1 370 ? 2.119 -10.596 3.253 1.00 74.75 370 GLU A O 1
ATOM 2849 N N . THR A 1 371 ? 1.034 -11.875 1.763 1.00 73.06 371 THR A N 1
ATOM 2850 C CA . THR A 1 371 ? -0.156 -11.010 1.635 1.00 73.06 371 THR A CA 1
ATOM 2851 C C . THR A 1 371 ? -0.853 -10.725 2.971 1.00 73.06 371 THR A C 1
ATOM 2853 O O . THR A 1 371 ? -1.472 -9.680 3.143 1.00 73.06 371 THR A O 1
ATOM 2856 N N . GLU A 1 372 ? -0.735 -11.634 3.944 1.00 79.31 372 GLU A N 1
ATOM 2857 C CA . GLU A 1 372 ? -1.286 -11.452 5.292 1.00 79.31 372 GLU A CA 1
ATOM 2858 C C . GLU A 1 372 ? -0.453 -10.503 6.173 1.00 79.31 372 GLU A C 1
ATOM 2860 O O . GLU A 1 372 ? -0.968 -9.995 7.176 1.00 79.31 372 GLU A O 1
ATOM 2865 N N . ASN A 1 373 ? 0.811 -10.266 5.806 1.00 89.06 373 ASN A N 1
ATOM 2866 C CA . ASN A 1 373 ? 1.702 -9.258 6.385 1.00 89.06 373 ASN A CA 1
ATOM 2867 C C . ASN A 1 373 ? 1.507 -7.910 5.673 1.00 89.06 373 ASN A C 1
ATOM 2869 O O . ASN A 1 373 ? 0.676 -7.800 4.781 1.00 89.06 373 ASN A O 1
ATOM 2873 N N . GLU A 1 374 ? 2.271 -6.882 6.047 1.00 92.88 374 GLU A N 1
ATOM 2874 C CA . GLU A 1 374 ? 2.183 -5.560 5.412 1.00 92.88 374 GLU A CA 1
ATOM 2875 C C . GLU A 1 374 ? 3.471 -5.054 4.762 1.00 92.88 374 GLU A C 1
ATOM 2877 O O . GLU A 1 374 ? 4.584 -5.452 5.118 1.00 92.88 374 GLU A O 1
ATOM 2882 N N . MET A 1 375 ? 3.303 -4.099 3.844 1.00 93.00 375 MET A N 1
ATOM 2883 C CA . MET A 1 375 ? 4.388 -3.339 3.226 1.00 93.00 375 MET A CA 1
ATOM 2884 C C . MET A 1 375 ? 4.062 -1.845 3.159 1.00 93.00 375 MET A C 1
ATOM 2886 O O . MET A 1 375 ? 2.909 -1.435 3.134 1.00 93.00 375 MET A O 1
ATOM 2890 N N . CYS A 1 376 ? 5.114 -1.029 3.120 1.00 95.31 376 CYS A N 1
ATOM 2891 C CA . CYS A 1 376 ? 5.039 0.401 2.829 1.00 95.31 376 CYS A CA 1
ATOM 2892 C C . CYS A 1 376 ? 6.200 0.736 1.912 1.00 95.31 376 CYS A C 1
ATOM 2894 O O . CYS A 1 376 ? 7.308 0.962 2.409 1.00 95.31 376 CYS A O 1
ATOM 2896 N N . ILE A 1 377 ? 5.993 0.675 0.601 1.00 93.25 377 ILE A N 1
ATOM 2897 C CA . ILE A 1 377 ? 7.053 0.913 -0.375 1.00 93.25 377 ILE A CA 1
ATOM 2898 C C . ILE A 1 377 ? 6.513 1.812 -1.478 1.00 93.25 377 ILE A C 1
ATOM 2900 O O . ILE A 1 377 ? 5.597 1.452 -2.205 1.00 93.25 377 ILE A O 1
ATOM 2904 N N . ASN A 1 378 ? 7.144 2.966 -1.634 1.00 94.25 378 ASN A N 1
ATOM 2905 C CA . ASN A 1 378 ? 6.870 3.896 -2.709 1.00 94.25 378 ASN A CA 1
ATOM 2906 C C . ASN A 1 378 ? 8.067 3.896 -3.660 1.00 94.25 378 ASN A C 1
ATOM 2908 O O . ASN A 1 378 ? 9.227 3.987 -3.240 1.00 94.25 378 ASN A O 1
ATOM 2912 N N . PHE A 1 379 ? 7.780 3.797 -4.949 1.00 92.19 379 PHE A N 1
ATOM 2913 C CA . PHE A 1 379 ? 8.758 3.829 -6.020 1.00 92.19 379 PHE A CA 1
ATOM 2914 C C . PHE A 1 379 ? 8.637 5.147 -6.769 1.00 92.19 379 PHE A C 1
ATOM 2916 O O . PHE A 1 379 ? 7.542 5.538 -7.168 1.00 92.19 379 PHE A O 1
ATOM 2923 N N . LEU A 1 380 ? 9.772 5.791 -7.017 1.00 92.38 380 LEU A N 1
ATOM 2924 C CA . LEU A 1 380 ? 9.870 6.939 -7.911 1.00 92.38 380 LEU A CA 1
ATOM 2925 C C . LEU A 1 380 ? 10.694 6.544 -9.133 1.00 92.38 380 LEU A C 1
ATOM 2927 O O . LEU A 1 380 ? 11.802 6.025 -8.989 1.00 92.38 380 LEU A O 1
ATOM 2931 N N . ILE A 1 381 ? 10.163 6.792 -10.326 1.00 90.06 381 ILE A N 1
ATOM 2932 C CA . ILE A 1 381 ? 10.816 6.475 -11.595 1.00 90.06 381 ILE A CA 1
ATOM 2933 C C . ILE A 1 381 ? 11.363 7.765 -12.204 1.00 90.06 381 ILE A C 1
ATOM 2935 O O . ILE A 1 381 ? 10.653 8.771 -12.322 1.00 90.06 381 ILE A O 1
ATOM 2939 N N . TYR A 1 382 ? 12.644 7.742 -12.567 1.00 91.56 382 TYR A N 1
ATOM 2940 C CA . TYR A 1 382 ? 13.380 8.921 -13.012 1.00 91.56 382 TYR A CA 1
ATOM 2941 C C . TYR A 1 382 ? 14.309 8.625 -14.192 1.00 91.56 382 TYR A C 1
ATOM 2943 O O . TYR A 1 382 ? 14.590 7.469 -14.497 1.00 91.56 382 TYR A O 1
ATOM 2951 N N . TYR A 1 383 ? 14.812 9.673 -14.841 1.00 91.50 383 TYR A N 1
ATOM 2952 C CA . TYR A 1 383 ? 15.876 9.598 -15.842 1.00 91.50 383 TYR A CA 1
ATOM 2953 C C . TYR A 1 383 ? 16.772 10.856 -15.791 1.00 91.50 383 TYR A C 1
ATOM 2955 O O . TYR A 1 383 ? 16.292 11.929 -15.417 1.00 91.50 383 TYR A O 1
ATOM 2963 N N . PRO A 1 384 ? 18.054 10.781 -16.187 1.00 92.62 384 PRO A N 1
ATOM 2964 C CA . PRO A 1 384 ? 18.782 9.567 -16.553 1.00 92.62 384 PRO A CA 1
ATOM 2965 C C . PRO A 1 384 ? 19.134 8.709 -15.323 1.00 92.62 384 PRO A C 1
ATOM 2967 O O . PRO A 1 384 ? 19.410 9.241 -14.251 1.00 92.62 384 PRO A O 1
ATOM 2970 N N . GLU A 1 385 ? 19.126 7.385 -15.482 1.00 91.25 385 GLU A N 1
ATOM 2971 C CA . GLU A 1 385 ? 19.537 6.395 -14.476 1.00 91.25 385 GLU A CA 1
ATOM 2972 C C . GLU A 1 385 ? 20.978 6.652 -14.015 1.00 91.25 385 GLU A C 1
ATOM 2974 O O . GLU A 1 385 ? 21.879 6.849 -14.834 1.00 91.25 385 GLU A O 1
ATOM 2979 N N . VAL A 1 386 ? 21.206 6.607 -12.700 1.00 90.50 386 VAL A N 1
ATOM 2980 C CA . VAL A 1 386 ? 22.551 6.684 -12.120 1.00 90.50 386 VAL A CA 1
ATOM 2981 C C . VAL A 1 386 ? 23.071 5.275 -11.845 1.00 90.50 386 VAL A C 1
ATOM 2983 O O . VAL A 1 386 ? 22.580 4.575 -10.957 1.00 90.50 386 VAL A O 1
ATOM 2986 N N . GLU A 1 387 ? 24.086 4.862 -12.599 1.00 83.44 387 GLU A N 1
ATOM 2987 C CA . GLU A 1 387 ? 24.689 3.533 -12.481 1.00 83.44 387 GLU A CA 1
ATOM 2988 C C . GLU A 1 387 ? 25.359 3.320 -11.111 1.00 83.44 387 GLU A C 1
ATOM 2990 O O . GLU A 1 387 ? 26.035 4.201 -10.577 1.00 83.44 387 GLU A O 1
ATOM 2995 N N . GLY A 1 388 ? 25.167 2.134 -10.521 1.00 80.75 388 GLY A N 1
ATOM 2996 C CA . GLY A 1 388 ? 25.766 1.765 -9.233 1.00 80.75 388 GLY A CA 1
ATOM 2997 C C . GLY A 1 388 ? 25.201 2.510 -8.015 1.00 80.75 388 GLY A C 1
ATOM 2998 O O . GLY A 1 388 ? 25.755 2.398 -6.919 1.00 80.75 388 GLY A O 1
ATOM 2999 N N . MET A 1 389 ? 24.109 3.265 -8.180 1.00 86.12 389 MET A N 1
ATOM 3000 C CA . MET A 1 389 ? 23.482 4.004 -7.088 1.00 86.12 389 MET A CA 1
ATOM 3001 C C . MET A 1 389 ? 22.813 3.074 -6.064 1.00 86.12 389 MET A C 1
ATOM 3003 O O . MET A 1 389 ? 22.057 2.167 -6.415 1.00 86.12 389 MET A O 1
ATOM 3007 N N . GLN A 1 390 ? 22.990 3.372 -4.772 1.00 85.69 390 GLN A N 1
ATOM 3008 C CA . GLN A 1 390 ? 22.136 2.852 -3.708 1.00 85.69 390 GLN A CA 1
ATOM 3009 C C . GLN A 1 390 ? 20.751 3.492 -3.823 1.00 85.69 390 GLN A C 1
ATOM 3011 O O . GLN A 1 390 ? 20.447 4.521 -3.221 1.00 85.69 390 GLN A O 1
ATOM 3016 N N . ASN A 1 391 ? 19.897 2.846 -4.600 1.00 87.75 391 ASN A N 1
ATOM 3017 C CA . ASN A 1 391 ? 18.559 3.325 -4.898 1.00 87.75 391 ASN A CA 1
ATOM 3018 C C . ASN A 1 391 ? 17.496 2.913 -3.869 1.00 87.75 391 ASN A C 1
ATOM 3020 O O . ASN A 1 391 ? 16.354 3.352 -3.968 1.00 87.75 391 ASN A O 1
ATOM 3024 N N . LYS A 1 392 ? 17.854 2.094 -2.872 1.00 91.69 392 LYS A N 1
ATOM 3025 C CA . LYS A 1 392 ? 16.949 1.645 -1.806 1.00 91.69 392 LYS A CA 1
ATOM 3026 C C . LYS A 1 392 ? 17.184 2.394 -0.502 1.00 91.69 392 LYS A C 1
ATOM 3028 O O . LYS A 1 392 ? 18.252 2.282 0.105 1.00 91.69 392 LYS A O 1
ATOM 3033 N N . CYS A 1 393 ? 16.143 3.065 -0.025 1.00 93.62 393 CYS A N 1
ATOM 3034 C CA . CYS A 1 393 ? 16.081 3.696 1.281 1.00 93.62 393 CYS A CA 1
ATOM 3035 C C . CYS A 1 393 ? 14.856 3.194 2.060 1.00 93.62 393 CYS A C 1
ATOM 3037 O O . CYS A 1 393 ? 13.805 3.822 2.096 1.00 93.62 393 CYS A O 1
ATOM 3039 N N . LEU A 1 394 ? 15.001 2.038 2.708 1.00 93.31 394 LEU A N 1
ATOM 3040 C CA . LEU A 1 394 ? 13.986 1.511 3.619 1.00 93.31 394 LEU A CA 1
ATOM 3041 C C . LEU A 1 394 ? 14.421 1.784 5.059 1.00 93.31 394 LEU A C 1
ATOM 3043 O O . LEU A 1 394 ? 15.515 1.389 5.473 1.00 93.31 394 LEU A O 1
ATOM 3047 N N . LYS A 1 395 ? 13.593 2.503 5.815 1.00 92.50 395 LYS A N 1
ATOM 3048 C CA . LYS A 1 395 ? 13.895 2.961 7.180 1.00 92.50 395 LYS A CA 1
ATOM 3049 C C . LYS A 1 395 ? 12.887 2.388 8.168 1.00 92.50 395 LYS A C 1
ATOM 3051 O O . LYS A 1 395 ? 11.815 1.952 7.779 1.00 92.50 395 LYS A O 1
ATOM 3056 N N . ALA A 1 396 ? 13.211 2.382 9.457 1.00 90.12 396 ALA A N 1
ATOM 3057 C CA . ALA A 1 396 ? 12.227 2.018 10.472 1.00 90.12 396 ALA A CA 1
ATOM 3058 C C . ALA A 1 396 ? 11.139 3.101 10.526 1.00 90.12 396 ALA A C 1
ATOM 3060 O O . ALA A 1 396 ? 11.395 4.202 11.017 1.00 90.12 396 ALA A O 1
ATOM 3061 N N . GLY A 1 397 ? 9.961 2.800 9.975 1.00 84.62 397 GLY A N 1
ATOM 3062 C CA . GLY A 1 397 ? 8.801 3.674 10.071 1.00 84.62 397 GLY A CA 1
ATOM 3063 C C . GLY A 1 397 ? 8.385 3.889 11.525 1.00 84.62 397 GLY A C 1
ATOM 3064 O O . GLY A 1 397 ? 8.641 3.057 12.396 1.00 84.62 397 GLY A O 1
ATOM 3065 N N . HIS A 1 398 ? 7.745 5.018 11.796 1.00 83.62 398 HIS A N 1
ATOM 3066 C CA . HIS A 1 398 ? 7.175 5.326 13.099 1.00 83.62 398 HIS A CA 1
ATOM 3067 C C . HIS A 1 398 ? 5.705 5.696 12.950 1.00 83.62 398 HIS A C 1
ATOM 3069 O O . HIS A 1 398 ? 5.274 6.218 11.923 1.00 83.62 398 HIS A O 1
ATOM 3075 N N . THR A 1 399 ? 4.932 5.402 13.990 1.00 82.25 399 THR A N 1
ATOM 3076 C CA . THR A 1 399 ? 3.528 5.793 14.055 1.00 82.25 399 THR A CA 1
ATOM 3077 C C . THR A 1 399 ? 3.422 7.295 14.290 1.00 82.25 399 THR A C 1
ATOM 3079 O O . THR A 1 399 ? 4.004 7.810 15.250 1.00 82.25 399 THR A O 1
ATOM 3082 N N . VAL A 1 400 ? 2.657 7.987 13.451 1.00 73.94 400 VAL A N 1
ATOM 3083 C CA . VAL A 1 400 ? 2.414 9.427 13.593 1.00 73.94 400 VAL A CA 1
ATOM 3084 C C . VAL A 1 400 ? 1.263 9.667 14.567 1.00 73.94 400 VAL A C 1
ATOM 3086 O O . VAL A 1 400 ? 0.252 8.974 14.551 1.00 73.94 400 VAL A O 1
ATOM 3089 N N . VAL A 1 401 ? 1.400 10.645 15.464 1.00 61.03 401 VAL A N 1
ATOM 3090 C CA . VAL A 1 401 ? 0.341 10.999 16.419 1.00 61.03 401 VAL A CA 1
ATOM 3091 C C . VAL A 1 401 ? 0.073 12.505 16.329 1.00 61.03 401 VAL A C 1
ATOM 3093 O O . VAL A 1 401 ? 0.977 13.278 16.646 1.00 61.03 401 VAL A O 1
ATOM 3096 N N . PRO A 1 402 ? -1.150 12.940 15.963 1.00 53.53 402 PRO A N 1
ATOM 3097 C CA . PRO A 1 402 ? -2.350 12.128 15.710 1.00 53.53 402 PRO A CA 1
ATOM 3098 C C . PRO A 1 402 ? -2.264 11.279 14.422 1.00 53.53 402 PRO A C 1
ATOM 3100 O O . PRO A 1 402 ? -1.729 11.727 13.422 1.00 53.53 402 PRO A O 1
ATOM 3103 N N . ASN A 1 403 ? -2.841 10.069 14.448 1.00 53.28 403 ASN A N 1
ATOM 3104 C CA . ASN A 1 403 ? -2.880 9.103 13.324 1.00 53.28 403 ASN A CA 1
ATOM 3105 C C . ASN A 1 403 ? -3.841 9.502 12.178 1.00 53.28 403 ASN A C 1
ATOM 3107 O O . ASN A 1 403 ? -4.135 8.695 11.293 1.00 53.28 403 ASN A O 1
ATOM 3111 N N . ILE A 1 404 ? -4.419 10.701 12.249 1.00 54.84 404 ILE A N 1
ATOM 3112 C CA . ILE A 1 404 ? -5.429 11.195 11.314 1.00 54.84 404 ILE A CA 1
ATOM 3113 C C . ILE A 1 404 ? -4.871 12.479 10.718 1.00 54.84 404 ILE A C 1
ATOM 3115 O O . ILE A 1 404 ? -4.623 13.438 11.450 1.00 54.84 404 ILE A O 1
ATOM 3119 N N . ILE A 1 405 ? -4.668 12.464 9.405 1.00 60.97 405 ILE A N 1
ATOM 3120 C CA . ILE A 1 405 ? -4.186 13.593 8.617 1.00 60.97 405 ILE A CA 1
ATOM 3121 C C . ILE A 1 405 ? -5.179 13.796 7.476 1.00 60.97 405 ILE A C 1
ATOM 3123 O O . ILE A 1 405 ? -5.623 12.827 6.862 1.00 60.97 405 ILE A O 1
ATOM 3127 N N . GLU A 1 406 ? -5.538 15.049 7.212 1.00 60.91 406 GLU A N 1
ATOM 3128 C CA . GLU A 1 406 ? -6.236 15.422 5.984 1.00 60.91 406 GLU A CA 1
ATOM 3129 C C . GLU A 1 406 ? -5.186 15.501 4.872 1.00 60.91 406 GLU A C 1
ATOM 3131 O O . GLU A 1 406 ? -4.376 16.428 4.853 1.00 60.91 406 GLU A O 1
ATOM 3136 N N . LYS A 1 407 ? -5.139 14.493 3.993 1.00 73.81 407 LYS A N 1
ATOM 3137 C CA . LYS A 1 407 ? -4.241 14.492 2.836 1.00 73.81 407 LYS A CA 1
ATOM 3138 C C . LYS A 1 407 ? -5.026 14.839 1.576 1.00 73.81 407 LYS A C 1
ATOM 3140 O O . LYS A 1 407 ? -5.930 14.113 1.174 1.00 73.81 407 LYS A O 1
ATOM 3145 N N . GLU A 1 408 ? -4.650 15.947 0.952 1.00 70.00 408 GLU A N 1
ATOM 3146 C CA . GLU A 1 408 ? -4.999 16.278 -0.427 1.00 70.00 408 GLU A CA 1
ATOM 3147 C C . GLU A 1 408 ? -3.788 15.977 -1.307 1.00 70.00 408 GLU A C 1
ATOM 3149 O O . GLU A 1 408 ? -2.676 16.413 -0.996 1.00 70.00 408 GLU A O 1
ATOM 3154 N N . CYS A 1 409 ? -3.982 15.208 -2.377 1.00 71.75 409 CYS A N 1
ATOM 3155 C CA . CYS A 1 409 ? -2.959 15.064 -3.405 1.00 71.75 409 CYS A CA 1
ATOM 3156 C C . CYS A 1 409 ? -2.981 16.291 -4.328 1.00 71.75 409 CYS A C 1
ATOM 3158 O O . CYS A 1 409 ? -4.053 16.814 -4.642 1.00 71.75 409 CYS A O 1
ATOM 3160 N N . GLU A 1 410 ? -1.816 16.732 -4.800 1.00 64.44 410 GLU A N 1
ATOM 3161 C CA . GLU A 1 410 ? -1.739 17.782 -5.824 1.00 64.44 410 GLU A CA 1
ATOM 3162 C C . GLU A 1 410 ? -2.452 17.367 -7.134 1.00 64.44 410 GLU A C 1
ATOM 3164 O O . GLU A 1 410 ? -2.642 16.186 -7.434 1.00 64.44 410 GLU A O 1
ATOM 3169 N N . SER A 1 411 ? -2.890 18.347 -7.932 1.00 48.06 411 SER A N 1
ATOM 3170 C CA . SER A 1 411 ? -3.656 18.112 -9.165 1.00 48.06 411 SER A CA 1
ATOM 3171 C C . SER A 1 411 ? -2.921 17.186 -10.142 1.00 48.06 411 SER A C 1
ATOM 3173 O O . SER A 1 411 ? -1.782 17.460 -10.514 1.00 48.06 411 SER A O 1
ATOM 3175 N N . GLY A 1 412 ? -3.592 16.130 -10.616 1.00 45.72 412 GLY A N 1
ATOM 3176 C CA . GLY A 1 412 ? -2.995 15.102 -11.482 1.00 45.72 412 GLY A CA 1
ATOM 3177 C C . GLY A 1 412 ? -2.664 13.786 -10.770 1.00 45.72 412 GLY A C 1
ATOM 3178 O O . GLY A 1 412 ? -2.152 12.876 -11.417 1.00 45.72 412 GLY A O 1
ATOM 3179 N N . HIS A 1 413 ? -2.987 13.695 -9.481 1.00 54.09 413 HIS A N 1
ATOM 3180 C CA . HIS A 1 413 ? -3.013 12.479 -8.671 1.00 54.09 413 HIS A CA 1
ATOM 3181 C C . HIS A 1 413 ? -4.460 12.051 -8.371 1.00 54.09 413 HIS A C 1
ATOM 3183 O O . HIS A 1 413 ? -5.388 12.857 -8.521 1.00 54.09 413 HIS A O 1
ATOM 3189 N N . THR A 1 414 ? -4.664 10.796 -7.949 1.00 46.03 414 THR A N 1
ATOM 3190 C CA . THR A 1 414 ? -5.973 10.292 -7.501 1.00 46.03 414 THR A CA 1
ATOM 3191 C C . THR A 1 414 ? -6.507 11.213 -6.405 1.00 46.03 414 THR A C 1
ATOM 3193 O O . THR A 1 414 ? -6.004 11.289 -5.289 1.00 46.03 414 THR A O 1
ATOM 3196 N N . SER A 1 415 ? -7.502 12.017 -6.771 1.00 36.25 415 SER A N 1
ATOM 3197 C CA . SER A 1 415 ? -8.021 13.071 -5.910 1.00 36.25 415 SER A CA 1
ATOM 3198 C C . SER A 1 415 ? -9.230 12.544 -5.146 1.00 36.25 415 SER A C 1
ATOM 3200 O O . SER A 1 415 ? -10.198 12.069 -5.738 1.00 36.25 415 SER A O 1
ATOM 3202 N N . GLY A 1 416 ? -9.180 12.636 -3.821 1.00 37.59 416 GLY A N 1
ATOM 3203 C CA . GLY A 1 416 ? -10.308 12.340 -2.946 1.00 37.59 416 GLY A CA 1
ATOM 3204 C C . GLY A 1 416 ? -9.926 12.555 -1.492 1.00 37.59 416 GLY A C 1
ATOM 3205 O O . GLY A 1 416 ? -9.181 11.765 -0.922 1.00 37.59 416 GLY A O 1
ATOM 3206 N N . VAL A 1 417 ? -10.429 13.627 -0.889 1.00 30.44 417 VAL A N 1
ATOM 3207 C CA . VAL A 1 417 ? -10.338 13.839 0.557 1.00 30.44 417 VAL A CA 1
ATOM 3208 C C . VAL A 1 417 ? -11.383 12.958 1.222 1.00 30.44 417 VAL A C 1
ATOM 3210 O O . VAL A 1 417 ? -12.568 13.286 1.206 1.00 30.44 417 VAL A O 1
ATOM 3213 N N . TYR A 1 418 ? -10.960 11.853 1.829 1.00 35.28 418 TYR A N 1
ATOM 3214 C CA . TYR A 1 418 ? -11.813 11.102 2.747 1.00 35.28 418 TYR A CA 1
ATOM 3215 C C . TYR A 1 418 ? -11.355 11.353 4.178 1.00 35.28 418 TYR A C 1
ATOM 3217 O O . TYR A 1 418 ? -10.605 10.582 4.773 1.00 35.28 418 TYR A O 1
ATOM 3225 N N . VAL A 1 419 ? -11.848 12.453 4.751 1.00 34.09 419 VAL A N 1
ATOM 3226 C CA . VAL A 1 419 ? -11.893 12.602 6.206 1.00 34.09 419 VAL A CA 1
ATOM 3227 C C . VAL A 1 419 ? -13.046 11.740 6.697 1.00 34.09 419 VAL A C 1
ATOM 3229 O O . VAL A 1 419 ? -14.207 12.149 6.669 1.00 34.09 419 VAL A O 1
ATOM 3232 N N . TYR A 1 420 ? -12.754 10.527 7.158 1.00 37.66 420 TYR A N 1
ATOM 3233 C CA . TYR A 1 420 ? -13.727 9.795 7.958 1.00 37.66 420 TYR A CA 1
ATOM 3234 C C . TYR A 1 420 ? -13.810 10.458 9.338 1.00 37.66 420 TYR A C 1
ATOM 3236 O O . TYR A 1 420 ? -13.176 10.015 10.297 1.00 37.66 420 TYR A O 1
ATOM 3244 N N . GLU A 1 421 ? -14.630 11.503 9.482 1.00 38.06 421 GLU A N 1
ATOM 3245 C CA . GLU A 1 421 ? -15.207 11.793 10.793 1.00 38.06 421 GLU A CA 1
ATOM 3246 C C . GLU A 1 421 ? -16.125 10.625 11.146 1.00 38.06 421 GLU A C 1
ATOM 3248 O O . GLU A 1 421 ? -17.301 10.575 10.779 1.00 38.06 421 GLU A O 1
ATOM 3253 N N . LEU A 1 422 ? -15.570 9.627 11.830 1.00 44.62 422 LEU A N 1
ATOM 3254 C CA . LEU A 1 422 ? -16.329 8.443 12.166 1.00 44.62 422 LEU A CA 1
ATOM 3255 C C . LEU A 1 422 ? -17.340 8.777 13.251 1.00 44.62 422 LEU A C 1
ATOM 3257 O O . LEU A 1 422 ? -17.023 8.822 14.442 1.00 44.62 422 LEU A O 1
ATOM 3261 N N . SER A 1 423 ? -18.567 9.075 12.833 1.00 54.50 423 SER A N 1
ATOM 3262 C CA . SER A 1 423 ? -19.688 9.209 13.752 1.00 54.50 423 SER A CA 1
ATOM 3263 C C . SER A 1 423 ? -19.871 7.887 14.504 1.00 54.50 423 SER A C 1
ATOM 3265 O O . SER A 1 423 ? -19.755 6.803 13.931 1.00 54.50 423 SER A O 1
ATOM 3267 N N . LEU A 1 424 ? -20.101 7.962 15.816 1.00 60.69 424 LEU A N 1
ATOM 3268 C CA . LEU A 1 424 ? -20.366 6.765 16.611 1.00 60.69 424 LEU A CA 1
ATOM 3269 C C . LEU A 1 424 ? -21.615 6.060 16.054 1.00 60.69 424 LEU A C 1
ATOM 3271 O O . LEU A 1 424 ? -22.653 6.722 15.935 1.00 60.69 424 LEU A O 1
ATOM 3275 N N . PRO A 1 425 ? -21.573 4.739 15.789 1.00 66.38 425 PRO A N 1
ATOM 3276 C CA . PRO A 1 425 ? -22.752 4.002 15.364 1.00 66.38 425 PRO A CA 1
ATOM 3277 C C . PRO A 1 425 ? -23.905 4.229 16.343 1.00 66.38 425 PRO A C 1
ATOM 3279 O O . PRO A 1 425 ? -23.714 4.231 17.566 1.00 66.38 425 PRO A O 1
ATOM 3282 N N . GLY A 1 426 ? -25.122 4.402 15.824 1.00 75.69 426 GLY A N 1
ATOM 3283 C CA . GLY A 1 426 ? -26.288 4.736 16.650 1.00 75.69 426 GLY A CA 1
ATOM 3284 C C . GLY A 1 426 ? -26.541 3.733 17.784 1.00 75.69 426 GLY A C 1
ATOM 3285 O O . GLY A 1 426 ? -26.998 4.114 18.867 1.00 75.69 426 GLY A O 1
ATOM 3286 N N . TRP A 1 427 ? -26.179 2.462 17.583 1.00 78.94 427 TRP A N 1
ATOM 3287 C CA . TRP A 1 427 ? -26.270 1.431 18.614 1.00 78.94 427 TRP A CA 1
ATOM 3288 C C . TRP A 1 427 ? -25.255 1.644 19.751 1.00 78.94 427 TRP A C 1
ATOM 3290 O O . TRP A 1 427 ? -25.628 1.481 20.915 1.00 78.94 427 TRP A O 1
ATOM 3300 N N . VAL A 1 428 ? -24.017 2.076 19.456 1.00 80.19 428 VAL A N 1
ATOM 3301 C CA . VAL A 1 428 ? -22.974 2.384 20.460 1.00 80.19 428 VAL A CA 1
ATOM 3302 C C . VAL A 1 428 ? -23.427 3.552 21.320 1.00 80.19 428 VAL A C 1
ATOM 3304 O O . VAL A 1 428 ? -23.373 3.487 22.549 1.00 80.19 428 VAL A O 1
ATOM 3307 N N . VAL A 1 429 ? -23.936 4.603 20.671 1.00 84.69 429 VAL A N 1
ATOM 3308 C CA . VAL A 1 429 ? -24.484 5.783 21.347 1.00 84.69 429 VAL A CA 1
ATOM 3309 C C . VAL A 1 429 ? -25.633 5.388 22.274 1.00 84.69 429 VAL A C 1
ATOM 3311 O O . VAL A 1 429 ? -25.646 5.757 23.451 1.00 84.69 429 VAL A O 1
ATOM 3314 N N . SER A 1 430 ? -26.571 4.587 21.768 1.00 89.62 430 SER A N 1
ATOM 3315 C CA . SER A 1 430 ? -27.732 4.121 22.530 1.00 89.62 430 SER A CA 1
ATOM 3316 C C . SER A 1 430 ? -27.320 3.264 23.729 1.00 89.62 430 SER A C 1
ATOM 3318 O O . SER A 1 430 ? -27.789 3.494 24.845 1.00 89.62 430 SER A O 1
ATOM 3320 N N . HIS A 1 431 ? -26.402 2.314 23.529 1.00 92.31 431 HIS A N 1
ATOM 3321 C CA . HIS A 1 431 ? -25.856 1.482 24.597 1.00 92.31 431 HIS A CA 1
ATOM 3322 C C . HIS A 1 431 ? -25.176 2.333 25.679 1.00 92.31 431 HIS A C 1
ATOM 3324 O O . HIS A 1 431 ? -25.509 2.213 26.861 1.00 92.31 431 HIS A O 1
ATOM 3330 N N . ALA A 1 432 ? -24.267 3.231 25.284 1.00 91.25 432 ALA A N 1
ATOM 3331 C CA . ALA A 1 432 ? -23.504 4.065 26.206 1.00 91.25 432 ALA A CA 1
ATOM 3332 C C . ALA A 1 432 ? -24.412 4.972 27.048 1.00 91.25 432 ALA A C 1
ATOM 3334 O O . ALA A 1 432 ? -24.274 5.017 28.272 1.00 91.25 432 ALA A O 1
ATOM 3335 N N . LEU A 1 433 ? -25.382 5.648 26.426 1.00 95.38 433 LEU A N 1
ATOM 3336 C CA . LEU A 1 433 ? -26.303 6.538 27.134 1.00 95.38 433 LEU A CA 1
ATOM 3337 C C . LEU A 1 433 ? -27.183 5.790 28.136 1.00 95.38 433 LEU A C 1
ATOM 3339 O O . LEU A 1 433 ? -27.313 6.222 29.284 1.00 95.38 433 LEU A O 1
ATOM 3343 N N . LEU A 1 434 ? -27.746 4.646 27.740 1.00 96.69 434 LEU A N 1
ATOM 3344 C CA . LEU A 1 434 ? -28.553 3.823 28.640 1.00 96.69 434 LEU A CA 1
ATOM 3345 C C . LEU A 1 434 ? -27.723 3.296 29.820 1.00 96.69 434 LEU A C 1
ATOM 3347 O O . LEU A 1 434 ? -28.200 3.311 30.960 1.00 96.69 434 LEU A O 1
ATOM 3351 N N . MET A 1 435 ? -26.474 2.884 29.579 1.00 96.25 435 MET A N 1
ATOM 3352 C CA . MET A 1 435 ? -25.566 2.436 30.638 1.00 96.25 435 MET A CA 1
ATOM 3353 C C . MET A 1 435 ? -25.172 3.579 31.583 1.00 96.25 435 MET A C 1
ATOM 3355 O O . MET A 1 435 ? -25.213 3.384 32.798 1.00 96.25 435 MET A O 1
ATOM 3359 N N . ILE A 1 436 ? -24.878 4.782 31.076 1.00 96.75 436 ILE A N 1
ATOM 3360 C CA . ILE A 1 436 ? -24.574 5.963 31.904 1.00 96.75 436 ILE A CA 1
ATOM 3361 C C . ILE A 1 436 ? -25.779 6.332 32.779 1.00 96.75 436 ILE A C 1
ATOM 3363 O O . ILE A 1 436 ? -25.639 6.481 33.993 1.00 96.75 436 ILE A O 1
ATOM 3367 N N . VAL A 1 437 ? -26.984 6.422 32.209 1.00 97.12 437 VAL A N 1
ATOM 3368 C CA . VAL A 1 437 ? -28.197 6.748 32.982 1.00 97.12 437 VAL A CA 1
ATOM 3369 C C . VAL A 1 437 ? -28.474 5.688 34.056 1.00 97.12 437 VAL A C 1
ATOM 3371 O O . VAL A 1 437 ? -28.845 6.014 35.187 1.00 97.12 437 VAL A O 1
ATOM 3374 N N . SER A 1 438 ? -28.248 4.414 33.749 1.00 97.44 438 SER A N 1
ATOM 3375 C CA . SER A 1 438 ? -28.494 3.325 34.697 1.00 97.44 438 SER A CA 1
ATOM 3376 C C . SER A 1 438 ? -27.469 3.292 35.832 1.00 97.44 438 SER A C 1
ATOM 3378 O O . SER A 1 438 ? -27.842 3.344 37.008 1.00 97.44 438 SER A O 1
ATOM 3380 N N . TRP A 1 439 ? -26.181 3.223 35.487 1.00 97.12 439 TRP A N 1
ATOM 3381 C CA . TRP A 1 439 ? -25.088 2.983 36.431 1.00 97.12 439 TRP A CA 1
ATOM 3382 C C . TRP A 1 439 ? -24.593 4.241 37.132 1.00 97.12 439 TRP A C 1
ATOM 3384 O O . TRP A 1 439 ? -24.129 4.142 38.265 1.00 97.12 439 TRP A O 1
ATOM 3394 N N . CYS A 1 440 ? -24.716 5.416 36.513 1.00 96.44 440 CYS A N 1
ATOM 3395 C CA . CYS A 1 440 ? -24.227 6.670 37.089 1.00 96.44 440 CYS A CA 1
ATOM 3396 C C . CYS A 1 440 ? -25.333 7.497 37.758 1.00 96.44 440 CYS A C 1
ATOM 3398 O O . CYS A 1 440 ? -25.003 8.386 38.537 1.00 96.44 440 CYS A O 1
ATOM 3400 N N . LEU A 1 441 ? -26.622 7.200 37.521 1.00 95.56 441 LEU A N 1
ATOM 3401 C CA . LEU A 1 441 ? -27.751 7.921 38.133 1.00 95.56 441 LEU A CA 1
ATOM 3402 C C . LEU A 1 441 ? -28.715 7.000 38.892 1.00 95.56 441 LEU A C 1
ATOM 3404 O O . LEU A 1 441 ? -28.792 7.077 40.120 1.00 95.56 441 LEU A O 1
ATOM 3408 N N . LEU A 1 442 ? -29.465 6.142 38.193 1.00 96.31 442 LEU A N 1
ATOM 3409 C CA . LEU A 1 442 ? -30.636 5.469 38.772 1.00 96.31 442 LEU A CA 1
ATOM 3410 C C . LEU A 1 442 ? -30.279 4.429 39.842 1.00 96.31 442 LEU A C 1
ATOM 3412 O O . LEU A 1 442 ? -30.779 4.508 40.967 1.00 96.31 442 LEU A O 1
ATOM 3416 N N . LEU A 1 443 ? -29.414 3.462 39.524 1.00 96.44 443 LEU A N 1
ATOM 3417 C CA . LEU A 1 443 ? -29.072 2.366 40.440 1.00 96.44 443 LEU A CA 1
ATOM 3418 C C . LEU A 1 443 ? -28.346 2.861 41.712 1.00 96.44 443 LEU A C 1
ATOM 3420 O O . LEU A 1 443 ? -28.761 2.464 42.813 1.00 96.44 443 LEU A O 1
ATOM 3424 N N . PRO A 1 444 ? -27.351 3.777 41.632 1.00 95.88 444 PRO A N 1
ATOM 3425 C CA . PRO A 1 444 ? -26.748 4.386 42.820 1.00 95.88 444 PRO A CA 1
ATOM 3426 C C . PRO A 1 444 ? -27.746 5.197 43.652 1.00 95.88 444 PRO A C 1
ATOM 3428 O O . PRO A 1 444 ? -27.729 5.119 44.885 1.00 95.88 444 PRO A O 1
ATOM 3431 N N . PHE A 1 445 ? -28.648 5.949 43.009 1.00 94.69 445 PHE A N 1
ATOM 3432 C CA . PHE A 1 445 ? -29.683 6.714 43.707 1.00 94.69 445 PHE A CA 1
ATOM 3433 C C . PHE A 1 445 ? -30.660 5.792 44.448 1.00 94.69 445 PHE A C 1
ATOM 3435 O O . PHE A 1 445 ? -30.955 5.999 45.630 1.00 94.69 445 PHE A O 1
ATOM 3442 N N . GLY A 1 446 ? -31.130 4.729 43.794 1.00 93.56 446 GLY A N 1
ATOM 3443 C CA . GLY A 1 446 ? -31.995 3.721 44.403 1.00 93.56 446 GLY A CA 1
ATOM 3444 C C . GLY A 1 446 ? -31.333 3.032 45.600 1.00 93.56 446 GLY A C 1
ATOM 3445 O O . GLY A 1 446 ? -31.990 2.781 46.612 1.00 93.56 446 GLY A O 1
ATOM 3446 N N . ALA A 1 447 ? -30.033 2.738 45.521 1.00 93.31 447 ALA A N 1
ATOM 3447 C CA . ALA A 1 447 ? -29.278 2.109 46.606 1.00 93.31 447 ALA A CA 1
ATOM 3448 C C . ALA A 1 447 ? -29.062 3.072 47.786 1.00 93.31 447 ALA A C 1
ATOM 3450 O O . ALA A 1 447 ? -29.308 2.717 48.941 1.00 93.31 447 ALA A O 1
ATOM 3451 N N . SER A 1 448 ? -28.679 4.317 47.497 1.00 91.94 448 SER A N 1
ATOM 3452 C CA . SER A 1 448 ? -28.427 5.354 48.505 1.00 91.94 448 SER A CA 1
ATOM 3453 C C . SER A 1 448 ? -29.706 5.775 49.234 1.00 91.94 448 SER A C 1
ATOM 3455 O O . SER A 1 448 ? -29.728 5.897 50.462 1.00 91.94 448 SER A O 1
ATOM 3457 N N . SER A 1 449 ? -30.808 5.948 48.497 1.00 88.69 449 SER A N 1
ATOM 3458 C CA . SER A 1 449 ? -32.104 6.356 49.058 1.00 88.69 449 SER A CA 1
ATOM 3459 C C . SER A 1 449 ? -32.679 5.329 50.039 1.00 88.69 449 SER A C 1
ATOM 3461 O O . SER A 1 449 ? -33.311 5.724 51.019 1.00 88.69 449 SER A O 1
ATOM 3463 N N . ALA A 1 450 ? -32.392 4.034 49.860 1.00 87.19 450 ALA A N 1
ATOM 3464 C CA . ALA A 1 450 ? -32.795 2.983 50.797 1.00 87.19 450 ALA A CA 1
ATOM 3465 C C . ALA A 1 450 ? -32.119 3.089 52.173 1.00 87.19 450 ALA A C 1
ATOM 3467 O O . ALA A 1 450 ? -32.664 2.595 53.158 1.00 87.19 450 ALA A O 1
ATOM 3468 N N . GLY A 1 451 ? -30.945 3.722 52.255 1.00 83.81 451 GLY A N 1
ATOM 3469 C CA . GLY A 1 451 ? -30.287 4.040 53.523 1.00 83.81 451 GLY A CA 1
ATOM 3470 C C . GLY A 1 451 ? -30.730 5.390 54.087 1.00 83.81 451 GLY A C 1
ATOM 3471 O O . GLY A 1 451 ? -31.057 5.490 55.265 1.00 83.81 451 GLY A O 1
ATOM 3472 N N . ILE A 1 452 ? -30.771 6.422 53.238 1.00 87.31 452 ILE A N 1
ATOM 3473 C CA . ILE A 1 452 ? -30.961 7.821 53.657 1.00 87.31 452 ILE A CA 1
ATOM 3474 C C . ILE A 1 452 ? -32.427 8.143 53.977 1.00 87.31 452 ILE A C 1
ATOM 3476 O O . ILE A 1 452 ? -32.711 8.855 54.936 1.00 87.31 452 ILE A O 1
ATOM 3480 N N . LEU A 1 453 ? -33.375 7.634 53.185 1.00 85.19 453 LEU A N 1
ATOM 3481 C CA . LEU A 1 453 ? -34.793 8.009 53.273 1.00 85.19 453 LEU A CA 1
ATOM 3482 C C . LEU A 1 453 ? -35.658 6.987 54.010 1.00 85.19 453 LEU A C 1
ATOM 3484 O O . LEU A 1 453 ? -36.870 7.179 54.112 1.00 85.19 453 LEU A O 1
ATOM 3488 N N . ARG A 1 454 ? -35.052 5.919 54.536 1.00 84.12 454 ARG A N 1
ATOM 3489 C CA . ARG A 1 454 ? -35.761 4.820 55.200 1.00 84.12 454 ARG A CA 1
ATOM 3490 C C . ARG A 1 454 ? -36.614 5.293 56.371 1.00 84.12 454 ARG A C 1
ATOM 3492 O O . ARG A 1 454 ? -37.817 5.048 56.382 1.00 84.12 454 ARG A O 1
ATOM 3499 N N . ASP A 1 455 ? -35.995 6.012 57.304 1.00 80.38 455 ASP A N 1
ATOM 3500 C CA . ASP A 1 455 ? -36.671 6.537 58.494 1.00 80.38 455 ASP A CA 1
ATOM 3501 C C . ASP A 1 455 ? -37.685 7.630 58.119 1.00 80.38 455 ASP A C 1
ATOM 3503 O O . ASP A 1 455 ? -38.734 7.753 58.741 1.00 80.38 455 ASP A O 1
ATOM 3507 N N . ARG A 1 456 ? -37.383 8.415 57.073 1.00 82.19 456 ARG A N 1
ATOM 3508 C CA . ARG A 1 456 ? -38.180 9.578 56.659 1.00 82.19 456 ARG A CA 1
ATOM 3509 C C . ARG A 1 456 ? -39.483 9.195 55.965 1.00 82.19 456 ARG A C 1
ATOM 3511 O O . ARG A 1 456 ? -40.521 9.791 56.228 1.00 82.19 456 ARG A O 1
ATOM 3518 N N . LEU A 1 457 ? -39.423 8.267 55.014 1.00 84.19 457 LEU A N 1
ATOM 3519 C CA . LEU A 1 457 ? -40.590 7.886 54.218 1.00 84.19 457 LEU A CA 1
ATOM 3520 C C . LEU A 1 457 ? -41.445 6.824 54.921 1.00 84.19 457 LEU A C 1
ATOM 3522 O O . LEU A 1 457 ? -42.638 6.733 54.628 1.00 84.19 457 LEU A O 1
ATOM 3526 N N . GLY A 1 458 ? -40.850 6.044 55.831 1.00 82.44 458 GLY A N 1
ATOM 3527 C CA . GLY A 1 458 ? -41.519 4.952 56.533 1.00 82.44 458 GLY A CA 1
ATOM 3528 C C . GLY A 1 458 ? -41.901 3.782 55.617 1.00 82.44 458 GLY A C 1
ATOM 3529 O O . GLY A 1 458 ? -41.870 3.870 54.382 1.00 82.44 458 GLY A O 1
ATOM 3530 N N . ASP A 1 459 ? -42.242 2.643 56.220 1.00 82.69 459 ASP A N 1
ATOM 3531 C CA . ASP A 1 459 ? -42.801 1.504 55.487 1.00 82.69 459 ASP A CA 1
ATOM 3532 C C . ASP A 1 459 ? -44.244 1.836 55.034 1.00 82.69 459 ASP A C 1
ATOM 3534 O O . ASP A 1 459 ? -45.012 2.379 55.826 1.00 82.69 459 ASP A O 1
ATOM 3538 N N . PRO A 1 460 ? -44.653 1.537 53.780 1.00 87.38 460 PRO A N 1
ATOM 3539 C CA . PRO A 1 460 ? -43.902 0.860 52.717 1.00 87.38 460 PRO A CA 1
ATOM 3540 C C . PRO A 1 460 ? -43.250 1.823 51.703 1.00 87.38 460 PRO A C 1
ATOM 3542 O O . PRO A 1 460 ? -42.772 1.378 50.659 1.00 87.38 460 PRO A O 1
ATOM 3545 N N . ARG A 1 461 ? -43.286 3.143 51.932 1.00 90.19 461 ARG A N 1
ATOM 3546 C CA . ARG A 1 461 ? -42.958 4.160 50.916 1.00 90.19 461 ARG A CA 1
ATOM 3547 C C . ARG A 1 461 ? -41.488 4.136 50.496 1.00 90.19 461 ARG A C 1
ATOM 3549 O O . ARG A 1 461 ? -41.228 4.139 49.296 1.00 90.19 461 ARG A O 1
ATOM 3556 N N . TRP A 1 462 ? -40.540 4.047 51.438 1.00 90.25 462 TRP A N 1
ATOM 3557 C CA . TRP A 1 462 ? -39.111 3.950 51.077 1.00 90.25 462 TRP A CA 1
ATOM 3558 C C . TRP A 1 462 ? -38.837 2.684 50.257 1.00 90.25 462 TRP A C 1
ATOM 3560 O O . TRP A 1 462 ? -38.079 2.715 49.292 1.00 90.25 462 TRP A O 1
ATOM 3570 N N . PHE A 1 463 ? -39.498 1.579 50.616 1.00 90.06 463 PHE A N 1
ATOM 3571 C CA . PHE A 1 463 ? -39.328 0.295 49.951 1.00 90.06 463 PHE A CA 1
ATOM 3572 C C . PHE A 1 463 ? -39.909 0.323 48.534 1.00 90.06 463 PHE A C 1
ATOM 3574 O O . PHE A 1 463 ? -39.283 -0.189 47.610 1.00 90.06 463 PHE A O 1
ATOM 3581 N N . LYS A 1 464 ? -41.066 0.973 48.336 1.00 92.81 464 LYS A N 1
ATOM 3582 C CA . LYS A 1 464 ? -41.643 1.207 47.003 1.00 92.81 464 LYS A CA 1
ATOM 3583 C C . LYS A 1 464 ? -40.736 2.080 46.133 1.00 92.81 464 LYS A C 1
ATOM 3585 O O . LYS A 1 464 ? -40.551 1.737 44.971 1.00 92.81 464 LYS A O 1
ATOM 3590 N N . LEU A 1 465 ? -40.152 3.148 46.688 1.00 92.69 465 LEU A N 1
ATOM 3591 C CA . LEU A 1 465 ? -39.207 4.011 45.969 1.00 92.69 465 LEU A CA 1
ATOM 3592 C C . LEU A 1 465 ? -37.950 3.239 45.557 1.00 92.69 465 LEU A C 1
ATOM 3594 O O . LEU A 1 465 ? -37.615 3.213 44.377 1.00 92.69 465 LEU A O 1
ATOM 3598 N N . HIS A 1 466 ? -37.300 2.566 46.511 1.00 93.38 466 HIS A N 1
ATOM 3599 C CA . HIS A 1 466 ? -36.124 1.740 46.244 1.00 93.38 466 HIS A CA 1
ATOM 3600 C C . HIS A 1 466 ? -36.426 0.701 45.162 1.00 93.38 466 HIS A C 1
ATOM 3602 O O . HIS A 1 466 ? -35.747 0.661 44.143 1.00 93.38 466 HIS A O 1
ATOM 3608 N N . ARG A 1 467 ? -37.492 -0.089 45.336 1.00 93.75 467 ARG A N 1
ATOM 3609 C CA . ARG A 1 467 ? -37.878 -1.119 44.368 1.00 93.75 467 ARG A CA 1
ATOM 3610 C C . ARG A 1 467 ? -38.188 -0.527 42.994 1.00 93.75 467 ARG A C 1
ATOM 3612 O O . ARG A 1 467 ? -37.735 -1.076 42.001 1.00 93.75 467 ARG A O 1
ATOM 3619 N N . GLY A 1 468 ? -38.937 0.574 42.930 1.00 95.44 468 GLY A N 1
ATOM 3620 C CA . GLY A 1 468 ? -39.312 1.217 41.669 1.00 95.44 468 GLY A CA 1
ATOM 3621 C C . GLY A 1 468 ? -38.099 1.709 40.882 1.00 95.44 468 GLY A C 1
ATOM 3622 O O . GLY A 1 468 ? -37.961 1.378 39.709 1.00 95.44 468 GLY A O 1
ATOM 3623 N N . VAL A 1 469 ? -37.185 2.429 41.540 1.00 96.00 469 VAL A N 1
ATOM 3624 C CA . VAL A 1 469 ? -35.966 2.935 40.892 1.00 96.00 469 VAL A CA 1
ATOM 3625 C C . VAL A 1 469 ? -35.030 1.794 40.486 1.00 96.00 469 VAL A C 1
ATOM 3627 O O . VAL A 1 469 ? -34.483 1.832 39.389 1.00 96.00 469 VAL A O 1
ATOM 3630 N N . GLN A 1 470 ? -34.862 0.768 41.329 1.00 96.06 470 GLN A N 1
ATOM 3631 C CA . GLN A 1 470 ? -34.001 -0.377 41.007 1.00 96.06 470 GLN A CA 1
ATOM 3632 C C . GLN A 1 470 ? -34.538 -1.188 39.822 1.00 96.06 470 GLN A C 1
ATOM 3634 O O . GLN A 1 470 ? -33.767 -1.576 38.952 1.00 96.06 470 GLN A O 1
ATOM 3639 N N . VAL A 1 471 ? -35.856 -1.406 39.749 1.00 95.75 471 VAL A N 1
ATOM 3640 C CA . VAL A 1 471 ? -36.484 -2.094 38.609 1.00 95.75 471 VAL A CA 1
ATOM 3641 C C . VAL A 1 471 ? -36.344 -1.273 37.328 1.00 95.75 471 VAL A C 1
ATOM 3643 O O . VAL A 1 471 ? -36.003 -1.839 36.295 1.00 95.75 471 VAL A O 1
ATOM 3646 N N . LEU A 1 472 ? -36.549 0.048 37.389 1.00 97.12 472 LEU A N 1
ATOM 3647 C CA . LEU A 1 472 ? -36.355 0.923 36.230 1.00 97.12 472 LEU A CA 1
ATOM 3648 C C . LEU A 1 472 ? -34.898 0.905 35.746 1.00 97.12 472 LEU A C 1
ATOM 3650 O O . LEU A 1 472 ? -34.652 0.694 34.563 1.00 97.12 472 LEU A O 1
ATOM 3654 N N . GLY A 1 473 ? -33.940 1.079 36.661 1.00 97.50 473 GLY A N 1
ATOM 3655 C CA . GLY A 1 473 ? -32.515 1.049 36.333 1.00 97.50 473 GLY A CA 1
ATOM 3656 C C . GLY A 1 473 ? -32.084 -0.295 35.746 1.00 97.50 473 GLY A C 1
ATOM 3657 O O . GLY A 1 473 ? -31.413 -0.321 34.722 1.00 97.50 473 GLY A O 1
ATOM 3658 N N . LEU A 1 474 ? -32.519 -1.417 36.332 1.00 96.88 474 LEU A N 1
ATOM 3659 C CA . LEU A 1 474 ? -32.219 -2.748 35.797 1.00 96.88 474 LEU A CA 1
ATOM 3660 C C . LEU A 1 474 ? -32.869 -2.971 34.425 1.00 96.88 474 LEU A C 1
ATOM 3662 O O . LEU A 1 474 ? -32.248 -3.567 33.553 1.00 96.88 474 LEU A O 1
ATOM 3666 N N . GLY A 1 475 ? -34.086 -2.465 34.209 1.00 97.56 475 GLY A N 1
ATOM 3667 C CA . GLY A 1 475 ? -34.749 -2.517 32.906 1.00 97.56 475 GLY A CA 1
ATOM 3668 C C . GLY A 1 475 ? -33.927 -1.835 31.812 1.00 97.56 475 GLY A C 1
ATOM 3669 O O . GLY A 1 475 ? -33.706 -2.428 30.760 1.00 97.56 475 GLY A O 1
ATOM 3670 N N . LEU A 1 476 ? -33.399 -0.636 32.082 1.00 97.50 476 LEU A N 1
ATOM 3671 C CA . LEU A 1 476 ? -32.519 0.067 31.144 1.00 97.50 476 LEU A CA 1
ATOM 3672 C C . LEU A 1 476 ? -31.199 -0.683 30.904 1.00 97.50 476 LEU A C 1
ATOM 3674 O O . LEU A 1 476 ? -30.758 -0.753 29.759 1.00 97.50 476 LEU A O 1
ATOM 3678 N N . VAL A 1 477 ? -30.603 -1.297 31.936 1.00 97.06 477 VAL A N 1
ATOM 3679 C CA . VAL A 1 477 ? -29.414 -2.161 31.776 1.00 97.06 477 VAL A CA 1
ATOM 3680 C C . VAL A 1 477 ? -29.703 -3.334 30.841 1.00 97.06 477 VAL A C 1
ATOM 3682 O O . VAL A 1 477 ? -28.885 -3.629 29.975 1.00 97.06 477 VAL A O 1
ATOM 3685 N N . LEU A 1 478 ? -30.855 -3.995 30.986 1.00 95.69 478 LEU A N 1
ATOM 3686 C CA . LEU A 1 478 ? -31.229 -5.130 30.137 1.00 95.69 478 LEU A CA 1
ATOM 3687 C C . LEU A 1 478 ? -31.491 -4.703 28.688 1.00 95.69 478 LEU A C 1
ATOM 3689 O O . LEU A 1 478 ? -31.044 -5.386 27.770 1.00 95.69 478 LEU A O 1
ATOM 3693 N N . VAL A 1 479 ? -32.149 -3.557 28.473 1.00 96.12 479 VAL A N 1
ATOM 3694 C CA . VAL A 1 479 ? -32.324 -2.983 27.127 1.00 96.12 479 VAL A CA 1
ATOM 3695 C C . VAL A 1 479 ? -30.966 -2.662 26.506 1.00 96.12 479 VAL A C 1
ATOM 3697 O O . VAL A 1 479 ? -30.692 -3.074 25.384 1.00 96.12 479 VAL A O 1
ATOM 3700 N N . ALA A 1 480 ? -30.082 -1.991 27.246 1.00 94.00 480 ALA A N 1
ATOM 3701 C CA . ALA A 1 480 ? -28.744 -1.650 26.772 1.00 94.00 480 ALA A CA 1
ATOM 3702 C C . ALA A 1 480 ? -27.897 -2.893 26.464 1.00 94.00 480 ALA A C 1
ATOM 3704 O O . ALA A 1 480 ? -27.166 -2.915 25.474 1.00 94.00 480 ALA A O 1
ATOM 3705 N N . PHE A 1 481 ? -28.007 -3.941 27.284 1.00 90.81 481 PHE A N 1
ATOM 3706 C CA . PHE A 1 481 ? -27.366 -5.227 27.024 1.00 90.81 481 PHE A CA 1
ATOM 3707 C C . PHE A 1 481 ? -27.897 -5.876 25.748 1.00 90.81 481 PHE A C 1
ATOM 3709 O O . PHE A 1 481 ? -27.108 -6.385 24.964 1.00 90.81 481 PHE A O 1
ATOM 3716 N N . PHE A 1 482 ? -29.206 -5.821 25.501 1.00 89.75 482 PHE A N 1
ATOM 3717 C CA . PHE A 1 482 ? -29.784 -6.370 24.279 1.00 89.75 482 PHE A CA 1
ATOM 3718 C C . PHE A 1 482 ? -29.385 -5.570 23.030 1.00 89.75 482 PHE A C 1
ATOM 3720 O O . PHE A 1 482 ? -29.122 -6.164 21.990 1.00 89.75 482 PHE A O 1
ATOM 3727 N N . VAL A 1 483 ? -29.255 -4.242 23.127 1.00 87.19 483 VAL A N 1
ATOM 3728 C CA . VAL A 1 483 ? -28.680 -3.409 22.050 1.00 87.19 483 VAL A CA 1
ATOM 3729 C C . VAL A 1 483 ? -27.242 -3.840 21.739 1.00 87.19 483 VAL A C 1
ATOM 3731 O O . VAL A 1 483 ? -26.894 -4.012 20.578 1.00 87.19 483 VAL A O 1
ATOM 3734 N N . ALA A 1 484 ? -26.422 -4.091 22.761 1.00 84.56 484 ALA A N 1
ATOM 3735 C CA . ALA A 1 484 ? -25.067 -4.613 22.569 1.00 84.56 484 ALA A CA 1
ATOM 3736 C C . ALA A 1 484 ? -25.051 -6.038 21.989 1.00 84.56 484 ALA A C 1
ATOM 3738 O O . ALA A 1 484 ? -24.266 -6.340 21.098 1.00 84.56 484 ALA A O 1
ATOM 3739 N N . TYR A 1 485 ? -25.929 -6.914 22.479 1.00 83.00 485 TYR A N 1
ATOM 3740 C CA . TYR A 1 485 ? -26.013 -8.312 22.061 1.00 83.00 485 TYR A CA 1
ATOM 3741 C C . TYR A 1 485 ? -26.567 -8.483 20.641 1.00 83.00 485 TYR A C 1
ATOM 3743 O O . TYR A 1 485 ? -26.101 -9.330 19.893 1.00 83.00 485 TYR A O 1
ATOM 3751 N N . SER A 1 486 ? -27.540 -7.671 20.232 1.00 78.19 486 SER A N 1
ATOM 3752 C CA . SER A 1 486 ? -28.053 -7.688 18.852 1.00 78.19 486 SER A CA 1
ATOM 3753 C C . SER A 1 486 ? -27.005 -7.250 17.828 1.00 78.19 486 SER A C 1
ATOM 3755 O O . SER A 1 486 ? -27.105 -7.622 16.667 1.00 78.19 486 SER A O 1
ATOM 3757 N N . ASN A 1 487 ? -25.965 -6.544 18.275 1.00 73.12 487 ASN A N 1
ATOM 3758 C CA . ASN A 1 487 ? -24.806 -6.172 17.474 1.00 73.12 487 ASN A CA 1
ATOM 3759 C C . ASN A 1 487 ? -23.575 -6.985 17.903 1.00 73.12 487 ASN A C 1
ATOM 3761 O O . ASN A 1 487 ? -22.462 -6.475 17.876 1.00 73.12 487 ASN A O 1
ATOM 3765 N N . VAL A 1 488 ? -23.755 -8.245 18.336 1.00 66.50 488 VAL A N 1
ATOM 3766 C CA . VAL A 1 488 ? -22.675 -9.086 18.889 1.00 66.50 488 VAL A CA 1
ATOM 3767 C C . VAL A 1 488 ? -21.496 -9.222 17.924 1.00 66.50 488 VAL A C 1
ATOM 3769 O O . VAL A 1 488 ? -20.355 -9.202 18.367 1.00 66.50 488 VAL A O 1
ATOM 3772 N N . HIS A 1 489 ? -21.745 -9.300 16.617 1.00 55.47 489 HIS A N 1
ATOM 3773 C CA . HIS A 1 489 ? -20.685 -9.435 15.618 1.00 55.47 489 HIS A CA 1
ATOM 3774 C C . HIS A 1 489 ? -19.774 -8.200 15.571 1.00 55.47 489 HIS A C 1
ATOM 3776 O O . HIS A 1 489 ? -18.561 -8.349 15.494 1.00 55.47 489 HIS A O 1
ATOM 3782 N N . GLU A 1 490 ? -20.321 -6.996 15.746 1.00 55.09 490 GLU A N 1
ATOM 3783 C CA . GLU A 1 490 ? -19.540 -5.753 15.818 1.00 55.09 490 GLU A CA 1
ATOM 3784 C C . GLU A 1 490 ? -19.012 -5.475 17.235 1.00 55.09 490 GLU A C 1
ATOM 3786 O O . GLU A 1 490 ? -17.859 -5.101 17.428 1.00 55.09 490 GLU A O 1
ATOM 3791 N N . HIS A 1 491 ? -19.829 -5.710 18.262 1.00 54.41 491 HIS A N 1
ATOM 3792 C CA . HIS A 1 491 ? -19.494 -5.464 19.665 1.00 54.41 491 HIS A CA 1
ATOM 3793 C C . HIS A 1 491 ? -18.465 -6.481 20.210 1.00 54.41 491 HIS A C 1
ATOM 3795 O O . HIS A 1 491 ? -17.756 -6.194 21.183 1.00 54.41 491 HIS A O 1
ATOM 3801 N N . PHE A 1 492 ? -18.362 -7.680 19.621 1.00 49.81 492 PHE A N 1
ATOM 3802 C CA . PHE A 1 492 ? -17.431 -8.737 20.037 1.00 49.81 492 PHE A CA 1
ATOM 3803 C C . PHE A 1 492 ? -16.271 -9.006 19.061 1.00 49.81 492 PHE A C 1
ATOM 3805 O O . PHE A 1 492 ? -15.423 -9.827 19.421 1.00 49.81 492 PHE A O 1
ATOM 3812 N N . LYS A 1 493 ? -16.119 -8.263 17.948 1.00 44.78 493 LYS A N 1
ATOM 3813 C CA . LYS A 1 493 ? -14.841 -8.212 17.197 1.00 44.78 493 LYS A CA 1
ATOM 3814 C C . LYS A 1 493 ? -13.690 -7.875 18.186 1.00 44.78 493 LYS A C 1
ATOM 3816 O O . LYS A 1 493 ? -13.863 -7.053 19.097 1.00 44.78 493 LYS A O 1
ATOM 3821 N N . GLY A 1 494 ? -12.585 -8.633 18.140 1.00 44.38 494 GLY A N 1
ATOM 3822 C CA . GLY A 1 494 ? -11.451 -8.551 19.089 1.00 44.38 494 GLY A CA 1
ATOM 3823 C C . GLY A 1 494 ? -11.465 -9.515 20.298 1.00 44.38 494 GLY A C 1
ATOM 3824 O O . GLY A 1 494 ? -10.700 -9.333 21.247 1.00 44.38 494 GLY A O 1
ATOM 3825 N N . GLY A 1 495 ? -12.346 -10.524 20.312 1.00 43.16 495 GLY A N 1
ATOM 3826 C CA . GLY A 1 495 ? -12.297 -11.644 21.265 1.00 43.16 495 GLY A CA 1
ATOM 3827 C C . GLY A 1 495 ? -12.599 -11.308 22.740 1.00 43.16 495 GLY A C 1
ATOM 3828 O O . GLY A 1 495 ? -12.926 -10.181 23.125 1.00 43.16 495 GLY A O 1
ATOM 3829 N N . SER A 1 496 ? -12.505 -12.323 23.610 1.00 42.66 496 SER A N 1
ATOM 3830 C CA . SER A 1 496 ? -12.817 -12.262 25.054 1.00 42.66 496 SER A CA 1
ATOM 3831 C C . SER A 1 496 ? -11.770 -11.533 25.917 1.00 42.66 496 SER A C 1
ATOM 3833 O O . SER A 1 496 ? -11.873 -11.543 27.148 1.00 42.66 496 SER A O 1
ATOM 3835 N N . ALA A 1 497 ? -10.746 -10.934 25.299 1.00 47.19 497 ALA A N 1
ATOM 3836 C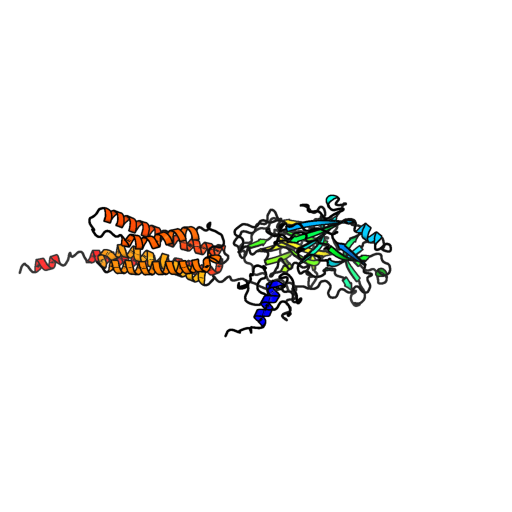 CA . ALA A 1 497 ? -9.634 -10.268 25.980 1.00 47.19 497 ALA A CA 1
ATOM 3837 C C . ALA A 1 497 ? -9.969 -8.843 26.462 1.00 47.19 497 ALA A C 1
ATOM 3839 O O . ALA A 1 497 ? -9.286 -8.319 27.345 1.00 47.19 497 ALA A O 1
ATOM 3840 N N . ASP A 1 498 ? -11.037 -8.227 25.946 1.00 70.19 498 ASP A N 1
ATOM 3841 C CA . ASP A 1 498 ? -11.434 -6.876 26.340 1.00 70.19 498 ASP A CA 1
ATOM 3842 C C . ASP A 1 498 ? -11.995 -6.829 27.776 1.00 70.19 498 ASP A C 1
ATOM 3844 O O . ASP A 1 498 ? -12.972 -7.500 28.142 1.00 70.19 498 ASP A O 1
ATOM 3848 N N . LEU A 1 499 ? -11.364 -5.995 28.606 1.00 81.44 499 LEU A N 1
ATOM 3849 C CA . LEU A 1 499 ? -11.707 -5.797 30.010 1.00 81.44 499 LEU A CA 1
ATOM 3850 C C . LEU A 1 499 ? -13.144 -5.280 30.180 1.00 81.44 499 LEU A C 1
ATOM 3852 O O . LEU A 1 499 ? -13.811 -5.693 31.128 1.00 81.44 499 LEU A O 1
ATOM 3856 N N . HIS A 1 500 ? -13.640 -4.440 29.260 1.00 89.25 500 HIS A N 1
ATOM 3857 C CA . HIS A 1 500 ? -15.016 -3.932 29.308 1.00 89.25 500 HIS A CA 1
ATOM 3858 C C . HIS A 1 500 ? -16.047 -5.066 29.189 1.00 89.25 500 HIS A C 1
ATOM 3860 O O . HIS A 1 500 ? -17.003 -5.138 29.966 1.00 89.25 500 HIS A O 1
ATOM 3866 N N . LYS A 1 501 ? -15.821 -6.005 28.260 1.00 83.31 501 LYS A N 1
ATOM 3867 C CA . LYS A 1 501 ? -16.714 -7.149 28.006 1.00 83.31 501 LYS A CA 1
ATOM 3868 C C . LYS A 1 501 ? -16.727 -8.117 29.198 1.00 83.31 501 LYS A C 1
ATOM 3870 O O . LYS A 1 501 ? -17.794 -8.544 29.651 1.00 83.31 501 LYS A O 1
ATOM 3875 N N . ARG A 1 502 ? -15.550 -8.415 29.771 1.00 84.94 502 ARG A N 1
ATOM 3876 C CA . ARG A 1 502 ? -15.407 -9.297 30.950 1.00 84.94 502 ARG A CA 1
ATOM 3877 C C . ARG A 1 502 ? -16.077 -8.711 32.190 1.00 84.94 502 ARG A C 1
ATOM 3879 O O . ARG A 1 502 ? -16.876 -9.389 32.836 1.00 84.94 502 ARG A O 1
ATOM 3886 N N . VAL A 1 503 ? -15.766 -7.455 32.512 1.00 90.69 503 VAL A N 1
ATOM 3887 C CA . VAL A 1 503 ? -16.354 -6.769 33.670 1.00 90.69 503 VAL A CA 1
ATOM 3888 C C . VAL A 1 503 ? -17.856 -6.584 33.459 1.00 90.69 503 VAL A C 1
ATOM 3890 O O . VAL A 1 503 ? -18.630 -6.907 34.357 1.00 90.69 503 VAL A O 1
ATOM 3893 N N . GLY A 1 504 ? -18.284 -6.165 32.266 1.00 90.62 504 GLY A N 1
ATOM 3894 C CA . GLY A 1 504 ? -19.695 -5.994 31.917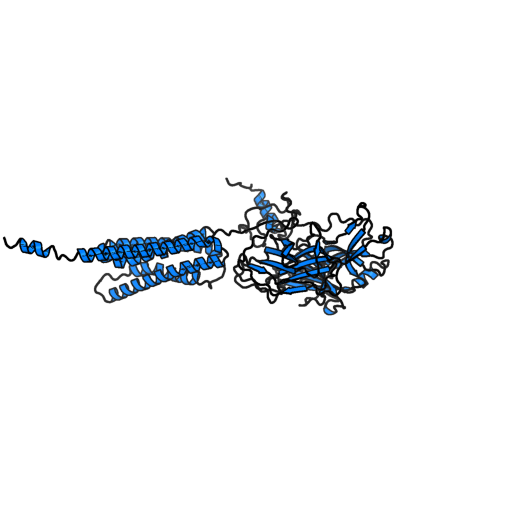 1.00 90.62 504 GLY A CA 1
ATOM 3895 C C . GLY A 1 504 ? -20.524 -7.265 32.100 1.00 90.62 504 GLY A C 1
ATOM 3896 O O . GLY A 1 504 ? -21.592 -7.216 32.709 1.00 90.62 504 GLY A O 1
ATOM 3897 N N . THR A 1 505 ? -20.003 -8.417 31.672 1.00 88.19 505 THR A N 1
ATOM 3898 C CA . THR A 1 505 ? -20.684 -9.712 31.844 1.00 88.19 505 THR A CA 1
ATOM 3899 C C . THR A 1 505 ? -20.877 -10.054 33.323 1.00 88.19 505 THR A C 1
ATOM 3901 O O . THR A 1 505 ? -21.984 -10.388 33.747 1.00 88.19 505 THR A O 1
ATOM 3904 N N . VAL A 1 506 ? -19.826 -9.906 34.139 1.00 91.88 506 VAL A N 1
ATOM 3905 C CA . VAL A 1 506 ? -19.906 -10.141 35.592 1.00 91.88 506 VAL A CA 1
ATOM 3906 C C . VAL A 1 506 ? -20.915 -9.194 36.246 1.00 91.88 506 VAL A C 1
ATOM 3908 O O . VAL A 1 506 ? -21.728 -9.624 37.065 1.00 91.88 506 VAL A O 1
ATOM 3911 N N . VAL A 1 507 ? -20.900 -7.915 35.866 1.00 95.19 507 VAL A N 1
ATOM 3912 C CA . VAL A 1 507 ? -21.818 -6.897 36.393 1.00 95.19 507 VAL A CA 1
ATOM 3913 C C . VAL A 1 507 ? -23.272 -7.241 36.082 1.00 95.19 507 VAL A C 1
ATOM 3915 O O . VAL A 1 507 ? -24.111 -7.162 36.978 1.00 95.19 507 VAL A O 1
ATOM 3918 N N . ILE A 1 508 ? -23.585 -7.675 34.861 1.00 93.88 508 ILE A N 1
ATOM 3919 C CA . ILE A 1 508 ? -24.957 -8.042 34.479 1.00 93.88 508 ILE A CA 1
ATOM 3920 C C . ILE A 1 508 ? -25.445 -9.265 35.254 1.00 93.88 508 ILE A C 1
ATOM 3922 O O . ILE A 1 508 ? -26.563 -9.247 35.775 1.00 93.88 508 ILE A O 1
ATOM 3926 N N . VAL A 1 509 ? -24.601 -10.290 35.412 1.00 93.81 509 VAL A N 1
ATOM 3927 C CA . VAL A 1 509 ? -24.933 -11.461 36.238 1.00 93.81 509 VAL A CA 1
ATOM 3928 C C . VAL A 1 509 ? -25.240 -11.029 37.674 1.00 93.81 509 VAL A C 1
ATOM 3930 O O . VAL A 1 509 ? -26.285 -11.384 38.221 1.00 93.81 509 VAL A O 1
ATOM 3933 N N . LEU A 1 510 ? -24.387 -10.196 38.278 1.00 94.19 510 LEU A N 1
ATOM 3934 C CA . LEU A 1 510 ? -24.621 -9.672 39.627 1.00 94.19 510 LEU A CA 1
ATOM 3935 C C . LEU A 1 510 ? -25.903 -8.834 39.717 1.00 94.19 510 LEU A C 1
ATOM 3937 O O . LEU A 1 510 ? -26.616 -8.931 40.718 1.00 94.19 510 LEU A O 1
ATOM 3941 N N . ALA A 1 511 ? -26.206 -8.029 38.696 1.00 94.81 511 ALA A N 1
ATOM 3942 C CA . ALA A 1 511 ? -27.386 -7.171 38.642 1.00 94.81 511 ALA A CA 1
ATOM 3943 C C . ALA A 1 511 ? -28.691 -7.979 38.605 1.00 94.81 511 ALA A C 1
ATOM 3945 O O . ALA A 1 511 ? -29.622 -7.647 39.337 1.00 94.81 511 ALA A O 1
ATOM 3946 N N . VAL A 1 512 ? -28.742 -9.068 37.829 1.00 94.38 512 VAL A N 1
ATOM 3947 C CA . VAL A 1 512 ? -29.903 -9.978 37.757 1.00 94.38 512 VAL A CA 1
ATOM 3948 C C . VAL A 1 512 ? -30.046 -10.814 39.032 1.00 94.38 512 VAL A C 1
ATOM 3950 O O . VAL A 1 512 ? -31.161 -11.061 39.498 1.00 94.38 512 VAL A O 1
ATOM 3953 N N . LEU A 1 513 ? -28.934 -11.201 39.662 1.00 93.81 513 LEU A N 1
ATOM 3954 C CA . LEU A 1 513 ? -28.965 -11.935 40.928 1.00 93.81 513 LEU A CA 1
ATOM 3955 C C . LEU A 1 513 ? -29.474 -11.088 42.106 1.00 93.81 513 LEU A C 1
ATOM 3957 O O . LEU A 1 513 ? -29.998 -11.656 43.065 1.00 93.81 513 LEU A O 1
ATOM 3961 N N . GLN A 1 514 ? -29.381 -9.751 42.062 1.00 94.31 514 GLN A N 1
ATOM 3962 C CA . GLN A 1 514 ? -29.900 -8.891 43.137 1.00 94.31 514 GLN A CA 1
ATOM 3963 C C . GLN A 1 514 ? -31.410 -9.047 43.394 1.00 94.31 514 GLN A C 1
ATOM 3965 O O . GLN A 1 514 ? -31.776 -9.330 44.541 1.00 94.31 514 GLN A O 1
ATOM 3970 N N . PRO A 1 515 ? -32.311 -8.879 42.404 1.00 92.81 515 PRO A N 1
ATOM 3971 C CA . PRO A 1 515 ? -33.743 -9.070 42.613 1.00 92.81 515 PRO A CA 1
ATOM 3972 C C . PRO A 1 515 ? -34.111 -10.533 42.896 1.00 92.81 515 PRO A C 1
ATOM 3974 O O . PRO A 1 515 ? -35.006 -10.768 43.706 1.00 92.81 515 PRO A O 1
ATOM 3977 N N . LEU A 1 516 ? -33.400 -11.510 42.315 1.00 90.44 516 LEU A N 1
ATOM 3978 C CA . LEU A 1 516 ? -33.604 -12.932 42.625 1.00 90.44 516 LEU A CA 1
ATOM 3979 C C . LEU A 1 516 ? -33.289 -13.229 44.097 1.00 90.44 516 LEU A C 1
ATOM 3981 O O . LEU A 1 516 ? -34.105 -13.813 44.806 1.00 90.44 516 LEU A O 1
ATOM 3985 N N . ASN A 1 517 ? -32.157 -12.738 44.605 1.00 90.69 517 ASN A N 1
ATOM 3986 C CA . ASN A 1 517 ? -31.815 -12.825 46.024 1.00 90.69 517 ASN A CA 1
ATOM 3987 C C . ASN A 1 517 ? -32.829 -12.070 46.911 1.00 90.69 517 ASN A C 1
ATOM 3989 O O . ASN A 1 517 ? -33.126 -12.495 48.029 1.00 90.69 517 ASN A O 1
ATOM 3993 N N . ALA A 1 518 ? -33.405 -10.968 46.418 1.00 88.62 518 ALA A N 1
ATOM 3994 C CA . ALA A 1 518 ? -34.469 -10.235 47.106 1.00 88.62 518 ALA A CA 1
ATOM 3995 C C . ALA A 1 518 ? -35.804 -10.983 47.188 1.00 88.62 518 ALA A C 1
ATOM 3997 O O . ALA A 1 518 ? -36.600 -10.677 48.078 1.00 88.62 518 ALA A O 1
ATOM 3998 N N . PHE A 1 519 ? -36.039 -11.978 46.333 1.00 88.75 519 PHE A N 1
ATOM 3999 C CA . PHE A 1 519 ? -37.212 -12.844 46.420 1.00 88.75 519 PHE A CA 1
ATOM 4000 C C . PHE A 1 519 ? -37.145 -13.778 47.638 1.00 88.75 519 PHE A C 1
ATOM 4002 O O . PHE A 1 519 ? -38.134 -13.951 48.344 1.00 88.75 519 PHE A O 1
ATOM 4009 N N . PHE A 1 520 ? -35.954 -14.284 4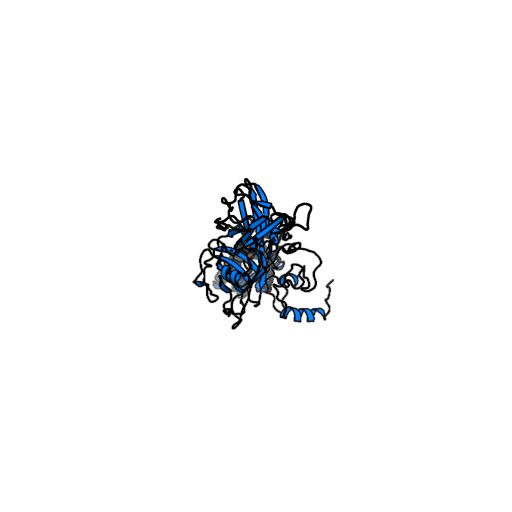7.971 1.00 88.88 520 PHE A N 1
ATOM 4010 C CA . PHE A 1 520 ? -35.716 -15.172 49.121 1.00 88.88 520 PHE A CA 1
ATOM 4011 C C . PHE A 1 520 ? -35.533 -14.432 50.452 1.00 88.88 520 PHE A C 1
ATOM 4013 O O . PHE A 1 520 ? -34.942 -14.941 51.405 1.00 88.88 520 PHE A O 1
ATOM 4020 N N . ARG A 1 521 ? -36.027 -13.197 50.527 1.00 89.56 521 ARG A N 1
ATOM 4021 C CA . ARG A 1 521 ? -35.877 -12.310 51.673 1.00 89.56 521 ARG A CA 1
ATOM 4022 C C . ARG A 1 521 ? -36.523 -12.923 52.935 1.00 89.56 521 ARG A C 1
ATOM 4024 O O . ARG A 1 521 ? -37.748 -12.986 52.999 1.00 89.56 521 ARG A O 1
ATOM 4031 N N . PRO A 1 522 ? -35.764 -13.217 54.014 1.00 90.38 522 PRO A N 1
ATOM 4032 C CA . PRO A 1 522 ? -36.358 -13.691 55.266 1.00 90.38 522 PRO A CA 1
ATOM 4033 C C . PRO A 1 522 ? -37.269 -12.619 55.882 1.00 90.38 522 PRO A C 1
ATOM 4035 O O . PRO A 1 522 ? -36.864 -11.450 55.976 1.00 90.38 522 PRO A O 1
ATOM 4038 N N . HIS A 1 523 ? -38.480 -13.006 56.294 1.00 86.81 523 HIS A N 1
ATOM 4039 C CA . HIS A 1 523 ? -39.493 -12.087 56.833 1.00 86.81 523 HIS A CA 1
ATOM 4040 C C . HIS A 1 523 ? -39.333 -11.806 58.332 1.00 86.81 523 HIS A C 1
ATOM 4042 O O . HIS A 1 523 ? -39.617 -10.687 58.765 1.00 86.81 523 HIS A O 1
ATOM 4048 N N . ASP A 1 524 ? -38.822 -12.767 59.108 1.00 86.38 524 ASP A N 1
ATOM 4049 C CA . ASP A 1 524 ? -38.520 -12.552 60.523 1.00 86.38 524 ASP A CA 1
ATOM 4050 C C . ASP A 1 524 ? -37.333 -11.590 60.670 1.00 86.38 524 ASP A C 1
ATOM 4052 O O . ASP A 1 524 ? -36.183 -11.923 60.366 1.00 86.38 524 ASP A O 1
ATOM 4056 N N . LYS A 1 525 ? -37.630 -10.379 61.153 1.00 78.94 525 LYS A N 1
ATOM 4057 C CA . LYS A 1 525 ? -36.657 -9.297 61.332 1.00 78.94 525 LYS A CA 1
ATOM 4058 C C . LYS A 1 525 ? -35.614 -9.596 62.420 1.00 78.94 525 LYS A C 1
ATOM 4060 O O . LYS A 1 525 ? -34.564 -8.956 62.402 1.00 78.94 525 LYS A O 1
ATOM 4065 N N . THR A 1 526 ? -35.886 -10.523 63.340 1.00 82.75 526 THR A N 1
ATOM 4066 C CA . THR A 1 526 ? -35.034 -10.816 64.504 1.00 82.75 526 THR A CA 1
ATOM 4067 C C . THR A 1 526 ? -34.048 -11.967 64.273 1.00 82.75 526 THR A C 1
ATOM 4069 O O . THR A 1 526 ? -32.997 -12.002 64.918 1.00 82.75 526 THR A O 1
ATOM 4072 N N . SER A 1 527 ? -34.325 -12.846 63.303 1.00 88.56 527 SER A N 1
ATOM 4073 C CA . SER A 1 527 ? -33.479 -13.999 62.966 1.00 88.56 527 SER A CA 1
ATOM 4074 C C . SER A 1 527 ? -32.036 -13.635 62.566 1.00 88.56 527 SER A C 1
ATOM 4076 O O . SER A 1 527 ? -31.767 -12.634 61.893 1.00 88.56 527 SER A O 1
ATOM 4078 N N . GLY A 1 528 ? -31.075 -14.498 62.918 1.00 88.56 528 GLY A N 1
ATOM 4079 C CA . GLY A 1 528 ? -29.684 -14.383 62.451 1.00 88.56 528 GLY A CA 1
ATOM 4080 C C . GLY A 1 528 ? -29.565 -14.464 60.922 1.00 88.56 528 GLY A C 1
ATOM 4081 O O . GLY A 1 528 ? -28.807 -13.708 60.315 1.00 88.56 528 GLY A O 1
ATOM 4082 N N . VAL A 1 529 ? -30.405 -15.293 60.290 1.00 88.62 529 VAL A N 1
ATOM 4083 C CA . VAL A 1 529 ? -30.487 -15.459 58.828 1.00 88.62 529 VAL A CA 1
ATOM 4084 C C . VAL A 1 529 ? -30.856 -14.143 58.136 1.00 88.62 529 VAL A C 1
ATOM 4086 O O . VAL A 1 529 ? -30.232 -13.762 57.146 1.00 88.62 529 VAL A O 1
ATOM 4089 N N . ARG A 1 530 ? -31.810 -13.382 58.691 1.00 90.75 530 ARG A N 1
ATOM 4090 C CA . ARG A 1 530 ? -32.171 -12.046 58.195 1.00 90.75 530 ARG A CA 1
ATOM 4091 C C . ARG A 1 530 ? -30.988 -11.085 58.198 1.00 90.75 530 ARG A C 1
ATOM 4093 O O . ARG A 1 530 ? -30.849 -10.307 57.252 1.00 90.75 530 ARG A O 1
ATOM 4100 N N . LYS A 1 531 ? -30.167 -11.103 59.252 1.00 89.94 531 LYS A N 1
ATOM 4101 C CA . LYS A 1 531 ? -28.994 -10.223 59.372 1.00 89.94 531 LYS A CA 1
ATOM 4102 C C . LYS A 1 531 ? -27.949 -10.565 58.311 1.00 89.94 531 LYS A C 1
ATOM 4104 O O . LYS A 1 531 ? -27.511 -9.661 57.604 1.00 89.94 531 LYS A O 1
ATOM 4109 N N . VAL A 1 532 ? -27.625 -11.851 58.144 1.00 91.69 532 VAL A N 1
ATOM 4110 C CA . VAL A 1 532 ? -26.682 -12.328 57.114 1.00 91.69 532 VAL A CA 1
ATOM 4111 C C . VAL A 1 532 ? -27.169 -11.952 55.717 1.00 91.69 532 VAL A C 1
ATOM 4113 O O . VAL A 1 532 ? -26.434 -11.311 54.966 1.00 91.69 532 VAL A O 1
ATOM 4116 N N . TRP A 1 533 ? -28.432 -12.253 55.397 1.00 94.25 533 TRP A N 1
ATOM 4117 C CA . TRP A 1 533 ? -29.039 -11.893 54.116 1.00 94.25 533 TRP A CA 1
ATOM 4118 C C . TRP A 1 533 ? -28.990 -10.379 53.864 1.00 94.25 533 TRP A C 1
ATOM 4120 O O . TRP A 1 533 ? -28.620 -9.936 52.779 1.00 94.25 533 TRP A O 1
ATOM 4130 N N . SER A 1 534 ? -29.314 -9.566 54.878 1.00 89.75 534 SER A N 1
ATOM 4131 C CA . SER A 1 534 ? -29.315 -8.105 54.752 1.00 89.75 534 SER A CA 1
ATOM 4132 C C . SER A 1 534 ? -27.921 -7.543 54.482 1.00 89.75 534 SER A C 1
ATOM 4134 O O . SER A 1 534 ? -27.801 -6.570 53.738 1.00 89.75 534 SER A O 1
ATOM 4136 N N . THR A 1 535 ? -26.884 -8.126 55.085 1.00 91.69 535 THR A N 1
ATOM 4137 C CA . THR A 1 535 ? -25.493 -7.748 54.821 1.00 91.69 535 THR A CA 1
ATOM 4138 C C . THR A 1 535 ? -25.084 -8.172 53.416 1.00 91.69 535 THR A C 1
ATOM 4140 O O . THR A 1 535 ? -24.597 -7.337 52.662 1.00 91.69 535 THR A O 1
ATOM 4143 N N . ALA A 1 536 ? -25.348 -9.423 53.030 1.00 92.19 536 ALA A N 1
ATOM 4144 C CA . ALA A 1 536 ? -24.993 -9.950 51.715 1.00 92.19 536 ALA A CA 1
ATOM 4145 C C . ALA A 1 536 ? -25.656 -9.159 50.576 1.00 92.19 536 ALA A C 1
ATOM 4147 O O . ALA A 1 536 ? -24.965 -8.679 49.682 1.00 92.19 536 ALA A O 1
ATOM 4148 N N . HIS A 1 537 ? -26.976 -8.949 50.636 1.00 93.44 537 HIS A N 1
ATOM 4149 C CA . HIS A 1 537 ? -27.713 -8.176 49.631 1.00 93.44 537 HIS A CA 1
ATOM 4150 C C . HIS A 1 537 ? -27.169 -6.747 49.497 1.00 93.44 537 HIS A C 1
ATOM 4152 O O . HIS A 1 537 ? -26.959 -6.260 48.389 1.00 93.44 537 HIS A O 1
ATOM 4158 N N . ARG A 1 538 ? -26.858 -6.088 50.623 1.00 92.00 538 ARG A N 1
ATOM 4159 C CA . ARG A 1 538 ? -26.274 -4.741 50.604 1.00 92.00 538 ARG A CA 1
ATOM 4160 C C . ARG A 1 538 ? -24.871 -4.735 49.994 1.00 92.00 538 ARG A C 1
ATOM 4162 O O . ARG A 1 538 ? -24.582 -3.870 49.175 1.00 92.00 538 ARG A O 1
ATOM 4169 N N . SER A 1 539 ? -24.008 -5.663 50.401 1.00 91.44 539 SER A N 1
ATOM 4170 C CA . SER A 1 539 ? -22.620 -5.722 49.936 1.00 91.44 539 SER A CA 1
ATOM 4171 C C . SER A 1 539 ? -22.539 -6.039 48.446 1.00 91.44 539 SER A C 1
ATOM 4173 O O . SER A 1 539 ? -21.902 -5.293 47.708 1.00 91.44 539 SER A O 1
ATOM 4175 N N . PHE A 1 540 ? -23.238 -7.078 47.977 1.00 93.19 540 PHE A N 1
ATOM 4176 C CA . PHE A 1 540 ? -23.262 -7.412 46.552 1.00 93.19 540 PHE A CA 1
ATOM 4177 C C . PHE A 1 540 ? -23.912 -6.309 45.709 1.00 93.19 540 PHE A C 1
ATOM 4179 O O . PHE A 1 540 ? -23.437 -6.037 44.609 1.00 93.19 540 PHE A O 1
ATOM 4186 N N . GLY A 1 541 ? -24.938 -5.627 46.233 1.00 94.12 541 GLY A N 1
ATOM 4187 C CA . GLY A 1 541 ? -25.535 -4.466 45.574 1.00 94.12 541 GLY A CA 1
ATOM 4188 C C . GLY A 1 541 ? -24.530 -3.331 45.346 1.00 94.12 541 GLY A C 1
ATOM 4189 O O . GLY A 1 541 ? -24.425 -2.826 44.232 1.00 94.12 541 GLY A O 1
ATOM 4190 N N . TRP A 1 542 ? -23.741 -2.964 46.361 1.00 94.44 542 TRP A N 1
ATOM 4191 C CA . TRP A 1 542 ? -22.723 -1.913 46.218 1.00 94.44 542 TRP A CA 1
ATOM 4192 C C . TRP A 1 542 ? -21.545 -2.320 45.334 1.00 94.44 542 TRP A C 1
ATOM 4194 O O . TRP A 1 542 ? -21.084 -1.499 44.545 1.00 94.44 542 TRP A O 1
ATOM 4204 N N . VAL A 1 543 ? -21.089 -3.575 45.415 1.00 95.62 543 VAL A N 1
ATOM 4205 C CA . VAL A 1 543 ? -20.060 -4.103 44.501 1.00 95.62 543 VAL A CA 1
ATOM 4206 C C . VAL A 1 543 ? -20.536 -3.998 43.052 1.00 95.62 543 VAL A C 1
ATOM 4208 O O . VAL A 1 543 ? -19.801 -3.505 42.202 1.00 95.62 543 VAL A O 1
ATOM 4211 N N . CYS A 1 544 ? -21.783 -4.391 42.785 1.00 95.94 544 CYS A N 1
ATOM 4212 C CA . CYS A 1 544 ? -22.388 -4.299 41.461 1.00 95.94 544 CYS A CA 1
ATOM 4213 C C . CYS A 1 544 ? -22.428 -2.847 40.946 1.00 95.94 544 CYS A C 1
ATOM 4215 O O . CYS A 1 544 ? -21.980 -2.580 39.835 1.00 95.94 544 CYS A O 1
ATOM 4217 N N . VAL A 1 545 ? -22.866 -1.894 41.781 1.00 96.06 545 VAL A N 1
ATOM 4218 C CA . VAL A 1 545 ? -22.887 -0.459 41.434 1.00 96.06 545 VAL A CA 1
ATOM 4219 C C . VAL A 1 545 ? -21.491 0.077 41.102 1.00 96.06 545 VAL A C 1
ATOM 4221 O O . VAL A 1 545 ? -21.325 0.754 40.090 1.00 96.06 545 VAL A O 1
ATOM 4224 N N . ILE A 1 546 ? -20.482 -0.228 41.924 1.00 96.06 546 ILE A N 1
ATOM 4225 C CA . ILE A 1 546 ? -19.108 0.259 41.715 1.00 96.06 546 ILE A CA 1
ATOM 4226 C C . ILE A 1 546 ? -18.532 -0.296 40.412 1.00 96.06 546 ILE A C 1
ATOM 4228 O O . ILE A 1 546 ? -17.997 0.463 39.605 1.00 96.06 546 ILE A O 1
ATOM 4232 N N . LEU A 1 547 ? -18.665 -1.606 40.189 1.00 96.12 547 LEU A N 1
ATOM 4233 C CA . LEU A 1 547 ? -18.170 -2.239 38.970 1.00 96.12 547 LEU A CA 1
ATOM 4234 C C . LEU A 1 547 ? -18.876 -1.691 37.723 1.00 96.12 547 LEU A C 1
ATOM 4236 O O . LEU A 1 547 ? -18.209 -1.439 36.725 1.00 96.12 547 LEU A O 1
ATOM 4240 N N . GLY A 1 548 ? -20.185 -1.430 37.789 1.00 96.44 548 GLY A N 1
ATOM 4241 C CA . GLY A 1 548 ? -20.928 -0.802 36.696 1.00 96.44 548 GLY A CA 1
ATOM 4242 C C . GLY A 1 548 ? -20.424 0.603 36.348 1.00 96.44 548 GLY A C 1
ATOM 4243 O O . GLY A 1 548 ? -20.189 0.891 35.178 1.00 96.44 548 GLY A O 1
ATOM 4244 N N . ILE A 1 549 ? -20.165 1.451 37.353 1.00 96.81 549 ILE A N 1
ATOM 4245 C CA . ILE A 1 549 ? -19.599 2.797 37.141 1.00 96.81 549 ILE A CA 1
ATOM 4246 C C . ILE A 1 549 ? -18.207 2.719 36.505 1.00 96.81 549 ILE A C 1
ATOM 4248 O O . ILE A 1 549 ? -17.920 3.478 35.583 1.00 96.81 549 ILE A O 1
ATOM 4252 N N . VAL A 1 550 ? -17.348 1.807 36.975 1.00 95.25 550 VAL A N 1
ATOM 4253 C CA . VAL A 1 550 ? -15.991 1.608 36.429 1.00 95.25 550 VAL A CA 1
ATOM 4254 C C . VAL A 1 550 ? -16.034 1.069 34.998 1.00 95.25 550 VAL A C 1
ATOM 4256 O O . VAL A 1 550 ? -15.163 1.400 34.193 1.00 95.25 550 VAL A O 1
ATOM 4259 N N . ASN A 1 551 ? -17.051 0.280 34.653 1.00 95.44 551 ASN A N 1
ATOM 4260 C CA . ASN A 1 551 ? -17.158 -0.321 33.332 1.00 95.44 551 ASN A CA 1
ATOM 4261 C C . ASN A 1 551 ? -17.486 0.691 32.218 1.00 95.44 551 ASN A C 1
ATOM 4263 O O . ASN A 1 551 ? -17.071 0.483 31.078 1.00 95.44 551 ASN A O 1
ATOM 4267 N N . CYS A 1 552 ? -18.175 1.797 32.528 1.00 93.50 552 CYS A N 1
ATOM 4268 C CA . CYS A 1 552 ? -18.518 2.839 31.549 1.00 93.50 552 CYS A CA 1
ATOM 4269 C C . CYS A 1 552 ? -17.265 3.504 30.918 1.00 93.50 552 CYS A C 1
ATOM 4271 O O . CYS A 1 552 ? -17.150 3.504 29.691 1.00 93.50 552 CYS A O 1
ATOM 4273 N N . PRO A 1 553 ? -16.276 3.996 31.697 1.00 91.06 553 PRO A N 1
ATOM 4274 C CA . PRO A 1 553 ? -14.983 4.450 31.177 1.00 91.06 553 PRO A CA 1
ATOM 4275 C C . PRO A 1 553 ? -14.227 3.421 30.336 1.00 91.06 553 PRO A C 1
ATOM 4277 O O . PRO A 1 553 ? -13.538 3.803 29.392 1.00 91.06 553 PRO A O 1
ATOM 4280 N N . LEU A 1 554 ? -14.321 2.128 30.672 1.00 89.12 554 LEU A N 1
ATOM 4281 C CA . LEU A 1 554 ? -13.666 1.073 29.893 1.00 89.12 554 LEU A CA 1
ATOM 4282 C C . LEU A 1 554 ? -14.265 0.974 28.485 1.00 89.12 554 LEU A C 1
ATOM 4284 O O . LEU A 1 554 ? -13.506 0.907 27.523 1.00 89.12 554 LEU A O 1
ATOM 4288 N N . GLY A 1 555 ? -15.593 1.065 28.360 1.00 85.88 555 GLY A N 1
ATOM 4289 C CA . GLY A 1 555 ? -16.277 1.072 27.063 1.00 85.88 555 GLY A CA 1
ATOM 4290 C C . GLY A 1 555 ? -15.922 2.298 26.216 1.00 85.88 555 GLY A C 1
ATOM 4291 O O . GLY A 1 555 ? -15.569 2.163 25.049 1.00 85.88 555 GLY A O 1
ATOM 4292 N N . MET A 1 556 ? -15.902 3.496 26.817 1.00 84.88 556 MET A N 1
ATOM 4293 C CA . MET A 1 556 ? -15.497 4.725 26.111 1.00 84.88 556 MET A CA 1
ATOM 4294 C C . MET A 1 556 ? -14.031 4.685 25.655 1.00 84.88 556 MET A C 1
ATOM 4296 O O . MET A 1 556 ? -13.720 5.131 24.556 1.00 84.88 556 MET A O 1
ATOM 4300 N N . LYS A 1 557 ? -13.119 4.116 26.458 1.00 78.62 557 LYS A N 1
ATOM 4301 C CA . LYS A 1 557 ? -11.726 3.881 26.033 1.00 78.62 557 LYS A CA 1
ATOM 4302 C C . LYS A 1 557 ? -11.632 2.870 24.891 1.00 78.62 557 LYS A C 1
ATOM 4304 O O . LYS A 1 557 ? -10.775 3.036 24.030 1.00 78.62 557 LYS A O 1
ATOM 4309 N N . GLY A 1 558 ? -12.497 1.855 24.876 1.00 71.50 558 GLY A N 1
ATOM 4310 C CA . GLY A 1 558 ? -12.646 0.938 23.746 1.00 71.50 558 GLY A CA 1
ATOM 4311 C C . GLY A 1 558 ? -13.026 1.678 22.462 1.00 71.50 558 GLY A C 1
ATOM 4312 O O . GLY A 1 558 ? -12.350 1.520 21.454 1.00 71.50 558 GLY A O 1
ATOM 4313 N N . ALA A 1 559 ? -14.015 2.575 22.526 1.00 70.38 559 ALA A N 1
ATOM 4314 C CA . ALA A 1 559 ? -14.409 3.404 21.383 1.00 70.38 559 ALA A CA 1
ATOM 4315 C C . ALA A 1 559 ? -13.271 4.326 20.896 1.00 70.38 559 ALA A C 1
ATOM 4317 O O . ALA A 1 559 ? -13.032 4.434 19.700 1.00 70.38 559 ALA A O 1
ATOM 4318 N N . VAL A 1 560 ? -12.501 4.941 21.799 1.00 62.94 560 VAL A N 1
ATOM 4319 C CA . VAL A 1 560 ? -11.326 5.745 21.403 1.00 62.94 560 VAL A CA 1
ATOM 4320 C C . VAL A 1 560 ? -10.273 4.890 20.688 1.00 62.94 560 VAL A C 1
ATOM 4322 O O . VAL A 1 560 ? -9.740 5.315 19.668 1.00 62.94 560 VAL A O 1
ATOM 4325 N N . ARG A 1 561 ? -9.996 3.676 21.184 1.00 58.41 561 ARG A N 1
ATOM 4326 C CA . ARG A 1 561 ? -9.058 2.734 20.541 1.00 58.41 561 ARG A CA 1
ATOM 4327 C C . ARG A 1 561 ? -9.530 2.259 19.168 1.00 58.41 561 ARG A C 1
ATOM 4329 O O . ARG A 1 561 ? -8.687 1.925 18.348 1.00 58.41 561 ARG A O 1
ATOM 4336 N N . ALA A 1 562 ? -10.841 2.254 18.937 1.00 54.41 562 ALA A N 1
ATOM 4337 C CA . ALA A 1 562 ? -11.464 1.924 17.660 1.00 54.41 562 ALA A CA 1
ATOM 4338 C C . ALA A 1 562 ? -11.544 3.122 16.685 1.00 54.41 562 ALA A C 1
ATOM 4340 O O . ALA A 1 562 ? -12.222 3.031 15.667 1.00 54.41 562 ALA A O 1
ATOM 4341 N N . GLY A 1 563 ? -10.882 4.248 16.988 1.00 50.56 563 GLY A N 1
ATOM 4342 C CA . GLY A 1 563 ? -10.768 5.401 16.084 1.00 50.56 563 GLY A CA 1
ATOM 4343 C C . GLY A 1 563 ? -11.783 6.529 16.308 1.00 50.56 563 GLY A C 1
ATOM 4344 O O . GLY A 1 563 ? -11.699 7.556 15.648 1.00 50.56 563 GLY A O 1
ATOM 4345 N N . TYR A 1 564 ? -12.699 6.420 17.279 1.00 58.12 564 TYR A N 1
ATOM 4346 C CA . TYR A 1 564 ? -13.763 7.418 17.512 1.00 58.12 564 TYR A CA 1
ATOM 4347 C C . TYR A 1 564 ? -13.339 8.610 18.408 1.00 58.12 564 TYR A C 1
ATOM 4349 O O . TYR A 1 564 ? -14.171 9.196 19.102 1.00 58.12 564 TYR A O 1
ATOM 4357 N N . ALA A 1 565 ? -12.048 8.955 18.476 1.00 52.78 565 ALA A N 1
ATOM 4358 C CA . ALA A 1 565 ? -11.481 9.803 19.536 1.00 52.78 565 ALA A CA 1
ATOM 4359 C C . ALA A 1 565 ? -12.169 11.176 19.713 1.00 52.78 565 ALA A C 1
ATOM 4361 O O . ALA A 1 565 ? -12.476 11.563 20.844 1.00 52.78 565 ALA A O 1
ATOM 4362 N N . THR A 1 566 ? -12.457 11.886 18.619 1.00 54.50 566 THR A N 1
ATOM 4363 C CA . THR A 1 566 ? -13.118 13.206 18.627 1.00 54.50 566 THR A CA 1
ATOM 4364 C C . THR A 1 566 ? -14.607 13.104 18.976 1.00 54.50 566 THR A C 1
ATOM 4366 O O . THR A 1 566 ? -15.126 13.902 19.759 1.00 54.50 566 THR A O 1
ATOM 4369 N N . ASN A 1 567 ? -15.279 12.050 18.509 1.00 61.84 567 ASN A N 1
ATOM 4370 C CA . ASN A 1 567 ? -16.718 11.842 18.684 1.00 61.84 567 ASN A CA 1
ATOM 4371 C C . ASN A 1 567 ? -17.124 11.233 20.036 1.00 61.84 567 ASN A C 1
ATOM 4373 O O . ASN A 1 567 ? -18.311 11.181 20.351 1.00 61.84 567 ASN A O 1
ATOM 4377 N N . VAL A 1 568 ? -16.174 10.815 20.881 1.00 72.88 568 VAL A N 1
ATOM 4378 C CA . VAL A 1 568 ? -16.454 10.268 22.228 1.00 72.88 568 VAL A CA 1
ATOM 4379 C C . VAL A 1 568 ? -16.429 11.349 23.325 1.00 72.88 568 VAL A C 1
ATOM 4381 O O . VAL A 1 568 ? -16.939 11.126 24.425 1.00 72.88 568 VAL A O 1
ATOM 4384 N N . GLY A 1 569 ? -15.893 12.548 23.061 1.00 79.31 569 GLY A N 1
ATOM 4385 C CA . GLY A 1 569 ? -15.711 13.598 24.078 1.00 79.31 569 GLY A CA 1
ATOM 4386 C C . GLY A 1 569 ? -16.997 14.003 24.815 1.00 79.31 569 GLY A C 1
ATOM 4387 O O . GLY A 1 569 ? -17.004 14.172 26.036 1.00 79.31 569 GLY A O 1
ATOM 4388 N N . TRP A 1 570 ? -18.125 14.079 24.108 1.00 85.69 570 TRP A N 1
ATOM 4389 C CA . TRP A 1 570 ? -19.412 14.439 24.708 1.00 85.69 570 TRP A CA 1
ATOM 4390 C C . TRP A 1 570 ? -19.989 13.331 25.615 1.00 85.69 570 TRP A C 1
ATOM 4392 O O . TRP A 1 570 ? -20.684 13.645 26.584 1.00 85.69 570 TRP A O 1
ATOM 4402 N N . LEU A 1 571 ? -19.653 12.052 25.385 1.00 87.75 571 LEU A N 1
ATOM 4403 C CA . LEU A 1 571 ? -20.026 10.942 26.276 1.00 87.75 571 LEU A CA 1
ATOM 4404 C C . LEU A 1 571 ? -19.278 11.017 27.615 1.00 87.75 571 LEU A C 1
ATOM 4406 O O . LEU A 1 571 ? -19.875 10.763 28.663 1.00 87.75 571 LEU A O 1
ATOM 4410 N N . TRP A 1 572 ? -18.008 11.442 27.612 1.00 89.56 572 TRP A N 1
ATOM 4411 C CA . TRP A 1 572 ? -17.259 11.720 28.846 1.00 89.56 572 TRP A CA 1
ATOM 4412 C C . TRP A 1 572 ? -17.878 12.867 29.647 1.00 89.56 572 TRP A C 1
ATOM 4414 O O . TRP A 1 572 ? -17.979 12.784 30.878 1.00 89.56 572 TRP A O 1
ATOM 4424 N N . SER A 1 573 ? -18.344 13.909 28.957 1.00 92.12 573 SER A N 1
ATOM 4425 C CA . SER A 1 573 ? -19.091 15.010 29.569 1.00 92.12 573 SER A CA 1
ATOM 4426 C C . SER A 1 573 ? -20.414 14.526 30.167 1.00 92.12 573 SER A C 1
ATOM 4428 O O . SER A 1 573 ? -20.708 14.842 31.320 1.00 92.12 573 SER A O 1
ATOM 4430 N N . ALA A 1 574 ? -21.176 13.695 29.447 1.00 93.31 574 ALA A N 1
ATOM 4431 C CA . ALA A 1 574 ? -22.423 13.107 29.940 1.00 93.31 574 ALA A CA 1
ATOM 4432 C C . ALA A 1 574 ? -22.202 12.210 31.172 1.00 93.31 574 ALA A C 1
ATOM 4434 O O . ALA A 1 574 ? -22.931 12.323 32.158 1.00 93.31 574 ALA A O 1
ATOM 4435 N N . PHE A 1 575 ? -21.166 11.366 31.155 1.00 95.31 575 PHE A N 1
ATOM 4436 C CA . PHE A 1 575 ? -20.763 10.533 32.292 1.00 95.31 575 PHE A CA 1
ATOM 4437 C C . PHE A 1 575 ? -20.406 11.377 33.523 1.00 95.31 575 PHE A C 1
ATOM 4439 O O . PHE A 1 575 ? -20.905 11.130 34.624 1.00 95.31 575 PHE A O 1
ATOM 4446 N N . SER A 1 576 ? -19.579 12.407 33.336 1.00 94.38 576 SER A N 1
ATOM 4447 C CA . SER A 1 576 ? -19.144 13.296 34.419 1.00 94.38 576 SER A CA 1
ATOM 4448 C C . SER A 1 576 ? -20.322 14.072 35.006 1.00 94.38 576 SER A C 1
ATOM 4450 O O . SER A 1 576 ? -20.492 14.124 36.225 1.00 94.38 576 SER A O 1
ATOM 4452 N N . PHE A 1 577 ? -21.186 14.609 34.143 1.00 95.88 577 PHE A N 1
ATOM 4453 C CA . PHE A 1 577 ? -22.406 15.300 34.546 1.00 95.88 577 PHE A CA 1
ATOM 4454 C C . PHE A 1 577 ? -23.342 14.383 35.344 1.00 95.88 577 PHE A C 1
ATOM 4456 O O . PHE A 1 577 ? -23.800 14.759 36.423 1.00 95.88 577 PHE A O 1
ATOM 4463 N N . ALA A 1 578 ? -23.559 13.149 34.878 1.00 95.94 578 ALA A N 1
ATOM 4464 C CA . ALA A 1 578 ? -24.367 12.150 35.570 1.00 95.94 578 ALA A CA 1
ATOM 4465 C C . ALA A 1 578 ? -23.846 11.856 36.991 1.00 95.94 578 ALA A C 1
ATOM 4467 O O . ALA A 1 578 ? -24.621 11.871 37.950 1.00 95.94 578 ALA A O 1
ATOM 4468 N N . LEU A 1 579 ? -22.533 11.664 37.160 1.00 95.12 579 LEU A N 1
ATOM 4469 C CA . LEU A 1 579 ? -21.933 11.446 38.482 1.00 95.12 579 LEU A CA 1
ATOM 4470 C C . LEU A 1 579 ? -22.084 12.657 39.410 1.00 95.12 579 LEU A C 1
ATOM 4472 O O . LEU A 1 579 ? -22.404 12.484 40.589 1.00 95.12 579 LEU A O 1
ATOM 4476 N N . VAL A 1 580 ? -21.902 13.875 38.890 1.00 95.19 580 VAL A N 1
ATOM 4477 C CA . VAL A 1 580 ? -22.103 15.112 39.661 1.00 95.19 580 VAL A CA 1
ATOM 4478 C C . VAL A 1 580 ? -23.559 15.235 40.106 1.00 95.19 580 VAL A C 1
ATOM 4480 O O . VAL A 1 580 ? -23.818 15.460 41.290 1.00 95.19 580 VAL A O 1
ATOM 4483 N N . CYS A 1 581 ? -24.518 15.021 39.202 1.00 94.31 581 CYS A N 1
ATOM 4484 C CA . CYS A 1 581 ? -25.943 15.029 39.530 1.00 94.31 581 CYS A CA 1
ATOM 4485 C C . CYS A 1 581 ? -26.285 14.006 40.618 1.00 94.31 581 CYS A C 1
ATOM 4487 O O . CYS A 1 581 ? -27.003 14.332 41.566 1.00 94.31 581 CYS A O 1
ATOM 4489 N N . MET A 1 582 ? -25.744 12.789 40.523 1.00 94.06 582 MET A N 1
ATOM 4490 C CA . MET A 1 582 ? -25.938 11.747 41.531 1.00 94.06 582 MET A CA 1
ATOM 4491 C C . MET A 1 582 ? -25.377 12.173 42.891 1.00 94.06 582 MET A C 1
ATOM 4493 O O . MET A 1 582 ? -26.079 12.107 43.904 1.00 94.06 582 MET A O 1
ATOM 4497 N N . PHE A 1 583 ? -24.141 12.672 42.920 1.00 92.25 583 PHE A N 1
ATOM 4498 C CA . PHE A 1 583 ? -23.478 13.116 44.143 1.00 92.25 583 PHE A CA 1
ATOM 4499 C C . PHE A 1 583 ? -24.238 14.257 44.830 1.00 92.25 583 PHE A C 1
ATOM 4501 O O . PHE A 1 583 ? -24.521 14.190 46.030 1.00 92.25 583 PHE A O 1
ATOM 4508 N N . VAL A 1 584 ? -24.650 15.268 44.059 1.00 92.19 584 VAL A N 1
ATOM 4509 C CA . VAL A 1 584 ? -25.464 16.388 44.547 1.00 92.19 584 VAL A CA 1
ATOM 4510 C C . VAL A 1 584 ? -26.804 15.889 45.090 1.00 92.19 584 VAL A C 1
ATOM 4512 O O . VAL A 1 584 ? -27.194 16.277 46.194 1.00 92.19 584 VAL A O 1
ATOM 4515 N N . ALA A 1 585 ? -27.486 14.982 44.382 1.00 90.56 585 ALA A N 1
ATOM 4516 C CA . ALA A 1 585 ? -28.745 14.405 44.845 1.00 90.56 585 ALA A CA 1
ATOM 4517 C C . ALA A 1 585 ? -28.580 13.685 46.195 1.00 90.56 585 ALA A C 1
ATOM 4519 O O . ALA A 1 585 ? -29.368 13.908 47.117 1.00 90.56 585 ALA A O 1
ATOM 4520 N N . VAL A 1 586 ? -27.531 12.875 46.358 1.00 88.69 586 VAL A N 1
ATOM 4521 C CA . VAL A 1 586 ? -27.243 12.172 47.619 1.00 88.69 586 VAL A CA 1
ATOM 4522 C C . VAL A 1 586 ? -26.940 13.151 48.758 1.00 88.69 586 VAL A C 1
ATOM 4524 O O . VAL A 1 586 ? -27.471 12.975 49.860 1.00 88.69 586 VAL A O 1
ATOM 4527 N N . ILE A 1 587 ? -26.160 14.210 48.509 1.00 88.44 587 ILE A N 1
ATOM 4528 C CA . ILE A 1 587 ? -25.871 15.253 49.509 1.00 88.44 587 ILE A CA 1
ATOM 4529 C C . ILE A 1 587 ? -27.149 15.966 49.943 1.00 88.44 587 ILE A C 1
ATOM 4531 O O . ILE A 1 587 ? -27.407 16.077 51.144 1.00 88.44 587 ILE A O 1
ATOM 4535 N N . ILE A 1 588 ? -27.964 16.430 48.992 1.00 87.12 588 ILE A N 1
ATOM 4536 C CA . ILE A 1 588 ? -29.213 17.144 49.286 1.00 87.12 588 ILE A CA 1
ATOM 4537 C C . ILE A 1 588 ? -30.135 16.259 50.129 1.00 87.12 588 ILE A C 1
ATOM 4539 O O . ILE A 1 588 ? -30.664 16.703 51.155 1.00 87.12 588 ILE A O 1
ATOM 4543 N N . LEU A 1 589 ? -30.285 14.985 49.753 1.00 84.44 589 LEU A N 1
ATOM 4544 C CA . LEU A 1 589 ? -31.085 14.036 50.522 1.00 84.44 589 LEU A CA 1
ATOM 4545 C C . LEU A 1 589 ? -30.520 13.834 51.934 1.00 84.44 589 LEU A C 1
ATOM 4547 O O . LEU A 1 589 ? -31.286 13.890 52.900 1.00 84.44 589 LEU A O 1
ATOM 4551 N N . GLY A 1 590 ? -29.201 13.680 52.074 1.00 83.44 590 GLY A N 1
ATOM 4552 C CA . GLY A 1 590 ? -28.526 13.527 53.363 1.00 83.44 590 GLY A CA 1
ATOM 4553 C C . GLY A 1 590 ? -28.684 14.742 54.285 1.00 83.44 590 GLY A C 1
ATOM 4554 O O . GLY A 1 590 ? -29.025 14.589 55.460 1.00 83.44 590 GLY A O 1
ATOM 4555 N N . LEU A 1 591 ? -28.506 15.958 53.758 1.00 82.25 591 LEU A N 1
ATOM 4556 C CA . LEU A 1 591 ? -28.696 17.208 54.502 1.00 82.25 591 LEU A CA 1
ATOM 4557 C C . LEU A 1 591 ? -30.159 17.406 54.915 1.00 82.25 591 LEU A C 1
ATOM 4559 O O . LEU A 1 591 ? -30.428 17.779 56.061 1.00 82.25 591 LEU A O 1
ATOM 4563 N N . SER A 1 592 ? -31.109 17.104 54.022 1.00 74.38 592 SER A N 1
ATOM 4564 C CA . SER A 1 592 ? -32.541 17.175 54.340 1.00 74.38 592 SER A CA 1
ATOM 4565 C C . SER A 1 592 ? -32.927 16.202 55.461 1.00 74.38 592 SER A C 1
ATOM 4567 O O . SER A 1 592 ? -33.692 16.559 56.356 1.00 74.38 592 SER A O 1
ATOM 4569 N N . SER A 1 593 ? -32.338 15.000 55.468 1.00 70.12 593 SER A N 1
ATOM 4570 C CA . SER A 1 593 ? -32.578 14.001 56.509 1.00 70.12 593 SER A CA 1
ATOM 4571 C C . SER A 1 593 ? -32.002 14.425 57.863 1.00 70.12 593 SER A C 1
ATOM 4573 O O . SER A 1 593 ? -32.645 14.188 58.887 1.00 70.12 593 SER A O 1
ATOM 4575 N N . LYS A 1 594 ? -30.826 15.071 57.890 1.00 66.38 594 LYS A N 1
ATOM 4576 C CA . LYS A 1 594 ? -30.217 15.579 59.131 1.00 66.38 594 LYS A CA 1
ATOM 4577 C C . LYS A 1 594 ? -31.015 16.738 59.734 1.00 66.38 594 LYS A C 1
ATOM 4579 O O . LYS A 1 594 ? -31.291 16.703 60.930 1.00 66.38 594 LYS A O 1
ATOM 4584 N N . LYS A 1 595 ? -31.447 17.718 58.923 1.00 59.91 595 LYS A N 1
ATOM 4585 C CA . LYS A 1 595 ? -32.264 18.855 59.400 1.00 59.91 595 LYS A CA 1
ATOM 4586 C C . LYS A 1 595 ? -33.567 18.398 60.070 1.00 59.91 595 LYS A C 1
ATOM 4588 O O . LYS A 1 595 ? -33.959 18.968 61.082 1.00 59.91 595 LYS A O 1
ATOM 4593 N N . GLN A 1 596 ? -34.204 17.337 59.567 1.00 55.44 596 GLN A N 1
ATOM 4594 C CA . GLN A 1 596 ? -35.433 16.807 60.167 1.00 55.44 596 GLN A CA 1
ATOM 4595 C C . GLN A 1 596 ? -35.201 16.029 61.474 1.00 55.44 596 GLN A C 1
ATOM 4597 O O . GLN A 1 596 ? -36.023 16.135 62.378 1.00 55.44 596 GLN A O 1
ATOM 4602 N N . LYS A 1 597 ? -34.085 15.293 61.622 1.00 55.06 597 LYS A N 1
ATOM 4603 C CA . LYS A 1 597 ? -33.740 14.631 62.900 1.00 55.06 597 LYS A CA 1
ATOM 4604 C C . LYS A 1 597 ? -33.474 15.643 64.022 1.00 55.06 597 LYS A C 1
ATOM 4606 O O . LYS A 1 597 ? -33.844 15.377 65.157 1.00 55.06 597 LYS A O 1
ATOM 4611 N N . VAL A 1 598 ? -32.911 16.810 63.694 1.00 54.41 598 VAL A N 1
ATOM 4612 C CA . VAL A 1 598 ? -32.689 17.911 64.652 1.00 54.41 598 VAL A CA 1
ATOM 4613 C C . VAL A 1 598 ? -33.995 18.649 64.995 1.00 54.41 598 VAL A C 1
ATOM 4615 O O . VAL A 1 598 ? -34.177 19.059 66.133 1.00 54.41 598 VAL A O 1
ATOM 4618 N N . GLY A 1 599 ? -34.936 18.769 64.050 1.00 49.00 599 GLY A N 1
ATOM 4619 C CA . GLY A 1 599 ? -36.267 19.347 64.308 1.00 49.00 599 GLY A CA 1
ATOM 4620 C C . GLY A 1 599 ? -37.282 18.393 64.960 1.00 49.00 599 GLY A C 1
ATOM 4621 O O . GLY A 1 599 ? -38.329 18.842 65.413 1.00 49.00 599 GLY A O 1
ATOM 4622 N N . GLY A 1 600 ? -36.999 17.084 64.988 1.00 44.59 600 GLY A N 1
ATOM 4623 C CA . GLY A 1 600 ? -37.890 16.029 65.491 1.00 44.59 600 GLY A CA 1
ATOM 4624 C C . GLY A 1 600 ? -37.619 15.567 66.926 1.00 44.59 600 GLY A C 1
ATOM 4625 O O . GLY A 1 600 ? -38.417 14.815 67.480 1.00 44.59 600 GLY A O 1
ATOM 4626 N N . THR A 1 601 ? -36.532 16.011 67.562 1.00 43.50 601 THR A N 1
ATOM 4627 C CA . THR A 1 601 ? -36.390 15.900 69.019 1.00 43.50 601 THR A CA 1
ATOM 4628 C C . THR A 1 601 ? -37.273 16.958 69.668 1.00 43.50 601 THR A C 1
ATOM 4630 O O . THR A 1 601 ? -36.902 18.127 69.760 1.00 43.50 601 THR A O 1
ATOM 4633 N N . SER A 1 602 ? -38.469 16.545 70.087 1.00 44.75 602 SER A N 1
ATOM 4634 C CA . SER A 1 602 ? -39.422 17.358 70.835 1.00 44.75 602 SER A CA 1
ATOM 4635 C C . SER A 1 602 ? -38.855 17.754 72.206 1.00 44.75 602 SER A C 1
ATOM 4637 O O . SER A 1 602 ? -39.175 17.153 73.225 1.00 44.75 602 SER A O 1
ATOM 4639 N N . GLY A 1 603 ? -38.030 18.798 72.237 1.00 45.28 603 GLY A N 1
ATOM 4640 C CA . GLY A 1 603 ? -37.739 19.564 73.452 1.00 45.28 603 GLY A CA 1
ATOM 4641 C C . GLY A 1 603 ? -38.792 20.641 73.749 1.00 45.28 603 GLY A C 1
ATOM 4642 O O . GLY A 1 603 ? -38.761 21.240 74.814 1.00 45.28 603 GLY A O 1
ATOM 4643 N N . GLN A 1 604 ? -39.735 20.896 72.830 1.00 45.88 604 GLN A N 1
ATOM 4644 C CA . GLN A 1 604 ? -40.722 21.981 72.965 1.00 45.88 604 GLN A CA 1
ATOM 4645 C C . GLN A 1 604 ? -42.175 21.525 73.174 1.00 45.88 604 GLN A C 1
ATOM 4647 O O . GLN A 1 604 ? -43.003 22.344 73.562 1.00 45.88 604 GLN A O 1
ATOM 4652 N N . ALA A 1 605 ? -42.498 20.237 73.002 1.00 44.47 605 ALA A N 1
ATOM 4653 C CA . ALA A 1 605 ? -43.846 19.725 73.290 1.00 44.47 605 ALA A CA 1
ATOM 4654 C C . ALA A 1 605 ? -44.022 19.269 74.756 1.00 44.47 605 ALA A C 1
ATOM 4656 O O . ALA A 1 605 ? -45.127 19.343 75.286 1.00 44.47 605 ALA A O 1
ATOM 4657 N N . ASP A 1 606 ? -42.943 18.862 75.441 1.00 46.22 606 ASP A N 1
ATOM 4658 C CA . ASP A 1 606 ? -43.012 18.396 76.841 1.00 46.22 606 ASP A CA 1
ATOM 4659 C C . ASP A 1 606 ? -42.989 19.548 77.869 1.00 46.22 606 ASP A C 1
ATOM 4661 O O . ASP A 1 606 ? -43.383 19.373 79.019 1.00 46.22 606 ASP A O 1
ATOM 4665 N N . VAL A 1 607 ? -42.590 20.758 77.453 1.00 52.22 607 VAL A N 1
ATOM 4666 C CA . VAL A 1 607 ? -42.607 21.961 78.310 1.00 52.22 607 VAL A CA 1
ATOM 4667 C C . VAL A 1 607 ? -43.992 22.623 78.319 1.00 52.22 607 VAL A C 1
ATOM 4669 O O . VAL A 1 607 ? -44.462 23.033 79.375 1.00 52.22 607 VAL A O 1
ATOM 4672 N N . MET A 1 608 ? -44.704 22.650 77.185 1.00 48.28 608 MET A N 1
ATOM 4673 C CA . MET A 1 608 ? -46.066 23.211 77.108 1.00 48.28 608 MET A CA 1
ATOM 4674 C C . MET A 1 608 ? -47.140 22.302 77.729 1.00 48.28 608 MET A C 1
ATOM 4676 O O . MET A 1 608 ? -48.116 22.807 78.277 1.00 48.28 608 MET A O 1
ATOM 4680 N N . ASN A 1 609 ? -46.951 20.977 77.730 1.00 50.31 609 ASN A N 1
ATOM 4681 C CA . ASN A 1 609 ? -47.885 20.062 78.399 1.00 50.31 609 ASN A CA 1
ATOM 4682 C C . ASN A 1 609 ? -47.714 20.024 79.929 1.00 50.31 609 ASN A C 1
ATOM 4684 O O . ASN A 1 609 ? -48.676 19.736 80.635 1.00 50.31 609 ASN A O 1
ATOM 4688 N N . LYS A 1 610 ? -46.533 20.373 80.462 1.00 54.19 610 LYS A N 1
ATOM 4689 C CA . LYS A 1 610 ? -46.304 20.499 81.915 1.00 54.19 610 LYS A CA 1
ATOM 4690 C C . LYS A 1 610 ? -46.734 21.851 82.498 1.00 54.19 610 LYS A C 1
ATOM 4692 O O . LYS A 1 610 ? -46.894 21.944 83.708 1.00 54.19 610 LYS A O 1
ATOM 4697 N N . LEU A 1 611 ? -46.973 22.864 81.663 1.00 54.31 611 LEU A N 1
ATOM 4698 C CA . LEU A 1 611 ? -47.513 24.167 82.084 1.00 54.31 611 LEU A CA 1
ATOM 4699 C C . LEU A 1 611 ? -49.052 24.213 82.118 1.00 54.31 611 LEU A C 1
ATOM 4701 O O . LEU A 1 611 ? -49.606 25.015 82.859 1.00 54.31 611 LEU A O 1
ATOM 4705 N N . ASN A 1 612 ? -49.746 23.325 81.396 1.00 54.19 612 ASN A N 1
ATOM 4706 C CA . ASN A 1 612 ? -51.219 23.274 81.361 1.00 54.19 612 ASN A CA 1
ATOM 4707 C C . ASN A 1 612 ? -51.853 22.236 82.309 1.00 54.19 612 ASN A C 1
ATOM 4709 O O . ASN A 1 612 ? -53.072 22.130 82.359 1.00 54.19 612 ASN A O 1
ATOM 4713 N N . ALA A 1 613 ? -51.054 21.475 83.064 1.00 56.41 613 ALA A N 1
ATOM 4714 C CA . ALA A 1 613 ? -51.537 20.532 84.084 1.00 56.41 613 ALA A CA 1
ATOM 4715 C C . ALA A 1 613 ? -51.391 21.074 85.524 1.00 56.41 613 ALA A C 1
ATOM 4717 O O . ALA A 1 613 ? -51.460 20.311 86.484 1.00 56.41 613 ALA A O 1
ATOM 4718 N N . GLY A 1 614 ? -51.154 22.383 85.667 1.00 57.19 614 GLY A N 1
ATOM 4719 C CA . GLY A 1 614 ? -50.941 23.071 86.943 1.00 57.19 614 GLY A CA 1
ATOM 4720 C C . GLY A 1 614 ? -51.686 24.403 87.050 1.00 57.19 614 GLY A C 1
ATOM 4721 O O . GLY A 1 614 ? -51.121 25.356 87.584 1.00 57.19 614 GLY A O 1
ATOM 4722 N N . LEU A 1 615 ? -52.915 24.467 86.526 1.00 44.03 615 LEU A N 1
ATOM 4723 C CA . LEU A 1 615 ? -53.901 25.520 86.788 1.00 44.03 615 LEU A CA 1
ATOM 4724 C C . LEU A 1 615 ? -55.245 24.889 87.147 1.00 44.03 615 LEU A C 1
ATOM 4726 O O . LEU A 1 615 ? -55.670 23.979 86.397 1.00 44.03 615 LEU A O 1
#

Secondary structure (DSSP, 8-state):
------HHHHHHHHHHTTT--TTS-SSSSSS-HHHHTT-TTS---TTSPPS--SS--BTTB--SS-------TTTT---TTS-EEEEEEEPPSEE--SSSEEEEEEEEEHHHHHHHH-TT--SSPEEEEEEEEE---TTEEEEEEEEESS--GGGSSS-EE-SS-S--EEEEEEETT---EE--EEEETTEEEEEEEEEEEEEESS--EEEEEEEEE-TT---S-EE--EEEEEEEETT-TTTTSSS-PEEEE-EEEEEEE-GGG-EE-SS-S-EEEEPPPEE-TTS-TT-EEEEEEEEE--TTEEEEEEEEEETTEEEEEEEEETT-BTTB---EEEEEEEEE-TT-EEEEEEEE--TT-SSPEEBSSSTTSB--EEEEEEES--TT---EEEE--EE-SSS---PPPPBTBB--------PPPHHHHHHHHHHHIIIIIIHHHHHHHHHHSHHHH-TTHHHHHHHHHHHHHHHHHHHHHHHHHHTHHHHSTTGGG-HHHHHHHHHHHHHHHHHHHHHT----SSSHHHHHHHHHHHHHHHHHHHHHHHHHHHHHHHHHHTT-TTTTHHHHHHHHHHHHHHHHHHHHHHHHHHHHHHHSS-SSHHHHHHHSS--

pLDDT: mean 78.79, std 17.99, range [24.0, 97.56]

Foldseek 3Di:
DDDDDDPVVVVVCVVCVVPQPQLAQQQPLLHGVCVQQLRLLVPDDPPDDRVGDPPHDHSRDRDPPRLCQADPQCPPDDCPLFDKDKDWDWADKDWDFLDQKFKKKAKDQQQVVCCVVPVVFDLAWKFFFKKFKFWPDPQFFKKWKFFAPDDPVVRYPHIDGDPDDNGDFTFDIDGAHAGMHGDDWDADDVDSPHTAEGEGAGDDNNTRMMMMITMTRNNVSDGRDITTITMMTMIGRQPDVSSVPPPRHHYAYKGKFKEWADQQQDKAFALEQKWKWKFPWDFFLLADQVFWKWWKKWWDKASFWAWKWKWKDAPNHTDAILAIDNGDRSSHIYIHTAPDIDTDGRRMIMMIMTIGGNSQPLGMAGGDDDNSHIIGMMMIMIIRDDPPTPRYDHGNIDTDPVSFDQDAHPPRHSGDGDPCLPADPPLLVLLLLLLLCLLLAQLLLLLLLLVLCDVPLDPPRSVCSSVVSLVVSLVSLVVSVVSLVVVCVSNQNNHPPQPLNVLSVVLNVLSVVLVVLVVVQDPPCPDPVNVVSVVVSSVSSVVSSVSSLVSSVSSLVVCVSSVNVVNSVVSVVSSVVSNVVRVVVSVVSNVVSVVVVVVPPPPPPVVVVVVVVPD